Protein AF-R9L0A1-F1 (afdb_monomer)

Mean predicted aligned error: 4.89 Å

Secondary structure (DSSP, 8-state):
-EEE-SS-TT-SS-SPPPPPGGGS-------SSTTTTT--SS-TT-----GGGS--EEEEEESS----SSEE----HHHHHHHHHHHHHTT-SEEEEE-SB-EEPPBPSSSB-S--GGGT-S----SSEE-TT-SB-TTS-B-HHHHHHHHHHHHHHHHHHHHTTPEEEE-SS---TT--SSPEEEEEESSSSEEEEEEE-BTTBPPPPEEEE--B-SS-BPPPEEE-SSEEEEEEEEEEETTEEEEEESEEEEEEETTEEEEEEPTTS---EEETTS--B-PPTT-EEEETTEEEEEE-HHHHTTEEEETTEEEEESSS-EEEETTEEEESSSS-EEEEEE-SSSEEEEEE-----PPEEEEEEE---S--TTTTGGGTTS---EEEEEEEEE-SSSEEEE----SEEEEEETTEEEEEEE-SSSPEEEEHHHHTTS-EEEEEEPP-SSSEE--

Sequence (455 aa):
MFGAYPEAPWAEHTDRLPLSPHYVFDTTRNDAAIGRDLIAKTDADGWCLPYENYPFATCELGGGMQVTHHRRPRISGMDIYALSLVKLGSGNNLVGYYMYKGGTNKIGSLSTLNESKATRYPNDYSILSYDFQAPISEYGEIREQYRLTNLLHLFVNDFGDVLAPMKTVDARTAVAAEDLASLRYCMRTDGKSGFVFVNHYQRLAKLSDVKGAVIDTGVVEFPPIDVCGEVSFFLPFRMDLSGNLLEYATAQPLCRLENTWFFAAIDGVEAEFCFTGDPCFRPKTDSVVRVNDIQIVALSWDRARFARKLSGRLYIGDNCDLYMCEDGIHAVQDGDFSYDVWNGSAFEHVVVERSFTQAKAVFETVKEPFAPPYAEELCLGGARKRTWKKITVLGEGGFVEIPDQYDVAQIYADGVLAADNFYYGEPWRVPAKLLYGKTCYLVMSELRDDFYREV

Foldseek 3Di:
DAEDELDDQLPPDFDDDDFDQLLFADLDRDDCPPPVVPDDPADPVRDDDPCVVDAQAYAAYELAAAAFLFAFEDDALLSRLSSQLSSLLSQHLHSHHDPQAFAWFDADPVGQPDADVVVVGSTHHDSTARQRVGCAGNVGDGHLNLLSVLQVVQCCVACSVVQNVFDKAADPDGDGSPQQEDWHWIWGHPLAWTKIWTFNDIPPDHHDKDFQDWDDPVNDIDGGATGDDGDIAMWIAQDQQPNWTWRIWCWHFRHDADQETETEHTPRGQTWTDTVPDDIDGDDAQDWDDDPSHIYHYHYNVQSSQWDQAPRWIKTWPPFRWDADPVGIDTPDDFKTKIWTDPPHHTDIDIDGDDFDDKDKDKAWDDDPDDQPPVVVLAVVHDFDKTKIWIAIGDQTDKDWAQDAAQKKFKAWQNHTQDIDGDQPDTDIDGSNSRYPTGMMMMGTHDDPNHHHDD

Radius of gyration: 24.57 Å; Cα contacts (8 Å, |Δi|>4): 1034; chains: 1; bounding box: 63×50×69 Å

pLDDT: mean 93.85, std 9.71, range [41.0, 98.81]

Solvent-accessible surface area (backbone atoms only — not comparable to full-atom values): 25445 Å² total; per-residue (Å²): 130,34,58,51,59,84,69,67,67,72,50,97,62,53,70,85,77,76,66,55,59,61,49,34,73,51,76,75,72,80,61,82,72,74,56,53,92,76,48,73,98,52,52,98,83,69,64,71,81,68,63,86,83,46,86,46,41,28,57,35,28,25,34,31,55,60,59,30,73,50,33,14,72,70,82,55,35,61,54,33,31,43,37,52,49,27,42,43,36,32,43,38,68,37,96,33,53,40,36,54,52,52,23,68,44,57,77,52,97,88,46,70,61,41,54,27,50,94,78,72,40,84,41,43,42,36,56,30,45,35,28,23,66,12,22,25,32,48,88,62,52,79,38,60,29,41,28,51,40,41,42,55,50,40,23,48,72,68,42,34,83,69,52,59,81,26,44,54,44,76,46,97,66,87,67,56,58,85,54,46,58,71,89,43,49,32,28,31,30,76,87,78,35,39,35,41,28,38,44,47,52,44,74,99,51,83,66,49,68,39,72,64,46,65,54,72,74,89,84,49,70,50,73,66,38,46,51,56,74,84,41,64,52,43,30,42,26,46,44,74,58,89,85,47,44,29,46,34,31,51,28,24,69,29,39,69,54,96,57,36,40,35,27,24,27,42,82,81,31,76,40,38,41,28,39,74,95,51,81,63,47,65,73,58,71,69,39,79,44,76,56,93,89,33,34,41,32,36,26,43,48,81,49,39,36,31,48,44,79,56,96,90,37,49,34,29,26,62,94,31,54,67,50,78,56,98,92,42,82,45,59,71,56,80,43,58,50,40,32,33,34,58,74,89,82,52,73,47,80,46,78,46,89,38,94,66,61,78,28,48,72,46,80,43,82,47,73,84,88,67,84,62,94,65,50,68,67,43,27,67,100,44,93,49,58,74,48,35,30,40,45,48,48,56,47,50,31,61,54,40,77,42,78,76,88,30,38,27,39,40,33,27,38,73,84,38,85,70,47,36,44,65,60,42,83,64,66,47,74,44,55,18,57,78,43,36,94,44,60,29,37,39,40,30,13,55,64,74,93,82,45,24,66,49,130

Nearest PDB structures (foldseek):
  4iug-assembly1_A  TM=5.517E-01  e=8.452E-13  Aspergillus oryzae
  6d8k-assembly1_D  TM=4.486E-01  e=3.572E-01  Bacteroides ovatus
  6u7j-assembly1_B  TM=5.213E-01  e=3.992E+00  uncultured Clostridium sp.
  7l2z-assembly1_D  TM=4.075E-01  e=2.437E+00  Escherichia coli K-12
  8u01-assembly1_A  TM=4.667E-01  e=8.145E+00  Phocaeicola plebeius

Structure (mmCIF, N/CA/C/O backbone):
data_AF-R9L0A1-F1
#
_entry.id   AF-R9L0A1-F1
#
loop_
_atom_site.group_PDB
_atom_site.id
_atom_site.type_symbol
_atom_site.label_atom_id
_atom_site.label_alt_id
_atom_site.label_comp_id
_atom_site.label_asym_id
_atom_site.label_entity_id
_atom_site.label_seq_id
_atom_site.pdbx_PDB_ins_code
_atom_site.Cartn_x
_atom_site.Cartn_y
_atom_site.Cartn_z
_atom_site.occupancy
_atom_site.B_iso_or_equiv
_atom_site.auth_seq_id
_atom_site.auth_comp_id
_atom_site.auth_asym_id
_atom_site.auth_atom_id
_atom_site.pdbx_PDB_model_num
ATOM 1 N N . MET A 1 1 ? -19.446 2.721 -11.732 1.00 58.47 1 MET A N 1
ATOM 2 C CA . MET A 1 1 ? -18.411 2.263 -10.783 1.00 58.47 1 MET A CA 1
ATOM 3 C C . MET A 1 1 ? -17.479 3.432 -10.543 1.00 58.47 1 MET A C 1
ATOM 5 O O . MET A 1 1 ? -17.365 4.258 -11.439 1.00 58.47 1 MET A O 1
ATOM 9 N N . PHE A 1 2 ? -16.913 3.550 -9.346 1.00 81.06 2 PHE A N 1
ATOM 10 C CA . PHE A 1 2 ? -16.179 4.747 -8.930 1.00 81.06 2 PHE A CA 1
ATOM 11 C C . PHE A 1 2 ? -14.687 4.455 -8.769 1.00 81.06 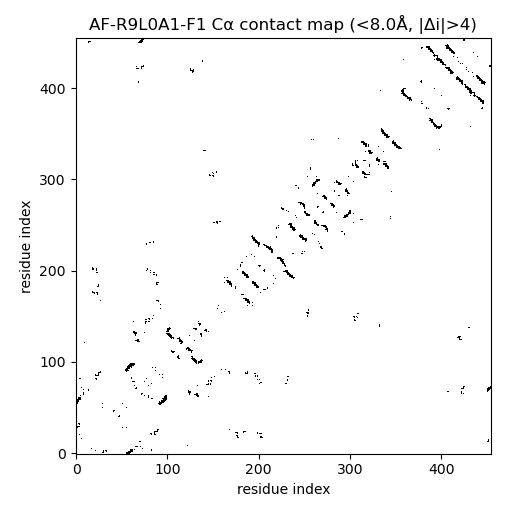2 PHE A C 1
ATOM 13 O O . PHE A 1 2 ? -14.302 3.307 -8.534 1.00 81.06 2 PHE A O 1
ATOM 20 N N . GLY A 1 3 ? -13.858 5.488 -8.834 1.00 85.12 3 GLY A N 1
ATOM 21 C CA . GLY A 1 3 ? -12.437 5.382 -8.549 1.00 85.12 3 GLY A CA 1
ATOM 22 C C . GLY A 1 3 ? -11.923 6.636 -7.861 1.00 85.12 3 GLY A C 1
ATOM 23 O O . GLY A 1 3 ? -12.698 7.485 -7.426 1.00 85.12 3 GLY A O 1
ATOM 24 N N . ALA A 1 4 ? -10.616 6.665 -7.660 1.00 90.25 4 ALA A N 1
ATOM 25 C CA . ALA A 1 4 ? -9.842 7.843 -7.307 1.00 90.25 4 ALA A CA 1
ATOM 26 C C . ALA A 1 4 ? -8.371 7.443 -7.359 1.00 90.25 4 ALA A C 1
ATOM 28 O O . ALA A 1 4 ? -8.016 6.334 -6.962 1.00 90.25 4 ALA A O 1
ATOM 29 N N . TYR A 1 5 ? -7.504 8.354 -7.779 1.00 93.44 5 TYR A N 1
ATOM 30 C CA . TYR A 1 5 ? -6.073 8.095 -7.860 1.00 93.44 5 TYR A CA 1
ATOM 31 C C . TYR A 1 5 ? -5.270 9.168 -7.114 1.00 93.44 5 TYR A C 1
ATOM 33 O O . TYR A 1 5 ? -5.723 10.313 -7.018 1.00 93.44 5 TYR A O 1
ATOM 41 N N . PRO A 1 6 ? -4.071 8.826 -6.601 1.00 94.00 6 PRO A N 1
ATOM 42 C CA . PRO A 1 6 ? -3.169 9.802 -5.982 1.00 94.00 6 PRO A CA 1
ATOM 43 C C . PRO A 1 6 ? -2.588 10.805 -6.998 1.00 94.00 6 PRO A C 1
ATOM 45 O O . PRO A 1 6 ? -2.109 11.874 -6.620 1.00 94.00 6 PRO A O 1
ATOM 48 N N . GLU A 1 7 ? -2.620 10.472 -8.290 1.00 93.50 7 GLU A N 1
ATOM 49 C CA . GLU A 1 7 ? -2.028 11.242 -9.383 1.00 93.50 7 GLU A CA 1
ATOM 50 C C . GLU A 1 7 ? -2.790 10.973 -10.698 1.00 93.50 7 GLU A C 1
ATOM 52 O O . GLU A 1 7 ? -3.565 10.020 -10.774 1.00 93.50 7 GLU A O 1
ATOM 57 N N . ALA A 1 8 ? -2.581 11.794 -11.733 1.00 91.88 8 ALA A N 1
ATOM 58 C CA . ALA A 1 8 ? -3.200 11.620 -13.049 1.00 91.88 8 ALA A CA 1
ATOM 59 C C . ALA A 1 8 ? -2.124 11.511 -14.150 1.00 91.88 8 ALA A C 1
ATOM 61 O O . ALA A 1 8 ? -1.609 12.540 -14.599 1.00 91.88 8 ALA A O 1
ATOM 62 N N . PRO A 1 9 ? -1.759 10.297 -14.606 1.00 88.94 9 PRO A N 1
ATOM 63 C CA . PRO A 1 9 ? -0.763 10.119 -15.660 1.00 88.94 9 PRO A CA 1
ATOM 64 C C . PRO A 1 9 ? -1.241 10.701 -16.992 1.00 88.94 9 PRO A C 1
ATOM 66 O O . PRO A 1 9 ? -0.428 11.234 -17.726 1.00 88.94 9 PRO A O 1
ATOM 69 N N . TRP A 1 10 ? -2.552 10.701 -17.249 1.00 87.38 10 TRP A N 1
ATOM 70 C CA . TRP A 1 10 ? -3.184 11.257 -18.453 1.00 87.38 10 TRP A CA 1
ATOM 71 C C . TRP A 1 10 ? -3.249 12.795 -18.498 1.00 87.38 10 TRP A C 1
ATOM 73 O O . TRP A 1 10 ? -3.854 13.351 -19.414 1.00 87.38 10 TRP A O 1
ATOM 83 N N . ALA A 1 11 ? -2.698 13.510 -17.512 1.00 90.69 11 ALA A N 1
ATOM 84 C CA . ALA A 1 11 ? -2.664 14.968 -17.559 1.00 90.69 11 ALA A CA 1
ATOM 85 C C . ALA A 1 11 ? -1.741 15.448 -18.694 1.00 90.69 11 ALA A C 1
ATOM 87 O O . ALA A 1 11 ? -0.564 15.112 -18.734 1.00 90.69 11 ALA A O 1
ATOM 88 N N . GLU A 1 12 ? -2.256 16.297 -19.586 1.00 89.00 12 GLU A N 1
ATOM 89 C CA . GLU A 1 12 ? -1.545 16.744 -20.800 1.00 89.00 12 GLU A CA 1
ATOM 90 C C . GLU A 1 12 ? -0.380 17.724 -20.541 1.00 89.00 12 GLU A C 1
ATOM 92 O O . GLU A 1 12 ? 0.260 18.199 -21.479 1.00 89.00 12 GLU A O 1
ATOM 97 N N . HIS A 1 13 ? -0.095 18.043 -19.278 1.00 91.75 13 HIS A N 1
ATOM 98 C CA . HIS A 1 13 ? 0.966 18.958 -18.861 1.00 91.75 13 HIS A CA 1
ATOM 99 C C . HIS A 1 13 ? 1.935 18.279 -17.889 1.00 91.75 13 HIS A C 1
ATOM 101 O O . HIS A 1 13 ? 1.629 17.253 -17.285 1.00 91.75 13 HIS A O 1
ATOM 107 N N . THR A 1 14 ? 3.105 18.885 -17.690 1.00 93.62 14 THR A N 1
ATOM 108 C CA . THR A 1 14 ? 4.149 18.411 -16.762 1.00 93.62 14 THR A CA 1
ATOM 109 C C . THR A 1 14 ? 4.176 19.189 -15.444 1.00 93.62 14 THR A C 1
ATOM 111 O O . THR A 1 14 ? 5.086 19.022 -14.636 1.00 93.62 14 THR A O 1
ATOM 114 N N . ASP A 1 15 ? 3.181 20.041 -15.197 1.00 93.94 15 ASP A N 1
ATOM 115 C CA . ASP A 1 15 ? 3.067 20.742 -13.918 1.00 93.94 15 ASP A CA 1
ATOM 116 C C . ASP A 1 15 ? 2.615 19.806 -12.787 1.00 93.94 15 ASP A C 1
ATOM 118 O O . ASP A 1 15 ? 1.936 18.790 -13.005 1.00 93.94 15 ASP A O 1
ATOM 122 N N . ARG A 1 16 ? 2.972 20.189 -11.559 1.00 94.19 16 ARG A N 1
ATOM 123 C CA . ARG A 1 16 ? 2.464 19.579 -10.327 1.00 94.19 16 ARG A CA 1
ATOM 124 C C . ARG A 1 16 ? 0.940 19.729 -10.269 1.00 94.19 16 ARG A C 1
ATOM 126 O O . ARG A 1 16 ? 0.425 20.815 -10.528 1.00 94.19 16 ARG A O 1
ATOM 133 N N . LEU A 1 17 ? 0.226 18.661 -9.905 1.00 94.25 17 LEU A N 1
ATOM 134 C CA . LEU A 1 17 ? -1.226 18.733 -9.728 1.00 94.25 17 LEU A CA 1
ATOM 135 C C . LEU A 1 17 ? -1.618 19.557 -8.490 1.00 94.25 17 LEU A C 1
ATOM 137 O O . LEU A 1 17 ? -0.838 19.650 -7.536 1.00 94.25 17 LEU A O 1
ATOM 141 N N . PRO A 1 18 ? -2.833 20.138 -8.480 1.00 94.88 18 PRO A N 1
ATOM 142 C CA . PRO A 1 18 ? -3.408 20.716 -7.270 1.00 94.88 18 PRO A CA 1
ATOM 143 C C . PRO A 1 18 ? -3.631 19.652 -6.185 1.00 94.88 18 PRO A C 1
ATOM 145 O O . PRO A 1 18 ? -3.605 18.447 -6.445 1.00 94.88 18 PRO A O 1
ATOM 148 N N . LEU A 1 19 ? -3.883 20.110 -4.956 1.00 95.81 19 LEU A N 1
ATOM 149 C CA . LEU A 1 19 ? -4.222 19.225 -3.845 1.00 95.81 19 LEU A CA 1
ATOM 150 C C . LEU A 1 19 ? -5.526 18.485 -4.153 1.00 95.81 19 LEU A C 1
ATOM 152 O O . LEU A 1 19 ? -6.548 19.092 -4.464 1.00 95.81 19 LEU A O 1
ATOM 156 N N . SER A 1 20 ? -5.476 17.155 -4.103 1.00 93.75 20 SER A N 1
ATOM 157 C CA . SER A 1 20 ? -6.619 16.330 -4.486 1.00 93.75 20 SER A CA 1
ATOM 158 C C . SER A 1 20 ? -7.718 16.378 -3.417 1.00 93.75 20 SER A C 1
ATOM 160 O O . SER A 1 20 ? -7.420 16.125 -2.243 1.00 93.75 20 SER A O 1
ATOM 162 N N . PRO A 1 21 ? -8.992 16.602 -3.801 1.00 92.44 21 PRO A N 1
ATOM 163 C CA . PRO A 1 21 ? -10.129 16.535 -2.883 1.00 92.44 21 PRO A CA 1
ATOM 164 C C . PRO A 1 21 ? -10.422 15.105 -2.412 1.00 92.44 21 PRO A C 1
ATOM 166 O O . PRO A 1 21 ? -11.204 14.908 -1.492 1.00 92.44 21 PRO A O 1
ATOM 169 N N . HIS A 1 22 ? -9.788 14.083 -2.998 1.00 92.56 22 HIS A N 1
ATOM 170 C CA . HIS A 1 22 ? -9.991 12.694 -2.585 1.00 92.56 22 HIS A CA 1
ATOM 171 C C . HIS A 1 22 ? -9.352 12.339 -1.231 1.00 92.56 22 HIS A C 1
ATOM 173 O O . HIS A 1 22 ? -9.593 11.243 -0.732 1.00 92.56 22 HIS A O 1
ATOM 179 N N . TYR A 1 23 ? -8.586 13.260 -0.633 1.00 96.06 23 TYR A N 1
ATOM 180 C CA . TYR A 1 23 ? -8.073 13.180 0.742 1.00 96.06 23 TYR A CA 1
ATOM 181 C C . TYR A 1 23 ? -8.947 13.965 1.741 1.00 96.06 23 TYR A C 1
ATOM 183 O O . TYR A 1 23 ? -8.522 14.306 2.846 1.00 96.06 23 TYR A O 1
ATOM 191 N N . VAL A 1 24 ? -10.183 14.275 1.364 1.00 95.25 24 VAL A N 1
ATOM 192 C CA . VAL A 1 24 ? -11.207 14.858 2.232 1.00 95.25 24 VAL A CA 1
ATOM 193 C C . VAL A 1 24 ? -12.433 13.949 2.184 1.00 95.25 24 VAL A C 1
ATOM 195 O O . VAL A 1 24 ? -12.758 13.395 1.134 1.00 95.25 24 VAL A O 1
ATOM 198 N N . PHE A 1 25 ? -13.100 13.769 3.326 1.00 94.62 25 PHE A N 1
ATOM 199 C CA . PHE A 1 25 ? -14.362 13.036 3.384 1.00 94.62 25 PHE A CA 1
ATOM 200 C C . PHE A 1 25 ? -15.461 13.806 2.649 1.00 94.62 25 PHE A C 1
ATOM 202 O O . PHE A 1 25 ? -15.696 14.978 2.934 1.00 94.62 25 PHE A O 1
ATOM 209 N N . ASP A 1 26 ? -16.117 13.134 1.707 1.00 83.81 26 ASP A N 1
ATOM 210 C CA . ASP A 1 26 ? -17.182 13.702 0.884 1.00 83.81 26 ASP A CA 1
ATOM 211 C C . ASP A 1 26 ? -18.163 12.592 0.498 1.00 83.81 26 ASP A C 1
ATOM 213 O O . ASP A 1 26 ? -17.772 11.552 -0.038 1.00 83.81 26 ASP A O 1
ATOM 217 N N . THR A 1 27 ? -19.448 12.812 0.762 1.00 80.50 27 THR A N 1
ATOM 218 C CA . THR A 1 27 ? -20.526 11.885 0.395 1.00 80.50 27 THR A CA 1
ATOM 219 C C . THR A 1 27 ? -20.871 11.928 -1.096 1.00 80.50 27 THR A C 1
ATOM 221 O O . THR A 1 27 ? -21.599 11.058 -1.589 1.00 80.50 27 THR A O 1
ATOM 224 N N . THR A 1 28 ? -20.321 12.888 -1.845 1.00 73.12 28 THR A N 1
ATOM 225 C CA . THR A 1 28 ? -20.471 12.987 -3.297 1.00 73.12 28 THR A CA 1
ATOM 226 C C . THR A 1 28 ? -19.751 11.832 -3.984 1.00 73.12 28 THR A C 1
ATOM 228 O O . THR A 1 28 ? -18.526 11.736 -4.018 1.00 73.12 28 THR A O 1
ATOM 231 N N . ARG A 1 29 ? -20.537 10.932 -4.580 1.00 72.69 29 ARG A N 1
ATOM 232 C CA . ARG A 1 29 ? -20.010 9.741 -5.264 1.00 72.69 29 ARG A CA 1
ATOM 233 C C . ARG A 1 29 ? -19.540 10.030 -6.689 1.00 72.69 29 ARG A C 1
ATOM 235 O O . ARG A 1 29 ? -18.773 9.247 -7.228 1.00 72.69 29 ARG A O 1
ATOM 242 N N . ASN A 1 30 ? -19.996 11.117 -7.314 1.00 61.62 30 ASN A N 1
ATOM 243 C CA . ASN A 1 30 ? -19.668 11.422 -8.705 1.00 61.62 30 ASN A CA 1
ATOM 244 C C . ASN A 1 30 ? -18.188 11.815 -8.839 1.00 61.62 30 ASN A C 1
ATOM 246 O O . ASN A 1 30 ? -17.793 12.909 -8.437 1.00 61.62 30 ASN A O 1
ATOM 250 N N . ASP A 1 31 ? -17.374 10.922 -9.398 1.00 55.06 31 ASP A N 1
ATOM 251 C CA . ASP A 1 31 ? -15.987 11.228 -9.721 1.00 55.06 31 ASP A CA 1
ATOM 252 C C . ASP A 1 31 ? -15.945 12.054 -11.016 1.00 55.06 31 ASP A C 1
ATOM 254 O O . ASP A 1 31 ? -16.205 11.555 -12.106 1.00 55.06 31 ASP A O 1
ATOM 258 N N . ALA A 1 32 ? -15.646 13.346 -10.892 1.00 48.88 32 ALA A N 1
ATOM 259 C CA . ALA A 1 32 ? -15.512 14.259 -12.026 1.00 48.88 32 ALA A CA 1
ATOM 260 C C . ALA A 1 32 ? -14.121 14.208 -12.707 1.00 48.88 32 ALA A C 1
ATOM 262 O O . ALA A 1 32 ? -13.838 15.046 -13.580 1.00 48.88 32 ALA A O 1
ATOM 263 N N . ALA A 1 33 ? -13.229 13.302 -12.285 1.00 47.75 33 ALA A N 1
ATOM 264 C CA . ALA A 1 33 ? -11.843 13.218 -12.742 1.00 47.75 33 ALA A CA 1
ATOM 265 C C . ALA A 1 33 ? -11.540 11.974 -13.598 1.00 47.75 33 ALA A C 1
ATOM 267 O O . ALA A 1 33 ? -10.793 12.107 -14.569 1.00 47.75 33 ALA A O 1
ATOM 268 N N . ILE A 1 34 ? -12.124 10.806 -13.305 1.00 49.72 34 ILE A N 1
ATOM 269 C CA . ILE A 1 34 ? -11.926 9.591 -14.119 1.00 49.72 34 ILE A CA 1
ATOM 270 C C . ILE A 1 34 ? -12.848 9.615 -15.343 1.00 49.72 34 ILE A C 1
ATOM 272 O O . ILE A 1 34 ? -14.066 9.721 -15.217 1.00 49.72 34 ILE A O 1
ATOM 276 N N . GLY A 1 35 ? -12.266 9.511 -16.541 1.00 42.62 35 GLY A N 1
ATOM 277 C CA . GLY A 1 35 ? -13.028 9.472 -17.791 1.00 42.62 35 GLY A CA 1
ATOM 278 C C . GLY A 1 35 ? -13.704 10.799 -18.150 1.00 42.62 35 GLY A C 1
ATOM 279 O O . GLY A 1 35 ? -14.732 10.798 -18.824 1.00 42.62 35 GLY A O 1
ATOM 280 N N . ARG A 1 36 ? -13.176 11.948 -17.697 1.00 45.38 36 ARG A N 1
ATOM 281 C CA . ARG A 1 36 ? -13.718 13.283 -18.037 1.00 45.38 36 ARG A CA 1
ATOM 282 C C . ARG A 1 36 ? -13.730 13.544 -19.558 1.00 45.38 36 ARG A C 1
ATOM 284 O O . ARG A 1 36 ? -14.516 14.350 -20.043 1.00 45.38 36 ARG A O 1
ATOM 291 N N . ASP A 1 37 ? -12.866 12.864 -20.299 1.00 44.09 37 ASP A N 1
ATOM 292 C CA . ASP A 1 37 ? -12.818 12.810 -21.762 1.00 44.09 37 ASP A CA 1
ATOM 293 C C . ASP A 1 37 ? -13.969 11.995 -22.388 1.00 44.09 37 ASP A C 1
ATOM 295 O O . ASP A 1 37 ? -14.306 12.203 -23.553 1.00 44.09 37 ASP A O 1
ATOM 299 N N . LEU A 1 38 ? -14.612 11.118 -21.611 1.00 41.00 38 LEU A N 1
ATOM 300 C CA . LEU A 1 38 ? -15.701 10.230 -22.034 1.00 41.00 38 LEU A CA 1
ATOM 301 C C . LEU A 1 38 ? -17.074 10.615 -21.455 1.00 41.00 38 LEU A C 1
ATOM 303 O O . LEU A 1 38 ? -18.098 10.210 -22.006 1.00 41.00 38 LEU A O 1
ATOM 307 N N . ILE A 1 39 ? -17.120 11.386 -20.363 1.00 45.72 39 ILE A N 1
ATOM 308 C CA . ILE A 1 39 ? -18.353 11.706 -19.631 1.00 45.72 39 ILE A CA 1
ATOM 309 C C . ILE A 1 39 ? -18.642 13.208 -19.729 1.00 45.72 39 ILE A C 1
ATOM 311 O O . ILE A 1 39 ? -18.004 14.037 -19.075 1.00 45.72 39 ILE A O 1
ATOM 315 N N . ALA A 1 40 ? -19.646 13.575 -20.531 1.00 45.34 40 ALA A N 1
ATOM 316 C CA . ALA A 1 40 ? -20.219 14.916 -20.490 1.00 45.34 40 ALA A CA 1
ATOM 317 C C . ALA A 1 40 ? -20.771 15.190 -19.079 1.00 45.34 40 ALA A C 1
ATOM 319 O O . ALA A 1 40 ? -21.440 14.343 -18.492 1.00 45.34 40 ALA A O 1
ATOM 320 N N . LYS A 1 41 ? -20.497 16.382 -18.526 1.00 49.72 41 LYS A N 1
ATOM 321 C CA . LYS A 1 41 ? -20.871 16.768 -17.146 1.00 49.72 41 LYS A CA 1
ATOM 322 C C . LYS A 1 41 ? -22.375 16.669 -16.841 1.00 49.72 41 LYS A C 1
ATOM 324 O O . LYS A 1 41 ? -22.737 16.659 -15.669 1.00 49.72 41 LYS A O 1
ATOM 329 N N . THR A 1 42 ? -23.208 16.586 -17.872 1.00 50.84 42 THR A N 1
ATOM 330 C CA . THR A 1 42 ? -24.651 16.351 -17.823 1.00 50.84 42 THR A CA 1
ATOM 331 C C . THR A 1 42 ? -25.116 16.017 -19.239 1.00 50.84 42 THR A C 1
ATOM 333 O O . THR A 1 42 ? -24.662 16.653 -20.195 1.00 50.84 42 THR A O 1
ATOM 336 N N . ASP A 1 43 ? -26.040 15.065 -19.384 1.00 53.31 43 ASP A N 1
ATOM 337 C CA . ASP A 1 43 ? -26.821 14.965 -20.618 1.00 53.31 43 ASP A CA 1
ATOM 338 C C . ASP A 1 43 ? -27.597 16.276 -20.824 1.00 53.31 43 ASP A C 1
ATOM 340 O O . ASP A 1 43 ? -27.927 16.973 -19.858 1.00 53.31 43 ASP A O 1
ATOM 344 N N . ALA A 1 44 ? -27.901 16.624 -22.079 1.00 57.50 44 ALA A N 1
ATOM 345 C CA . ALA A 1 44 ? -28.598 17.867 -22.438 1.00 57.50 44 ALA A CA 1
ATOM 346 C C . ALA A 1 44 ? -29.937 18.064 -21.690 1.00 57.50 44 ALA A C 1
ATOM 348 O O . ALA A 1 44 ? -30.410 19.192 -21.549 1.00 57.50 44 ALA A O 1
ATOM 349 N N . ASP A 1 45 ? -30.493 16.974 -21.160 1.00 68.12 45 ASP A N 1
ATOM 350 C CA . ASP A 1 45 ? -31.788 16.902 -20.492 1.00 68.12 45 ASP A CA 1
ATOM 351 C C . ASP A 1 45 ? -31.677 17.019 -18.955 1.00 68.12 45 ASP A C 1
ATOM 353 O O . ASP A 1 45 ? -32.682 16.954 -18.248 1.00 68.12 45 ASP A O 1
ATOM 357 N N . GLY A 1 46 ? -30.460 17.175 -18.412 1.00 61.62 46 GLY A N 1
ATOM 358 C CA . GLY A 1 46 ? -30.209 17.328 -16.973 1.00 61.62 46 GLY A CA 1
ATOM 359 C C . GLY A 1 46 ? -30.379 16.048 -16.146 1.00 61.62 46 GLY A C 1
ATOM 360 O O . GLY A 1 46 ? -30.359 16.114 -14.917 1.00 61.62 46 GLY A O 1
ATOM 361 N N . TRP A 1 47 ? -30.546 14.891 -16.793 1.00 67.38 47 TRP A N 1
ATOM 362 C CA . TRP A 1 47 ? -30.623 13.597 -16.119 1.00 67.38 47 TRP A CA 1
ATOM 363 C C . TRP A 1 47 ? -29.264 13.207 -15.519 1.00 67.38 47 TRP A C 1
ATOM 365 O O . TRP A 1 47 ? -28.221 13.340 -16.161 1.00 67.38 47 TRP A O 1
ATOM 375 N N . CYS A 1 48 ? -29.284 12.695 -14.289 1.00 64.12 48 CYS A N 1
ATOM 376 C CA . CYS A 1 48 ? -28.147 12.046 -13.651 1.00 64.12 48 CYS A CA 1
ATOM 377 C C . CYS A 1 48 ? -28.579 10.688 -13.087 1.00 64.12 48 CYS A C 1
ATOM 379 O O . CYS A 1 48 ? -29.723 10.507 -12.659 1.00 64.12 48 CYS A O 1
ATOM 381 N N . LEU A 1 49 ? -27.660 9.719 -13.084 1.00 70.62 49 LEU A N 1
ATOM 382 C CA . LEU A 1 49 ? -27.902 8.443 -12.419 1.00 70.62 49 LEU A CA 1
ATOM 383 C C . LEU A 1 49 ? -28.101 8.707 -10.912 1.00 70.62 49 LEU A C 1
ATOM 385 O O . LEU A 1 49 ? -27.244 9.366 -10.318 1.00 70.62 49 LEU A O 1
ATOM 389 N N . PRO A 1 50 ? -29.172 8.194 -10.274 1.00 78.38 50 PRO A N 1
ATOM 390 C CA . PRO A 1 50 ? -29.401 8.374 -8.842 1.00 78.38 50 PRO A CA 1
ATOM 391 C C . PRO A 1 50 ? -28.447 7.468 -8.056 1.00 78.38 50 PRO A C 1
ATOM 393 O O . PRO A 1 50 ? -28.797 6.361 -7.636 1.00 78.38 50 PRO A O 1
ATOM 396 N N . TYR A 1 51 ? -27.191 7.897 -7.938 1.00 78.75 51 TYR A N 1
ATOM 397 C CA . TYR A 1 51 ? -26.090 7.130 -7.356 1.00 78.75 51 TYR A CA 1
ATOM 398 C C . TYR A 1 51 ? -26.372 6.659 -5.926 1.00 78.75 51 TYR A C 1
ATOM 400 O O . TYR A 1 51 ? -25.839 5.634 -5.500 1.00 78.75 51 TYR A O 1
ATOM 408 N N . GLU A 1 52 ? -27.212 7.379 -5.191 1.00 80.56 52 GLU A N 1
ATOM 409 C CA . GLU A 1 52 ? -27.695 7.055 -3.852 1.00 80.56 52 GLU A CA 1
ATOM 410 C C . GLU A 1 52 ? -28.521 5.761 -3.788 1.00 80.56 52 GLU A C 1
ATOM 412 O O . GLU A 1 52 ? -28.534 5.108 -2.745 1.00 80.56 52 GLU A O 1
ATOM 417 N N . ASN A 1 53 ? -29.136 5.339 -4.899 1.00 85.25 53 ASN A N 1
ATOM 418 C CA . ASN A 1 53 ? -29.920 4.102 -4.974 1.00 85.25 53 ASN A CA 1
ATOM 419 C C . ASN A 1 53 ? -29.058 2.840 -5.144 1.00 85.25 53 ASN A C 1
ATOM 421 O O . ASN A 1 53 ? -29.581 1.728 -5.080 1.00 85.25 53 ASN A O 1
ATO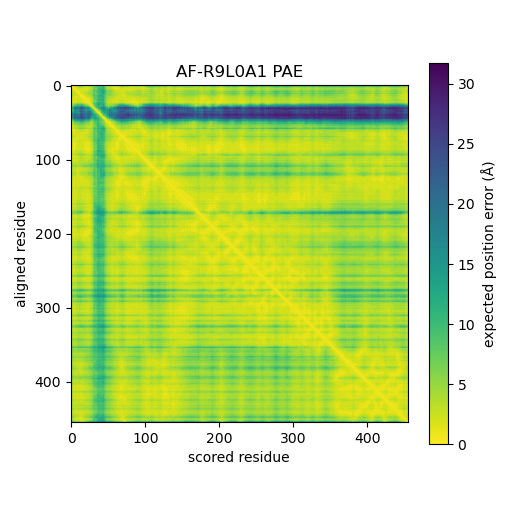M 425 N N . TYR A 1 54 ? -27.751 2.992 -5.369 1.00 85.88 54 TYR A N 1
ATOM 426 C CA . TYR A 1 54 ? -26.827 1.886 -5.610 1.00 85.88 54 TYR A CA 1
ATOM 427 C C . TYR A 1 54 ? -25.774 1.788 -4.499 1.00 85.88 54 TYR A C 1
ATOM 429 O O . TYR A 1 54 ? -25.439 2.798 -3.870 1.00 85.88 54 TYR A O 1
ATOM 437 N N . PRO A 1 55 ? -25.208 0.592 -4.246 1.00 86.19 55 PRO A N 1
ATOM 438 C CA . PRO A 1 55 ? -24.052 0.466 -3.371 1.00 86.19 55 PRO A CA 1
ATOM 439 C C . PRO A 1 55 ? -22.901 1.346 -3.863 1.00 86.19 55 PRO A C 1
ATOM 441 O O . PRO A 1 55 ? -22.571 1.353 -5.052 1.00 86.19 55 PRO A O 1
ATOM 444 N N . PHE A 1 56 ? -22.266 2.072 -2.945 1.00 89.12 56 PHE A N 1
ATOM 445 C CA . PHE A 1 56 ? -21.013 2.741 -3.255 1.00 89.12 56 PHE A CA 1
ATOM 446 C C . PHE A 1 56 ? -19.906 1.683 -3.271 1.00 89.12 56 PHE A C 1
ATOM 448 O O . PHE A 1 56 ? -19.575 1.113 -2.233 1.00 89.12 56 PHE A O 1
ATOM 455 N N . ALA A 1 57 ? -19.406 1.386 -4.469 1.00 89.12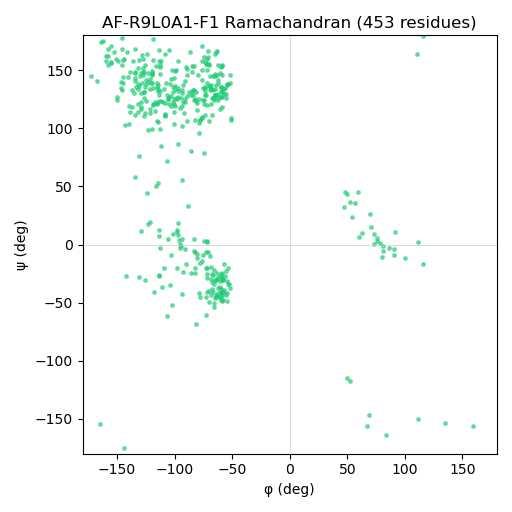 57 ALA A N 1
ATOM 456 C CA . ALA A 1 57 ? -18.345 0.422 -4.720 1.00 89.12 57 ALA A CA 1
ATOM 457 C C . ALA A 1 57 ? -17.290 1.055 -5.630 1.00 89.12 57 ALA A C 1
ATOM 459 O O . ALA A 1 57 ? -17.597 1.480 -6.753 1.00 89.12 57 ALA A O 1
ATOM 460 N N . THR A 1 58 ? -16.053 1.124 -5.149 1.00 88.56 58 THR A N 1
ATOM 461 C CA . THR A 1 58 ? -14.929 1.638 -5.929 1.00 88.56 58 THR A CA 1
ATOM 462 C C . THR A 1 58 ? -14.227 0.481 -6.630 1.00 88.56 58 THR A C 1
ATOM 464 O O . THR A 1 58 ? -13.787 -0.454 -5.968 1.00 88.56 58 THR A O 1
ATOM 467 N N . CYS A 1 59 ? -14.116 0.524 -7.955 1.00 85.25 59 CYS A N 1
ATOM 468 C CA . CYS A 1 59 ? -13.381 -0.481 -8.728 1.00 85.25 59 CYS A CA 1
ATOM 469 C C . CYS A 1 59 ? -11.927 -0.089 -8.984 1.00 85.25 59 CYS A C 1
ATOM 471 O O . CYS A 1 59 ? -11.091 -0.960 -9.199 1.00 85.25 59 CYS A O 1
ATOM 473 N N . GLU A 1 60 ? -11.641 1.212 -8.942 1.00 89.00 60 GLU A N 1
ATOM 474 C CA . GLU A 1 60 ? -10.376 1.803 -9.371 1.00 89.00 60 GLU A CA 1
ATOM 475 C C . GLU A 1 60 ? -9.875 2.812 -8.334 1.00 89.00 60 GLU A C 1
ATOM 477 O O . GLU A 1 60 ? -9.683 3.994 -8.617 1.00 89.00 60 GLU A O 1
ATOM 482 N N . LEU A 1 61 ? -9.682 2.370 -7.089 1.00 93.56 61 LEU A N 1
ATOM 483 C CA . LEU A 1 61 ? -8.797 3.117 -6.199 1.00 93.56 61 LEU A CA 1
ATOM 484 C C . LEU A 1 61 ? -7.360 2.842 -6.608 1.00 93.56 61 LEU A C 1
ATOM 486 O O . LEU A 1 61 ? -6.940 1.686 -6.640 1.00 93.56 61 LEU A O 1
ATOM 490 N N . GLY A 1 62 ? -6.608 3.897 -6.898 1.00 94.94 62 GLY A N 1
ATOM 491 C CA . GLY A 1 62 ? -5.183 3.811 -7.162 1.00 94.94 62 GLY A CA 1
ATOM 492 C C . GLY A 1 62 ? -4.492 3.036 -6.049 1.00 94.94 62 GLY A C 1
ATOM 493 O O . GLY A 1 62 ? -4.373 3.557 -4.949 1.00 94.94 62 GLY A O 1
ATOM 494 N N . GLY A 1 63 ? -4.061 1.799 -6.317 1.00 96.06 63 GLY A N 1
ATOM 495 C CA . GLY A 1 63 ? -3.175 1.045 -5.415 1.00 96.06 63 GLY A CA 1
ATOM 496 C C . GLY A 1 63 ? -1.718 1.509 -5.530 1.00 96.06 63 GLY A C 1
ATOM 497 O O . GLY A 1 63 ? -0.892 1.255 -4.657 1.00 96.06 63 GLY A O 1
ATOM 498 N N . GLY A 1 64 ? -1.430 2.229 -6.608 1.00 96.69 64 GLY A N 1
ATOM 499 C CA . GLY A 1 64 ? -0.182 2.902 -6.908 1.00 96.69 64 GLY A CA 1
ATOM 500 C C . GLY A 1 64 ? -0.409 3.899 -8.043 1.00 96.69 64 GLY A C 1
ATOM 501 O O . GLY A 1 64 ? -1.538 4.347 -8.268 1.00 96.69 64 GLY A O 1
ATOM 502 N N . MET A 1 65 ? 0.652 4.211 -8.779 1.00 96.44 65 MET A N 1
ATOM 503 C CA . MET A 1 65 ? 0.561 4.896 -10.058 1.00 96.44 65 MET A CA 1
ATOM 504 C C . MET A 1 65 ? 1.642 4.433 -11.036 1.00 96.44 65 MET A C 1
ATOM 506 O O . MET A 1 65 ? 2.831 4.408 -10.698 1.00 96.44 65 MET A O 1
ATOM 510 N N . GLN A 1 66 ? 1.241 4.139 -12.277 1.00 96.25 66 GLN A N 1
ATOM 511 C CA . GLN A 1 66 ? 2.189 3.849 -13.348 1.00 96.25 66 GLN A CA 1
ATOM 512 C C . GLN A 1 66 ? 3.039 5.077 -13.669 1.00 96.25 66 GLN A C 1
ATOM 514 O O . GLN A 1 66 ? 2.529 6.165 -13.938 1.00 96.25 66 GLN A O 1
ATOM 519 N N . VAL A 1 67 ? 4.353 4.870 -13.681 1.00 95.88 67 VAL A N 1
ATOM 520 C CA . VAL A 1 67 ? 5.310 5.853 -14.178 1.00 95.88 67 VAL A CA 1
ATOM 521 C C . VAL A 1 67 ? 5.216 5.887 -15.700 1.00 95.88 67 VAL A C 1
ATOM 523 O O . VAL A 1 67 ? 5.287 4.852 -16.365 1.00 95.88 67 VAL A O 1
ATOM 526 N N . THR A 1 68 ? 5.065 7.086 -16.250 1.00 96.12 68 THR A N 1
ATOM 527 C CA . THR A 1 68 ? 5.025 7.326 -17.697 1.00 96.12 68 THR A CA 1
ATOM 528 C C . THR A 1 68 ? 6.248 8.124 -18.118 1.00 96.12 68 THR A C 1
ATOM 530 O O . THR A 1 68 ? 6.927 8.711 -17.271 1.00 96.12 68 THR A O 1
ATOM 533 N N . HIS A 1 69 ? 6.510 8.223 -19.423 1.00 95.50 69 HIS A N 1
ATOM 534 C CA . HIS A 1 69 ? 7.612 9.059 -19.902 1.00 95.50 69 HIS A CA 1
ATOM 535 C C . HIS A 1 69 ? 7.503 10.500 -19.380 1.00 95.50 69 HIS A C 1
ATOM 537 O O . HIS A 1 69 ? 8.459 11.006 -18.792 1.00 95.50 69 HIS A O 1
ATOM 543 N N . HIS A 1 70 ? 6.317 11.106 -19.507 1.00 94.38 70 HIS A N 1
ATOM 544 C CA . HIS A 1 70 ? 6.075 12.520 -19.206 1.00 94.38 70 HIS A CA 1
ATOM 545 C C . HIS A 1 70 ? 5.642 12.842 -17.761 1.00 94.38 70 HIS A C 1
ATOM 547 O O . HIS A 1 70 ? 5.733 14.001 -17.355 1.00 94.38 70 HIS A O 1
ATOM 553 N N . ARG A 1 71 ? 5.186 11.860 -16.967 1.00 95.56 71 ARG A N 1
ATOM 554 C CA . ARG A 1 71 ? 4.765 12.047 -15.562 1.00 95.56 71 ARG A CA 1
ATOM 555 C C . ARG A 1 71 ? 5.234 10.900 -14.667 1.00 95.56 71 ARG A C 1
ATOM 557 O O . ARG A 1 71 ? 4.847 9.749 -14.880 1.00 95.56 71 ARG A O 1
ATOM 564 N N . ARG A 1 72 ? 6.046 11.234 -13.656 1.00 96.19 72 ARG A N 1
ATOM 565 C CA . ARG A 1 72 ? 6.762 10.299 -12.769 1.00 96.19 72 ARG A CA 1
ATOM 566 C C . ARG A 1 72 ? 6.564 10.657 -11.287 1.00 96.19 72 ARG A C 1
ATOM 568 O O . ARG A 1 72 ? 7.454 11.262 -10.682 1.00 96.19 72 ARG A O 1
ATOM 575 N N . PRO A 1 73 ? 5.389 10.346 -10.712 1.00 95.56 73 PRO A N 1
ATOM 576 C CA . PRO A 1 73 ? 5.127 10.570 -9.290 1.00 95.56 73 PRO A CA 1
ATOM 577 C C . PRO A 1 73 ? 5.892 9.584 -8.405 1.00 95.56 73 PRO A C 1
ATOM 579 O O . PRO A 1 73 ? 6.240 8.488 -8.855 1.00 95.56 73 PRO A O 1
ATOM 582 N N . ARG A 1 74 ? 6.071 9.940 -7.129 1.00 95.25 74 ARG A N 1
ATOM 583 C CA . ARG A 1 74 ? 6.594 9.058 -6.085 1.00 95.25 74 ARG A CA 1
ATOM 584 C C . ARG A 1 74 ? 5.455 8.691 -5.148 1.00 95.25 74 ARG A C 1
ATOM 586 O O . ARG A 1 74 ? 4.926 9.531 -4.433 1.00 95.25 74 ARG A O 1
ATOM 593 N N . ILE A 1 75 ? 5.061 7.426 -5.162 1.00 95.94 75 ILE A N 1
ATOM 594 C CA . ILE A 1 75 ? 3.926 6.978 -4.358 1.00 95.94 75 ILE A CA 1
ATOM 595 C C . ILE A 1 75 ? 4.409 6.442 -3.010 1.00 95.94 75 ILE A C 1
ATOM 597 O O . ILE A 1 75 ? 5.149 5.460 -2.951 1.00 95.94 75 ILE A O 1
ATOM 601 N N . SER A 1 76 ? 3.965 7.081 -1.930 1.00 95.88 76 SER A N 1
ATOM 602 C CA . SER A 1 76 ? 4.163 6.631 -0.552 1.00 95.88 76 SER A CA 1
ATOM 603 C C . SER A 1 76 ? 3.068 5.655 -0.105 1.00 95.88 76 SER A C 1
ATOM 605 O O . SER A 1 76 ? 2.004 5.549 -0.720 1.00 95.88 76 SER A O 1
ATOM 607 N N . GLY A 1 77 ? 3.289 4.950 1.009 1.00 97.25 77 GLY A N 1
ATOM 608 C CA . GLY A 1 77 ? 2.261 4.086 1.589 1.00 97.25 77 GLY A CA 1
ATOM 609 C C . GLY A 1 77 ? 0.982 4.844 1.966 1.00 97.25 77 GLY A C 1
ATOM 610 O O . GLY A 1 77 ? -0.133 4.363 1.731 1.00 97.25 77 GLY A O 1
ATOM 611 N N . MET A 1 78 ? 1.146 6.045 2.530 1.00 97.81 78 MET A N 1
ATOM 612 C CA . MET A 1 78 ? 0.045 6.865 3.033 1.00 97.81 78 MET A CA 1
ATOM 613 C C . MET A 1 78 ? -0.805 7.471 1.908 1.00 97.81 78 MET A C 1
ATOM 615 O O . MET A 1 78 ? -2.018 7.591 2.078 1.00 97.81 78 MET A O 1
ATOM 619 N N . ASP A 1 79 ? -0.222 7.724 0.728 1.00 98.00 79 ASP A N 1
ATOM 620 C CA . ASP A 1 79 ? -0.965 8.145 -0.472 1.00 98.00 79 ASP A CA 1
ATOM 621 C C . ASP A 1 79 ? -2.136 7.221 -0.797 1.00 98.00 79 ASP A C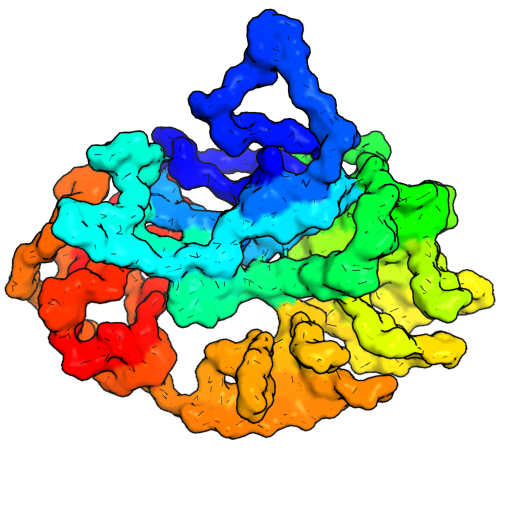 1
ATOM 623 O O . ASP A 1 79 ? -3.193 7.678 -1.233 1.00 98.00 79 ASP A O 1
ATOM 627 N N . ILE A 1 80 ? -1.935 5.923 -0.575 1.00 98.00 80 ILE A N 1
ATOM 628 C CA . ILE A 1 80 ? -2.872 4.858 -0.927 1.00 98.00 80 ILE A CA 1
ATOM 629 C C . ILE A 1 80 ? -3.777 4.519 0.255 1.00 98.00 80 ILE A C 1
ATOM 631 O O . ILE A 1 80 ? -4.989 4.336 0.094 1.00 98.00 80 ILE A O 1
ATOM 635 N N . TYR A 1 81 ? -3.204 4.451 1.458 1.00 98.25 81 TYR A N 1
ATOM 636 C CA . TYR A 1 81 ? -3.958 4.139 2.666 1.00 98.25 81 TYR A CA 1
ATOM 637 C C . TYR A 1 81 ? -4.974 5.232 3.010 1.00 98.25 81 TYR A C 1
ATOM 639 O O . TYR A 1 81 ? -6.153 4.916 3.172 1.00 98.25 81 TYR A O 1
ATOM 647 N N . ALA A 1 82 ? -4.558 6.504 3.053 1.00 98.12 82 ALA A N 1
ATOM 648 C CA . ALA A 1 82 ? -5.451 7.617 3.370 1.00 98.12 82 ALA A CA 1
ATOM 649 C C . ALA A 1 82 ? -6.572 7.746 2.331 1.00 98.12 82 ALA A C 1
ATOM 651 O O . ALA A 1 82 ? -7.735 7.900 2.697 1.00 98.12 82 ALA A O 1
ATOM 652 N N . LEU A 1 83 ? -6.252 7.581 1.042 1.00 96.56 83 LEU A N 1
ATOM 653 C CA . LEU A 1 83 ? -7.242 7.562 -0.036 1.00 96.56 83 LEU A CA 1
ATOM 654 C C . LEU A 1 83 ? -8.296 6.465 0.187 1.00 96.56 83 LEU A C 1
ATOM 656 O O . LEU A 1 83 ? -9.498 6.722 0.122 1.00 96.56 83 LEU A O 1
ATOM 660 N N . SER A 1 84 ? -7.852 5.248 0.505 1.00 97.12 84 SER A N 1
ATOM 661 C CA . SER A 1 84 ? -8.740 4.110 0.777 1.00 97.12 84 SER A CA 1
ATOM 662 C C . SER A 1 84 ? -9.614 4.340 2.010 1.00 97.12 84 SER A C 1
ATOM 664 O O . SER A 1 84 ? -10.821 4.093 1.970 1.00 97.12 84 SER A O 1
ATOM 666 N N . LEU A 1 85 ? -9.014 4.842 3.092 1.00 98.19 85 LEU A N 1
ATOM 667 C CA . LEU A 1 85 ? -9.688 5.138 4.353 1.00 98.19 85 LEU A CA 1
ATOM 668 C C . LEU A 1 85 ? -10.745 6.229 4.175 1.00 98.19 85 LEU A C 1
ATOM 670 O O . LEU A 1 85 ? -11.871 6.074 4.647 1.00 98.19 85 LEU A O 1
ATOM 674 N N . VAL A 1 86 ? -10.417 7.298 3.445 1.00 97.31 86 VAL A N 1
ATOM 675 C CA . VAL A 1 86 ? -11.353 8.386 3.145 1.00 97.31 86 VAL A CA 1
ATOM 676 C C . VAL A 1 86 ? -12.564 7.862 2.385 1.00 97.31 86 VAL A C 1
ATOM 678 O O . VAL A 1 86 ? -13.697 8.177 2.751 1.00 97.31 86 VAL A O 1
ATOM 681 N N . LYS A 1 87 ? -12.369 7.009 1.372 1.00 95.81 87 LYS A N 1
ATOM 682 C CA . LYS A 1 87 ? -13.491 6.417 0.628 1.00 95.81 87 LYS A CA 1
ATOM 683 C C . LYS A 1 87 ? -14.325 5.475 1.492 1.00 95.81 87 LYS A C 1
ATOM 685 O O . LYS A 1 87 ? -15.552 5.538 1.422 1.00 95.81 87 LYS A O 1
ATOM 690 N N . LEU A 1 88 ? -13.692 4.660 2.337 1.00 96.50 88 LEU A N 1
ATOM 691 C CA . LEU A 1 88 ? -14.383 3.789 3.294 1.00 96.50 88 LEU A CA 1
ATOM 692 C C . LEU A 1 88 ? -15.266 4.601 4.263 1.00 96.50 88 LEU A C 1
ATOM 694 O O . LEU A 1 88 ? -16.460 4.316 4.399 1.00 96.50 88 LEU A O 1
ATOM 698 N N . GLY A 1 89 ? -14.724 5.670 4.856 1.00 96.81 89 GLY A N 1
ATOM 699 C CA . GLY A 1 89 ? -15.479 6.593 5.713 1.00 96.81 89 GLY A CA 1
ATOM 700 C C . GLY A 1 89 ? -16.606 7.318 4.968 1.00 96.81 89 GLY A C 1
ATOM 701 O O . GLY A 1 89 ? -17.723 7.430 5.476 1.00 96.81 89 GLY A O 1
ATOM 702 N N . SER A 1 90 ? -16.365 7.689 3.708 1.00 94.81 90 SER A N 1
ATOM 703 C CA . SER A 1 90 ? -17.327 8.369 2.823 1.00 94.81 90 SER A CA 1
ATOM 704 C C . SER A 1 90 ? -18.479 7.478 2.325 1.00 94.81 90 SER A C 1
ATOM 706 O O . SER A 1 90 ? -19.317 7.915 1.537 1.00 94.81 90 SER A O 1
ATOM 708 N N . GLY A 1 91 ? -18.541 6.219 2.766 1.00 93.88 91 GLY A N 1
ATOM 709 C CA . GLY A 1 91 ? -19.679 5.334 2.502 1.00 93.88 91 GLY A CA 1
ATOM 710 C C . GLY A 1 91 ? -19.374 4.180 1.555 1.00 93.88 91 GLY A C 1
ATOM 711 O O . GLY A 1 91 ? -20.285 3.421 1.229 1.00 93.88 91 GLY A O 1
ATOM 712 N N . ASN A 1 92 ? -18.128 4.045 1.087 1.00 93.56 92 ASN A N 1
ATOM 713 C CA . ASN A 1 92 ? -17.736 2.940 0.220 1.00 93.56 92 ASN A CA 1
ATOM 714 C C . ASN A 1 92 ? -17.853 1.616 0.984 1.00 93.56 92 ASN A C 1
ATOM 716 O O . ASN A 1 92 ? -17.396 1.511 2.121 1.00 93.56 92 ASN A O 1
ATOM 720 N N . ASN A 1 93 ? -18.457 0.614 0.355 1.00 92.81 93 ASN A N 1
ATOM 721 C CA . ASN A 1 93 ? -18.633 -0.729 0.911 1.00 92.81 93 ASN A CA 1
ATOM 722 C C . ASN A 1 93 ? -17.817 -1.786 0.157 1.00 92.81 93 ASN A C 1
ATOM 724 O O . ASN A 1 93 ? -17.817 -2.950 0.548 1.00 92.81 93 ASN A O 1
ATOM 728 N N . LEU A 1 94 ? -17.113 -1.395 -0.910 1.00 90.50 94 LEU A N 1
ATOM 729 C CA . LEU A 1 94 ? -16.212 -2.269 -1.650 1.00 90.50 94 LEU A CA 1
ATOM 730 C C . LEU A 1 94 ? -14.959 -1.483 -2.032 1.00 90.50 94 LEU A C 1
ATOM 732 O O . LEU A 1 94 ? -14.975 -0.668 -2.952 1.00 90.50 94 LEU A O 1
ATOM 736 N N . VAL A 1 95 ? -13.870 -1.738 -1.309 1.00 89.94 95 VAL A N 1
ATOM 737 C CA . VAL A 1 95 ? -12.565 -1.100 -1.523 1.00 89.94 95 VAL A CA 1
ATOM 738 C C . VAL A 1 95 ? -11.793 -1.883 -2.591 1.00 89.94 95 VAL A C 1
ATOM 740 O O . VAL A 1 95 ? -10.976 -2.745 -2.280 1.00 89.94 95 VAL A O 1
ATOM 743 N N . GLY A 1 96 ? -12.117 -1.642 -3.862 1.00 92.31 96 GLY A N 1
ATOM 744 C CA . GLY A 1 96 ? -11.429 -2.230 -5.014 1.00 92.31 96 GLY A CA 1
ATOM 745 C C . GLY A 1 96 ? -10.274 -1.361 -5.505 1.00 92.31 96 GLY A C 1
ATOM 746 O O . GLY A 1 96 ? -10.387 -0.134 -5.546 1.00 92.31 96 GLY A O 1
ATOM 747 N N . TYR A 1 97 ? -9.172 -2.012 -5.886 1.00 95.06 97 TYR A N 1
ATOM 748 C CA . TYR A 1 97 ? -7.923 -1.356 -6.264 1.00 95.06 97 TYR A CA 1
ATOM 749 C C . TYR A 1 97 ? -7.555 -1.588 -7.726 1.00 95.06 97 TYR A C 1
ATOM 751 O O . TYR A 1 97 ? -7.582 -2.722 -8.204 1.00 95.06 97 TYR A O 1
ATOM 759 N N . TYR A 1 98 ? -7.066 -0.533 -8.369 1.00 94.88 98 TYR A N 1
ATOM 760 C CA . TYR A 1 98 ? -6.364 -0.585 -9.642 1.00 94.88 98 TYR A CA 1
ATOM 761 C C . TYR A 1 98 ? -5.004 0.115 -9.494 1.00 94.88 98 TYR A C 1
ATOM 763 O O . TYR A 1 98 ? -4.941 1.314 -9.261 1.00 94.88 98 TYR A O 1
ATOM 771 N N . MET A 1 99 ? -3.860 -0.552 -9.584 1.00 95.88 99 MET A N 1
ATOM 772 C CA . MET A 1 99 ? -3.640 -1.995 -9.509 1.00 95.88 99 MET A CA 1
ATOM 773 C C . MET A 1 99 ? -3.183 -2.381 -8.103 1.00 95.88 99 MET A C 1
ATOM 775 O O . MET A 1 99 ? -2.489 -1.615 -7.438 1.00 95.88 99 MET A O 1
ATOM 779 N N . TYR A 1 100 ? -3.512 -3.598 -7.668 1.00 96.00 100 TYR A N 1
ATOM 780 C CA . TYR A 1 100 ? -2.904 -4.181 -6.463 1.00 96.00 100 TYR A CA 1
ATOM 781 C C . TYR A 1 100 ? -1.571 -4.901 -6.765 1.00 96.00 100 TYR A C 1
ATOM 783 O O . TYR A 1 100 ? -0.687 -5.012 -5.917 1.00 96.00 100 TYR A O 1
ATOM 791 N N . LYS A 1 101 ? -1.415 -5.332 -8.018 1.00 97.50 101 LYS A N 1
ATOM 792 C CA . LYS A 1 101 ? -0.173 -5.759 -8.664 1.00 97.50 101 LYS A CA 1
ATOM 793 C C . LYS A 1 101 ? -0.318 -5.442 -10.145 1.00 97.50 101 LYS A C 1
ATOM 795 O O . LYS A 1 101 ? -1.291 -5.894 -10.743 1.00 97.50 101 LYS A O 1
ATOM 800 N N . GLY A 1 102 ? 0.597 -4.676 -10.726 1.00 96.19 102 GLY A N 1
ATOM 801 C CA . GLY A 1 102 ? 0.533 -4.389 -12.158 1.00 96.19 102 GLY A CA 1
ATOM 802 C C . GLY A 1 102 ? 1.130 -5.535 -12.986 1.00 96.19 102 GLY A C 1
ATOM 803 O O . GLY A 1 102 ? 0.389 -6.291 -13.611 1.00 96.19 102 GLY A O 1
ATOM 804 N N . GLY A 1 103 ? 2.446 -5.748 -12.903 1.00 97.06 103 GLY A N 1
ATOM 805 C CA . GLY A 1 103 ? 3.140 -6.879 -13.530 1.00 97.06 103 GLY A CA 1
ATOM 806 C C . GLY A 1 103 ? 4.051 -6.459 -14.680 1.00 97.06 103 GLY A C 1
ATOM 807 O O . GLY A 1 103 ? 4.592 -5.360 -14.679 1.00 97.06 103 GLY A O 1
ATOM 808 N N . THR A 1 104 ? 4.226 -7.354 -15.651 1.00 97.50 104 THR A N 1
ATOM 809 C CA . THR A 1 104 ? 5.101 -7.134 -16.808 1.00 97.50 104 THR A CA 1
ATOM 810 C C . THR A 1 104 ? 4.324 -7.436 -18.086 1.00 97.50 104 THR A C 1
ATOM 812 O O . THR A 1 104 ? 3.800 -8.542 -18.267 1.00 97.50 104 THR A O 1
ATOM 815 N N . ASN A 1 105 ? 4.249 -6.454 -18.977 1.00 97.06 105 ASN A N 1
ATOM 816 C CA . ASN A 1 105 ? 3.671 -6.593 -20.304 1.00 97.06 105 ASN A CA 1
ATOM 817 C C . ASN A 1 105 ? 4.469 -7.613 -21.123 1.00 97.06 105 ASN A C 1
ATOM 819 O O . ASN A 1 105 ? 5.697 -7.684 -21.061 1.00 97.06 105 ASN A O 1
ATOM 823 N N . LYS A 1 106 ? 3.766 -8.417 -21.922 1.00 94.62 106 LYS A N 1
ATOM 824 C CA . LYS A 1 106 ? 4.414 -9.325 -22.876 1.00 94.62 106 LYS A CA 1
ATOM 825 C C . LYS A 1 106 ? 4.730 -8.581 -24.170 1.00 94.62 106 LYS A C 1
ATOM 827 O O . LYS 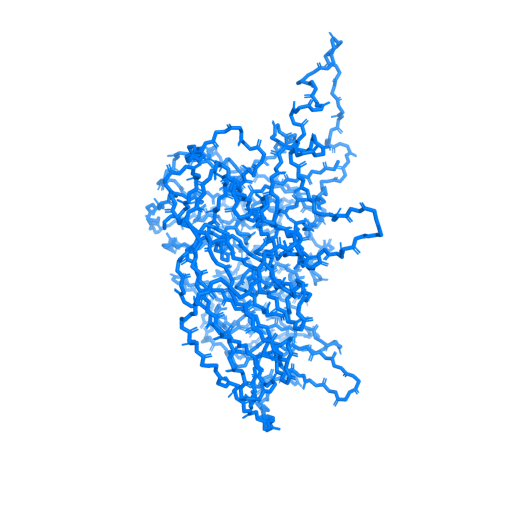A 1 106 ? 4.020 -7.657 -24.552 1.00 94.62 106 LYS A O 1
ATOM 832 N N . ILE A 1 107 ? 5.743 -9.048 -24.892 1.00 95.81 107 ILE A N 1
ATOM 833 C CA . ILE A 1 107 ? 5.949 -8.654 -26.289 1.00 95.81 107 ILE A CA 1
ATOM 834 C C . ILE A 1 107 ? 5.006 -9.504 -27.149 1.00 95.81 107 ILE A C 1
ATOM 836 O O . ILE A 1 107 ? 5.032 -10.736 -27.077 1.00 95.81 107 ILE A O 1
ATOM 840 N N . GLY A 1 108 ? 4.131 -8.851 -27.913 1.00 94.38 108 GLY A N 1
ATOM 841 C CA . GLY A 1 108 ? 3.226 -9.506 -28.852 1.00 94.38 108 GLY A CA 1
ATOM 842 C C . GLY A 1 108 ? 3.942 -9.950 -30.129 1.00 94.38 108 GLY A C 1
ATOM 843 O O . GLY A 1 108 ? 5.088 -9.596 -30.388 1.00 94.38 108 GLY A O 1
ATOM 844 N N . SER A 1 109 ? 3.254 -10.727 -30.967 1.00 93.50 109 SER A N 1
ATOM 845 C CA . SER A 1 109 ? 3.812 -11.195 -32.246 1.00 93.50 109 SER A CA 1
ATOM 846 C C . SER A 1 109 ? 3.944 -10.096 -33.305 1.00 93.50 109 SER A C 1
ATOM 848 O O . SER A 1 109 ? 4.754 -10.235 -34.217 1.00 93.50 109 SER A O 1
ATOM 850 N N . LEU A 1 110 ? 3.128 -9.040 -33.210 1.00 92.06 110 LEU A N 1
ATOM 851 C CA . LEU A 1 110 ? 3.058 -7.947 -34.190 1.00 92.06 110 LEU A CA 1
ATOM 852 C C . LEU A 1 110 ? 3.541 -6.606 -33.630 1.00 92.06 110 LEU A C 1
ATOM 854 O O . LEU A 1 110 ? 3.958 -5.742 -34.396 1.00 92.06 110 LEU A O 1
ATOM 858 N N . SER A 1 111 ? 3.454 -6.423 -32.315 1.00 92.94 111 SER A N 1
ATOM 859 C CA . SER A 1 111 ? 3.799 -5.185 -31.622 1.00 92.94 111 SER A CA 1
ATOM 860 C C . SER A 1 111 ? 4.115 -5.466 -30.157 1.00 92.94 111 SER A C 1
ATOM 862 O O . SER A 1 111 ? 3.807 -6.538 -29.626 1.00 92.94 111 SER A O 1
ATOM 864 N N . THR A 1 112 ? 4.674 -4.474 -29.476 1.00 95.75 112 THR A N 1
ATOM 865 C CA . THR A 1 112 ? 4.640 -4.406 -28.015 1.00 95.75 112 THR A CA 1
ATOM 866 C C . THR A 1 112 ? 3.192 -4.239 -27.524 1.00 95.75 112 THR A C 1
ATOM 868 O O . THR A 1 112 ? 2.286 -3.954 -28.316 1.00 95.75 112 THR A O 1
ATOM 871 N N . LEU A 1 113 ? 2.953 -4.496 -26.234 1.00 96.06 113 LEU A N 1
ATOM 872 C CA . LEU A 1 113 ? 1.618 -4.432 -25.614 1.00 96.06 113 LEU A CA 1
ATOM 873 C C . LEU A 1 113 ? 1.488 -3.308 -24.574 1.00 96.06 113 LEU A C 1
ATOM 875 O O . LEU A 1 113 ? 0.488 -3.254 -23.862 1.00 96.06 113 LEU A O 1
ATOM 879 N N . ASN A 1 114 ? 2.495 -2.441 -24.459 1.00 95.81 114 ASN A N 1
ATOM 880 C CA . ASN A 1 114 ? 2.446 -1.277 -23.585 1.00 95.81 114 ASN A CA 1
ATOM 881 C C . ASN A 1 114 ? 1.497 -0.203 -24.125 1.00 95.81 114 ASN A C 1
ATOM 883 O O . ASN A 1 114 ? 1.265 -0.093 -25.329 1.00 95.81 114 ASN A O 1
ATOM 887 N N . GLU A 1 115 ? 0.991 0.626 -23.215 1.00 95.31 115 GLU A N 1
ATOM 888 C CA . GLU A 1 115 ? 0.319 1.863 -23.589 1.00 95.31 115 GLU A CA 1
ATOM 889 C C . GLU A 1 115 ? 1.319 2.810 -24.271 1.00 95.31 115 GLU A C 1
ATOM 891 O O . GLU A 1 115 ? 2.403 3.057 -23.737 1.00 95.31 115 GLU A O 1
ATOM 896 N N . SER A 1 116 ? 0.964 3.321 -25.453 1.00 94.38 116 SER A N 1
ATOM 897 C CA . SER A 1 116 ? 1.828 4.219 -26.225 1.00 94.38 116 SER A CA 1
ATOM 898 C C . SER A 1 116 ? 1.036 5.261 -27.009 1.00 94.38 116 SER A C 1
ATOM 900 O O . SER A 1 116 ? 0.050 4.933 -27.690 1.00 94.38 116 SER A O 1
ATOM 902 N N . LYS A 1 117 ? 1.543 6.499 -27.046 1.00 92.81 117 LYS A N 1
ATOM 903 C CA . LYS A 1 117 ? 1.009 7.580 -27.888 1.00 92.81 117 LYS A CA 1
ATOM 904 C C . LYS A 1 117 ? 1.094 7.260 -29.374 1.00 92.81 117 LYS A C 1
ATOM 906 O O . LYS A 1 117 ? 0.227 7.688 -30.138 1.00 92.81 117 LYS A O 1
ATOM 911 N N . ALA A 1 118 ? 2.057 6.436 -29.797 1.00 91.00 118 ALA A N 1
ATOM 912 C CA . ALA A 1 118 ? 2.135 5.944 -31.175 1.00 91.00 118 ALA A CA 1
ATOM 913 C C . ALA A 1 118 ? 0.881 5.141 -31.578 1.00 91.00 118 ALA A C 1
ATOM 915 O O . ALA A 1 118 ? 0.486 5.135 -32.745 1.00 91.00 118 ALA A O 1
ATOM 916 N N . THR A 1 119 ? 0.212 4.523 -30.599 1.00 90.69 119 THR A N 1
ATOM 917 C CA . THR A 1 119 ? -1.057 3.795 -30.763 1.00 90.69 119 THR A CA 1
ATOM 918 C C . THR A 1 119 ? -2.295 4.615 -30.378 1.00 90.69 119 THR A C 1
ATOM 920 O O . THR A 1 119 ? -3.395 4.071 -30.327 1.00 90.69 119 THR A O 1
ATOM 923 N N . ARG A 1 120 ? -2.143 5.938 -30.197 1.00 89.88 120 ARG A N 1
ATOM 924 C CA . ARG A 1 120 ? -3.192 6.916 -29.831 1.00 89.88 120 ARG A CA 1
ATOM 925 C C . ARG A 1 120 ? -3.722 6.820 -28.397 1.00 89.88 120 ARG A C 1
ATOM 927 O O . ARG A 1 120 ? -4.751 7.425 -28.105 1.00 89.88 120 ARG A O 1
ATOM 934 N N . TYR A 1 121 ? -3.031 6.109 -27.514 1.00 90.38 121 TYR A N 1
ATOM 935 C CA . TYR A 1 121 ? -3.279 6.217 -26.078 1.00 90.38 121 TYR A CA 1
ATOM 936 C C . TYR A 1 121 ? -2.678 7.517 -25.508 1.00 90.38 121 TYR A C 1
ATOM 938 O O . TYR A 1 121 ? -1.785 8.094 -26.130 1.00 90.38 121 TYR A O 1
ATOM 946 N N . PRO A 1 122 ? -3.155 8.013 -24.352 1.00 89.50 122 PRO A N 1
ATOM 947 C CA . PRO A 1 122 ? -2.686 9.277 -23.788 1.00 89.50 122 PRO A CA 1
ATOM 948 C C . PRO A 1 122 ? -1.270 9.208 -23.200 1.00 89.50 122 PRO A C 1
ATOM 950 O O . PRO A 1 122 ? -0.635 10.252 -23.060 1.00 89.50 122 PRO A O 1
ATOM 953 N N . ASN A 1 123 ? -0.751 8.019 -22.874 1.00 94.12 123 ASN A N 1
ATOM 954 C CA . ASN A 1 123 ? 0.548 7.865 -22.219 1.00 94.12 123 ASN A CA 1
ATOM 955 C C . ASN A 1 123 ? 1.558 7.065 -23.049 1.00 94.12 123 ASN A C 1
ATOM 957 O O . ASN A 1 123 ? 1.189 6.255 -23.894 1.00 94.12 123 ASN A O 1
ATOM 961 N N . ASP A 1 124 ? 2.841 7.259 -22.735 1.00 95.88 124 ASP A N 1
ATOM 962 C CA . ASP A 1 124 ? 3.926 6.350 -23.111 1.00 95.88 124 ASP A CA 1
ATOM 963 C C . ASP A 1 124 ? 4.404 5.620 -21.851 1.00 95.88 124 ASP A C 1
ATOM 965 O O . ASP A 1 124 ? 4.962 6.235 -20.933 1.00 95.88 124 ASP A O 1
ATOM 969 N N . TYR A 1 125 ? 4.122 4.320 -21.779 1.00 97.19 125 TYR A N 1
ATOM 970 C CA . TYR A 1 125 ? 4.604 3.413 -20.735 1.00 97.19 125 TYR A CA 1
ATOM 971 C C . TYR A 1 125 ? 5.844 2.661 -21.218 1.00 97.19 125 TYR A C 1
ATOM 973 O O . TYR A 1 125 ? 6.027 2.476 -22.421 1.00 97.19 125 TYR A O 1
ATOM 981 N N . SER A 1 126 ? 6.651 2.160 -20.279 1.00 97.44 126 SER A N 1
ATOM 982 C CA . SER A 1 126 ? 7.694 1.173 -20.574 1.00 97.44 126 SER A CA 1
ATOM 983 C C . SER A 1 126 ? 7.106 -0.015 -21.347 1.00 97.44 126 SER A C 1
ATOM 985 O O . SER A 1 126 ? 5.962 -0.413 -21.107 1.00 97.44 126 SER A O 1
ATOM 987 N N . ILE A 1 127 ? 7.884 -0.606 -22.256 1.00 98.12 127 ILE A N 1
ATOM 988 C CA . ILE A 1 127 ? 7.476 -1.758 -23.067 1.00 98.12 127 ILE A CA 1
ATOM 989 C C . ILE A 1 127 ? 7.107 -2.941 -22.178 1.00 98.12 127 ILE A C 1
ATOM 991 O O . ILE A 1 127 ? 6.076 -3.570 -22.415 1.00 98.12 127 ILE A O 1
ATOM 995 N N . LEU A 1 128 ? 7.945 -3.264 -21.189 1.00 98.50 128 LEU A N 1
ATOM 996 C CA . LEU A 1 128 ? 7.748 -4.412 -20.310 1.00 98.50 128 LEU A CA 1
ATOM 997 C C . LEU A 1 128 ? 7.195 -3.986 -18.956 1.00 98.50 128 LEU A C 1
ATOM 999 O O . LEU A 1 128 ? 6.189 -4.547 -18.528 1.00 98.50 128 LEU A O 1
ATOM 1003 N N . SER A 1 129 ? 7.821 -3.026 -18.274 1.00 98.25 129 SER A N 1
ATOM 1004 C CA . SER A 1 129 ? 7.438 -2.744 -16.886 1.00 98.25 129 SER A CA 1
ATOM 1005 C C . SER A 1 129 ? 6.043 -2.127 -16.779 1.00 98.25 129 SER A C 1
ATOM 1007 O O . SER A 1 129 ? 5.766 -1.037 -17.284 1.00 98.25 129 SER A O 1
ATOM 1009 N N . TYR A 1 130 ? 5.172 -2.814 -16.046 1.00 97.94 130 TYR A N 1
ATOM 1010 C CA . TYR A 1 130 ? 3.887 -2.305 -15.583 1.00 97.94 130 TYR A CA 1
ATOM 1011 C C . TYR A 1 130 ? 3.820 -2.436 -14.061 1.00 97.94 130 TYR A C 1
ATOM 1013 O O . TYR A 1 130 ? 2.844 -2.918 -13.501 1.00 97.94 130 TYR A O 1
ATOM 1021 N N . ASP A 1 131 ? 4.898 -2.067 -13.366 1.00 97.62 131 ASP A N 1
ATOM 1022 C CA . ASP A 1 131 ? 5.005 -2.172 -11.907 1.00 97.62 131 ASP A CA 1
ATOM 1023 C C . ASP A 1 131 ? 3.911 -1.394 -11.157 1.00 97.62 131 ASP A C 1
ATOM 1025 O O . ASP A 1 131 ? 3.476 -1.800 -10.073 1.00 97.62 131 ASP A O 1
ATOM 1029 N N . PHE A 1 132 ? 3.443 -0.297 -11.758 1.00 97.81 132 PHE A N 1
ATOM 1030 C CA . PHE A 1 132 ? 2.391 0.573 -11.249 1.00 97.81 132 PHE A CA 1
ATOM 1031 C C . PHE A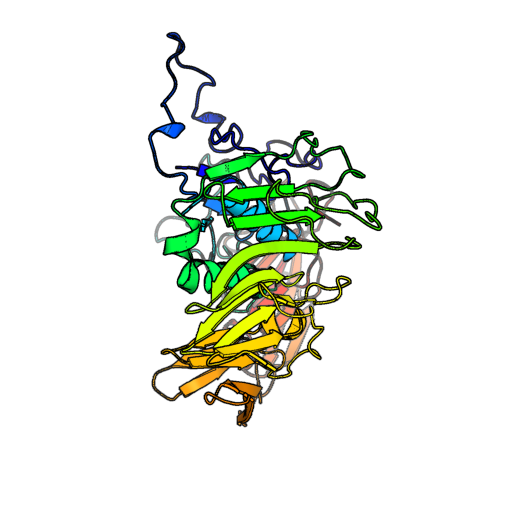 1 132 ? 2.708 1.219 -9.893 1.00 97.81 132 PHE A C 1
ATOM 1033 O O . PHE A 1 132 ? 1.823 1.820 -9.298 1.00 97.81 132 PHE A O 1
ATOM 1040 N N . GLN A 1 133 ? 3.919 1.070 -9.340 1.00 97.19 133 GLN A N 1
ATOM 1041 C CA . GLN A 1 133 ? 4.190 1.359 -7.926 1.00 97.19 133 GLN A CA 1
ATOM 1042 C C . GLN A 1 133 ? 3.126 0.724 -7.008 1.00 97.19 133 GLN A C 1
ATOM 1044 O O . GLN A 1 133 ? 2.747 1.285 -5.981 1.00 97.19 133 GLN A O 1
ATOM 1049 N N . ALA A 1 134 ? 2.585 -0.431 -7.409 1.00 97.94 134 ALA A N 1
ATOM 1050 C CA . ALA A 1 134 ? 1.493 -1.100 -6.715 1.00 97.94 134 ALA A CA 1
ATOM 1051 C C . ALA A 1 134 ? 1.958 -1.693 -5.368 1.00 97.94 134 ALA A C 1
ATOM 1053 O O . ALA A 1 134 ? 3.165 -1.827 -5.138 1.00 97.94 134 ALA A O 1
ATOM 1054 N N . PRO A 1 135 ? 1.031 -2.097 -4.479 1.00 98.25 135 PRO A N 1
ATOM 1055 C CA . PRO A 1 135 ? 1.359 -2.752 -3.212 1.00 98.25 135 PRO A CA 1
ATOM 1056 C C . PRO A 1 135 ? 2.270 -3.969 -3.358 1.00 98.25 135 PRO A C 1
ATOM 1058 O O . PRO A 1 135 ? 3.130 -4.198 -2.508 1.00 98.25 135 PRO A O 1
ATOM 1061 N N . ILE A 1 136 ? 2.113 -4.700 -4.460 1.00 98.25 136 ILE A N 1
ATOM 1062 C CA . ILE A 1 136 ? 3.011 -5.769 -4.879 1.00 98.25 136 ILE A CA 1
ATOM 1063 C C . ILE A 1 136 ? 3.701 -5.320 -6.169 1.00 98.25 136 ILE A C 1
ATOM 1065 O O . ILE A 1 136 ? 3.025 -5.007 -7.153 1.00 98.25 136 ILE A O 1
ATOM 1069 N N . SER A 1 137 ? 5.035 -5.306 -6.171 1.00 97.50 137 SER A N 1
ATOM 1070 C CA . SER A 1 137 ? 5.828 -4.937 -7.346 1.00 97.50 137 SER A CA 1
ATOM 1071 C C . SER A 1 137 ? 5.632 -5.918 -8.499 1.00 97.50 137 SER A C 1
ATOM 1073 O O . SER A 1 137 ? 5.141 -7.042 -8.314 1.00 97.50 137 SER A O 1
ATOM 1075 N N . GLU A 1 138 ? 6.057 -5.533 -9.704 1.00 97.56 138 GLU A N 1
ATOM 1076 C CA . GLU A 1 138 ? 6.013 -6.439 -10.861 1.00 97.56 138 GLU A CA 1
ATOM 1077 C C . GLU A 1 138 ? 6.717 -7.780 -10.577 1.00 97.56 138 GLU A C 1
ATOM 1079 O O . GLU A 1 138 ? 6.235 -8.844 -10.979 1.00 97.56 138 GLU A O 1
ATOM 1084 N N . TYR A 1 139 ? 7.785 -7.738 -9.774 1.00 97.12 139 TYR A N 1
ATOM 1085 C CA . TYR A 1 139 ? 8.591 -8.895 -9.393 1.00 97.12 139 TYR A CA 1
ATOM 1086 C C . TYR A 1 139 ? 8.211 -9.523 -8.045 1.00 97.12 139 TYR A C 1
ATOM 1088 O O . TYR A 1 139 ? 8.839 -10.500 -7.642 1.00 97.12 139 TYR A O 1
ATOM 1096 N N . GLY A 1 140 ? 7.164 -9.030 -7.378 1.00 96.19 140 GLY A N 1
ATOM 1097 C CA . GLY A 1 140 ? 6.640 -9.620 -6.143 1.00 96.19 140 GLY A CA 1
ATOM 1098 C C . GLY A 1 140 ? 7.226 -9.071 -4.842 1.00 96.19 140 GLY A C 1
ATOM 1099 O O . GLY A 1 140 ? 6.952 -9.638 -3.790 1.00 96.19 140 GLY A O 1
ATOM 1100 N N . GLU A 1 141 ? 7.993 -7.980 -4.883 1.00 96.56 141 GLU A N 1
ATOM 1101 C CA . GLU A 1 141 ? 8.382 -7.263 -3.665 1.00 96.56 141 GLU A CA 1
ATOM 1102 C C . GLU A 1 141 ? 7.162 -6.576 -3.046 1.00 96.56 141 GLU A C 1
ATOM 1104 O O . GLU A 1 141 ? 6.285 -6.080 -3.758 1.00 96.56 141 GLU A O 1
ATOM 1109 N N . ILE A 1 142 ? 7.113 -6.526 -1.718 1.00 97.62 142 ILE A N 1
ATOM 1110 C CA . ILE A 1 142 ? 6.012 -5.908 -0.980 1.00 97.62 142 ILE A CA 1
ATOM 1111 C C . ILE A 1 142 ? 6.374 -4.484 -0.573 1.00 97.62 142 ILE A C 1
ATOM 1113 O O . ILE A 1 142 ? 7.445 -4.238 -0.014 1.00 97.62 142 ILE A O 1
ATOM 1117 N N . ARG A 1 143 ? 5.452 -3.553 -0.825 1.00 97.62 143 ARG A N 1
ATOM 1118 C CA . ARG A 1 143 ? 5.585 -2.137 -0.468 1.00 97.62 143 ARG A CA 1
ATOM 1119 C C . ARG A 1 143 ? 4.736 -1.767 0.741 1.00 97.62 143 ARG A C 1
ATOM 1121 O O . ARG A 1 143 ? 3.859 -2.509 1.177 1.00 97.62 143 ARG A O 1
ATOM 1128 N N . GLU A 1 144 ? 4.986 -0.586 1.288 1.00 97.50 144 GLU A N 1
ATOM 1129 C CA . GLU A 1 144 ? 4.323 -0.110 2.500 1.00 97.50 144 GLU A CA 1
ATOM 1130 C C . GLU A 1 144 ? 2.792 -0.061 2.387 1.00 97.50 144 GLU A C 1
ATOM 1132 O O . GLU A 1 144 ? 2.093 -0.484 3.306 1.00 97.50 144 GLU A O 1
ATOM 1137 N N . GLN A 1 145 ? 2.258 0.369 1.244 1.00 97.12 145 GLN A N 1
ATOM 1138 C CA . GLN A 1 145 ? 0.819 0.415 0.992 1.00 97.12 145 GLN A CA 1
ATOM 1139 C C . GLN A 1 145 ? 0.148 -0.967 1.085 1.00 97.12 145 GLN A C 1
ATOM 1141 O O . GLN A 1 145 ? -1.026 -1.027 1.441 1.00 97.12 145 GLN A O 1
ATOM 1146 N N . TYR A 1 146 ? 0.856 -2.084 0.860 1.00 98.31 146 TYR A N 1
ATOM 1147 C CA . TYR A 1 146 ? 0.319 -3.433 1.118 1.00 98.31 146 TYR A CA 1
ATOM 1148 C C . TYR A 1 146 ? 0.054 -3.641 2.608 1.00 98.31 146 TYR A C 1
ATOM 1150 O O . TYR A 1 146 ? -1.014 -4.096 3.009 1.00 98.31 146 TYR A O 1
ATOM 1158 N N . ARG A 1 147 ? 1.020 -3.248 3.442 1.00 98.44 147 ARG A N 1
ATOM 1159 C CA . ARG A 1 147 ? 0.963 -3.385 4.902 1.00 98.44 147 ARG A CA 1
ATOM 1160 C C . ARG A 1 147 ? -0.098 -2.475 5.509 1.00 98.44 147 ARG A C 1
ATOM 1162 O O . ARG A 1 147 ? -0.870 -2.920 6.352 1.00 98.44 147 ARG A O 1
ATOM 1169 N N . LEU A 1 148 ? -0.166 -1.227 5.048 1.00 98.31 148 LEU A N 1
ATOM 1170 C CA . LEU A 1 148 ? -1.147 -0.259 5.533 1.00 98.31 148 LEU A CA 1
ATOM 1171 C C . LEU A 1 148 ? -2.569 -0.616 5.084 1.00 98.31 148 LEU A C 1
ATOM 1173 O O . LEU A 1 148 ? -3.469 -0.680 5.916 1.00 98.31 148 LEU A O 1
ATOM 1177 N N . THR A 1 149 ? -2.799 -0.901 3.794 1.00 97.94 149 THR A N 1
ATOM 1178 C CA . THR A 1 149 ? -4.155 -1.253 3.316 1.00 97.94 149 THR A CA 1
ATOM 1179 C C . THR A 1 149 ? -4.680 -2.542 3.943 1.00 97.94 149 THR A C 1
ATOM 1181 O O . THR A 1 149 ? -5.877 -2.634 4.210 1.00 97.94 149 THR A O 1
ATOM 1184 N N . ASN A 1 150 ? -3.798 -3.481 4.296 1.00 97.94 150 ASN A N 1
ATOM 1185 C CA . ASN A 1 150 ? -4.169 -4.688 5.027 1.00 97.94 150 ASN A CA 1
ATOM 1186 C C . ASN A 1 150 ? -4.828 -4.397 6.393 1.00 97.94 150 ASN A C 1
ATOM 1188 O O . ASN A 1 150 ? -5.681 -5.173 6.814 1.00 97.94 150 ASN A O 1
ATOM 1192 N N . LEU A 1 151 ? -4.513 -3.277 7.063 1.00 98.56 151 LEU A N 1
ATOM 1193 C CA . LEU A 1 151 ? -5.219 -2.867 8.289 1.00 98.56 151 LEU A CA 1
ATOM 1194 C C . LEU A 1 151 ? -6.720 -2.668 8.028 1.00 98.56 151 LEU A C 1
ATOM 1196 O O . LEU A 1 151 ? -7.554 -3.105 8.818 1.00 98.56 151 LEU A O 1
ATOM 1200 N N . LEU A 1 152 ? -7.061 -2.051 6.890 1.00 98.25 152 LEU A N 1
ATOM 1201 C CA . LEU A 1 152 ? -8.450 -1.880 6.460 1.00 98.25 152 LEU A CA 1
ATOM 1202 C C . LEU A 1 152 ? -9.056 -3.220 6.044 1.00 98.25 152 LEU A C 1
ATOM 1204 O O . LEU A 1 152 ? -10.208 -3.483 6.366 1.00 98.25 152 LEU A O 1
ATOM 1208 N N . HIS A 1 153 ? -8.294 -4.070 5.345 1.00 97.69 153 HIS A N 1
ATOM 1209 C CA . HIS A 1 153 ? -8.775 -5.370 4.853 1.00 97.69 153 HIS A CA 1
ATOM 1210 C C . HIS A 1 153 ? -9.130 -6.325 5.988 1.00 97.69 153 HIS A C 1
ATOM 1212 O O . HIS A 1 153 ? -10.186 -6.949 5.945 1.00 97.69 153 HIS A O 1
ATOM 1218 N N . LEU A 1 154 ? -8.287 -6.399 7.020 1.00 98.50 154 LEU A N 1
ATOM 1219 C CA . LEU A 1 154 ? -8.562 -7.173 8.229 1.00 98.50 154 LEU A CA 1
ATOM 1220 C C . LEU A 1 154 ? -9.854 -6.699 8.907 1.00 98.50 154 LEU A C 1
ATOM 1222 O O . LEU A 1 154 ? -10.696 -7.526 9.261 1.00 98.50 154 LEU A O 1
ATOM 1226 N N . PHE A 1 155 ? -10.042 -5.380 8.999 1.00 98.56 155 PHE A N 1
ATOM 1227 C CA . PHE A 1 155 ? -11.227 -4.794 9.611 1.00 98.56 155 PHE A CA 1
ATOM 1228 C C . PHE A 1 155 ? -12.493 -5.101 8.808 1.00 98.56 155 PHE A C 1
ATOM 1230 O O . PHE A 1 155 ? -13.449 -5.651 9.349 1.00 98.56 155 PHE A O 1
ATOM 1237 N N . VAL A 1 156 ? -12.513 -4.799 7.507 1.00 97.12 156 VAL A N 1
ATOM 1238 C CA . VAL A 1 156 ? -13.716 -5.018 6.683 1.00 97.12 156 VAL A CA 1
ATOM 1239 C C . VAL A 1 156 ? -14.045 -6.501 6.514 1.00 97.12 156 VAL A C 1
ATOM 1241 O O . VAL A 1 156 ? -15.212 -6.834 6.333 1.00 97.12 156 VAL A O 1
ATOM 1244 N N . ASN A 1 157 ? -13.059 -7.400 6.600 1.00 96.88 157 ASN A N 1
ATOM 1245 C CA . ASN A 1 157 ? -13.306 -8.839 6.559 1.00 96.88 157 ASN A CA 1
ATOM 1246 C C . ASN A 1 157 ? -14.059 -9.336 7.803 1.00 96.88 157 ASN A C 1
ATOM 1248 O O . ASN A 1 157 ? -14.917 -10.206 7.687 1.00 96.88 157 ASN A O 1
ATOM 1252 N N . 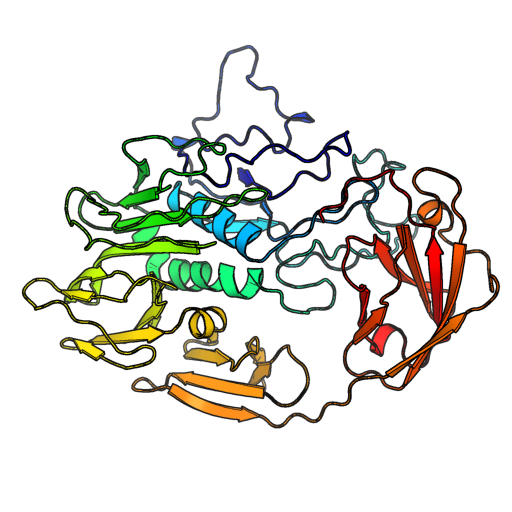ASP A 1 158 ? -13.743 -8.795 8.981 1.00 97.62 158 ASP A N 1
ATOM 1253 C CA . ASP A 1 158 ? -14.304 -9.269 10.251 1.00 97.62 158 ASP A CA 1
ATOM 1254 C C . ASP A 1 158 ? -15.495 -8.438 10.755 1.00 97.62 158 ASP A C 1
ATOM 1256 O O . ASP A 1 158 ? -16.265 -8.932 11.576 1.00 97.62 158 ASP A O 1
ATOM 1260 N N . PHE A 1 159 ? -15.646 -7.198 10.277 1.00 97.50 159 PHE A N 1
ATOM 1261 C CA . PHE A 1 159 ? -16.670 -6.242 10.725 1.00 97.50 159 PHE A CA 1
ATOM 1262 C C . PHE A 1 159 ? -17.463 -5.612 9.570 1.00 97.50 159 PHE A C 1
ATOM 1264 O O . PHE A 1 159 ? -18.183 -4.629 9.761 1.00 97.50 159 PHE A O 1
ATOM 1271 N N . GLY A 1 160 ? -17.325 -6.137 8.350 1.00 96.56 160 GLY A N 1
ATOM 1272 C CA . GLY A 1 160 ? -17.995 -5.602 7.164 1.00 96.56 160 GLY A CA 1
ATOM 1273 C C . GLY A 1 160 ? -19.521 -5.694 7.223 1.00 96.56 160 GLY A C 1
ATOM 1274 O O . GLY A 1 160 ? -20.199 -4.816 6.700 1.00 96.56 160 GLY A O 1
ATOM 1275 N N . ASP A 1 161 ? -20.070 -6.703 7.897 1.00 95.94 161 ASP A N 1
ATOM 1276 C CA . ASP A 1 161 ? -21.507 -6.869 8.146 1.00 95.94 161 ASP A CA 1
ATOM 1277 C C . ASP A 1 161 ? -22.075 -5.798 9.091 1.00 95.94 161 ASP A C 1
ATOM 1279 O O . ASP A 1 161 ? -23.213 -5.361 8.912 1.00 95.94 161 ASP A O 1
ATOM 1283 N N . VAL A 1 162 ? -21.263 -5.326 10.040 1.00 96.44 162 VAL A N 1
ATOM 1284 C CA . VAL A 1 162 ? -21.583 -4.204 10.933 1.00 96.44 162 VAL A CA 1
ATOM 1285 C C . VAL A 1 162 ? -21.415 -2.862 10.217 1.00 96.44 162 VAL A C 1
ATOM 1287 O O . VAL A 1 162 ? -22.282 -1.996 10.314 1.00 96.44 162 VAL A O 1
ATOM 1290 N N . LEU A 1 163 ? -20.322 -2.678 9.469 1.00 97.00 163 LEU A N 1
ATOM 1291 C CA . LEU A 1 163 ? -19.992 -1.413 8.806 1.00 97.00 163 LEU A CA 1
ATOM 1292 C C . LEU A 1 163 ? -20.891 -1.113 7.597 1.00 97.00 163 LEU A C 1
ATOM 1294 O O . LEU A 1 163 ? -21.348 0.019 7.425 1.00 97.00 163 LEU A O 1
ATOM 1298 N N . ALA A 1 164 ? -21.132 -2.100 6.730 1.00 96.00 164 ALA A N 1
ATOM 1299 C CA . ALA A 1 164 ? -21.830 -1.909 5.460 1.00 96.00 164 ALA A CA 1
ATOM 1300 C C . ALA A 1 164 ? -23.219 -1.241 5.568 1.00 96.00 164 ALA A C 1
ATOM 1302 O O . ALA A 1 164 ? -23.494 -0.371 4.734 1.00 96.00 164 ALA A O 1
ATOM 1303 N N . PRO A 1 165 ? -24.090 -1.576 6.547 1.00 95.25 165 PRO A N 1
ATOM 1304 C CA . PRO A 1 165 ? -25.393 -0.922 6.696 1.00 95.25 165 PRO A CA 1
ATOM 1305 C C . PRO A 1 165 ? -25.324 0.487 7.310 1.00 95.25 165 PRO A C 1
ATOM 1307 O O . PRO A 1 165 ? -26.313 1.220 7.245 1.00 95.25 165 PRO A O 1
ATOM 1310 N N . MET A 1 166 ? -24.195 0.884 7.908 1.00 96.44 166 MET A N 1
ATOM 1311 C CA . MET A 1 166 ? -24.046 2.198 8.538 1.00 96.44 166 MET A CA 1
ATOM 1312 C C . MET A 1 166 ? -24.001 3.322 7.503 1.00 96.44 166 MET A C 1
ATOM 1314 O O . MET A 1 166 ? -23.277 3.242 6.505 1.00 96.44 166 MET A O 1
ATOM 1318 N N . LYS A 1 167 ? -24.716 4.415 7.784 1.00 94.50 167 LYS A N 1
ATOM 1319 C CA . LYS A 1 167 ? -24.715 5.623 6.953 1.00 94.50 167 LYS A CA 1
ATOM 1320 C C . LYS A 1 167 ? -23.482 6.467 7.240 1.00 94.50 167 LYS A C 1
ATOM 1322 O O . LYS A 1 167 ? -23.058 6.563 8.388 1.00 94.50 167 LYS A O 1
ATOM 1327 N N . THR A 1 168 ? -22.959 7.126 6.214 1.00 95.12 168 THR A N 1
ATOM 1328 C CA . THR A 1 168 ? -21.988 8.206 6.403 1.00 95.12 168 THR A CA 1
ATOM 1329 C C . THR A 1 168 ? -22.696 9.459 6.897 1.00 95.12 168 THR A C 1
ATOM 1331 O O . THR A 1 168 ? -23.746 9.831 6.371 1.00 95.12 168 THR A O 1
ATOM 1334 N N . VAL A 1 169 ? -22.114 10.100 7.903 1.00 94.50 169 VAL A N 1
ATOM 1335 C CA . VAL A 1 169 ? -22.494 11.424 8.390 1.00 94.50 169 VAL A CA 1
ATOM 1336 C C . VAL A 1 169 ? -21.245 12.297 8.349 1.00 94.50 169 VAL A C 1
ATOM 1338 O O . VAL A 1 169 ? -20.210 11.949 8.926 1.00 94.50 169 VAL A O 1
ATOM 1341 N N . ASP A 1 170 ? -21.352 13.411 7.634 1.00 91.81 170 ASP A N 1
ATOM 1342 C CA . ASP A 1 170 ? -20.266 14.371 7.465 1.00 91.81 170 ASP A CA 1
ATOM 1343 C C . ASP A 1 170 ? -19.983 15.130 8.768 1.00 91.81 170 ASP A C 1
ATOM 1345 O O . ASP A 1 170 ? -20.853 15.280 9.634 1.00 91.81 170 ASP A O 1
ATOM 1349 N N . ALA A 1 171 ? -18.755 15.634 8.912 1.00 89.00 171 ALA A N 1
ATOM 1350 C CA . ALA A 1 171 ? -18.452 16.594 9.965 1.00 89.00 171 ALA A CA 1
ATOM 1351 C C . ALA A 1 171 ? -19.337 17.843 9.830 1.00 89.00 171 ALA A C 1
ATOM 1353 O O . ALA A 1 171 ? -19.757 18.229 8.739 1.00 89.00 171 ALA A O 1
ATOM 1354 N N . ARG A 1 172 ? -19.575 18.532 10.955 1.00 84.62 172 ARG A N 1
ATOM 1355 C CA . ARG A 1 172 ? -20.373 19.775 10.967 1.00 84.62 172 ARG A CA 1
ATOM 1356 C C . ARG A 1 172 ? -19.797 20.861 10.056 1.00 84.62 172 ARG A C 1
ATOM 1358 O O . ARG A 1 172 ? -20.550 21.686 9.547 1.00 84.62 172 ARG A O 1
ATOM 1365 N N . THR A 1 173 ? -18.480 20.856 9.877 1.00 84.62 173 THR A N 1
ATOM 1366 C CA . THR A 1 173 ? -17.757 21.796 9.025 1.00 84.62 173 THR A CA 1
ATOM 1367 C C . THR A 1 173 ? -17.058 21.015 7.925 1.00 84.62 173 THR A C 1
ATOM 1369 O O . THR A 1 173 ? -16.208 20.174 8.212 1.00 84.62 173 THR A O 1
ATOM 1372 N N . ALA A 1 174 ? -17.401 21.308 6.672 1.00 87.12 174 ALA A N 1
ATOM 1373 C CA . ALA A 1 174 ? -16.667 20.793 5.525 1.00 87.12 174 ALA A CA 1
ATOM 1374 C C . ALA A 1 174 ? -15.271 21.433 5.471 1.00 87.12 174 ALA A C 1
ATOM 1376 O O . ALA A 1 174 ? -15.134 22.647 5.633 1.00 87.12 174 ALA A O 1
ATOM 1377 N N . VAL A 1 175 ? -14.247 20.617 5.232 1.00 92.62 175 VAL A N 1
ATOM 1378 C CA . VAL A 1 175 ? -12.842 21.040 5.175 1.00 92.62 175 VAL A CA 1
ATOM 1379 C C . VAL A 1 175 ? -12.363 20.903 3.735 1.00 92.62 175 VAL A C 1
ATOM 1381 O O . VAL A 1 175 ? -12.463 19.825 3.169 1.00 92.62 175 VAL A O 1
ATOM 1384 N N . ALA A 1 176 ? -11.868 21.971 3.113 1.00 94.31 176 ALA A N 1
ATOM 1385 C CA . ALA A 1 176 ? -11.339 21.898 1.747 1.00 94.31 176 ALA A CA 1
ATOM 1386 C C . ALA A 1 176 ? -9.964 21.202 1.707 1.00 94.31 176 ALA A C 1
ATOM 1388 O O . ALA A 1 176 ? -9.265 21.139 2.719 1.00 94.31 176 ALA A O 1
ATOM 1389 N N . ALA A 1 177 ? -9.533 20.724 0.535 1.00 95.38 177 ALA A N 1
ATOM 1390 C CA . ALA A 1 177 ? -8.216 20.092 0.378 1.00 95.38 177 ALA A CA 1
ATOM 1391 C C . ALA A 1 177 ? -7.063 21.053 0.732 1.00 95.38 177 ALA A C 1
ATOM 1393 O O . ALA A 1 177 ? -6.032 20.627 1.256 1.00 95.38 177 ALA A O 1
ATOM 1394 N N . GLU A 1 178 ? -7.268 22.349 0.486 1.00 97.06 178 GLU A N 1
ATOM 1395 C CA . GLU A 1 178 ? -6.349 23.453 0.767 1.00 97.06 178 GLU A CA 1
ATOM 1396 C C . GLU A 1 178 ? -6.373 23.928 2.224 1.00 97.06 178 GLU A C 1
ATOM 1398 O O . GLU A 1 178 ? -5.496 24.694 2.624 1.00 97.06 178 GLU A O 1
ATOM 1403 N N . ASP A 1 179 ? -7.345 23.494 3.031 1.00 97.19 179 ASP A N 1
ATOM 1404 C CA . ASP A 1 179 ? -7.309 23.733 4.472 1.00 97.19 179 ASP A CA 1
ATOM 1405 C C . ASP A 1 179 ? -6.337 22.736 5.113 1.00 97.19 179 ASP A C 1
ATOM 1407 O O . ASP A 1 179 ? -6.599 21.530 5.210 1.00 97.19 179 ASP A O 1
ATOM 1411 N N . LEU A 1 180 ? -5.180 23.266 5.513 1.00 97.44 180 LEU A N 1
ATOM 1412 C CA . LEU A 1 180 ? -4.066 22.505 6.069 1.00 97.44 180 LEU A CA 1
ATOM 1413 C C . LEU A 1 180 ? -4.013 22.527 7.606 1.00 97.44 180 LEU A C 1
ATOM 1415 O O . LEU A 1 180 ? -2.992 22.141 8.175 1.00 97.44 180 LEU A O 1
ATOM 1419 N N . ALA A 1 181 ? -5.054 23.024 8.280 1.00 96.62 181 ALA A N 1
ATOM 1420 C CA . ALA A 1 181 ? -5.064 23.206 9.734 1.00 96.62 181 ALA A CA 1
ATOM 1421 C C . ALA A 1 181 ? -6.248 22.524 10.430 1.00 96.62 181 ALA A C 1
ATOM 1423 O O . ALA A 1 181 ? -6.125 22.112 11.582 1.00 96.62 181 ALA A O 1
ATOM 1424 N N . SER A 1 182 ? -7.395 22.408 9.759 1.00 95.69 182 SER A N 1
ATOM 1425 C CA . SER A 1 182 ? -8.580 21.788 10.352 1.00 95.69 182 SER A CA 1
ATOM 1426 C C . SER A 1 182 ? -8.479 20.261 10.393 1.00 95.69 182 SER A C 1
ATOM 1428 O O . SER A 1 182 ? -8.048 19.619 9.432 1.00 95.69 182 SER A O 1
ATOM 1430 N N . LEU A 1 183 ? -8.964 19.658 11.483 1.00 94.88 183 LEU A N 1
ATOM 1431 C CA . LEU A 1 183 ? -9.130 18.207 11.574 1.00 94.88 183 LEU A CA 1
ATOM 1432 C C . LEU A 1 183 ? -10.174 17.734 10.555 1.00 94.88 183 LEU A C 1
ATOM 1434 O O . LEU A 1 183 ? -11.302 18.229 10.544 1.00 94.88 183 LEU A O 1
ATOM 1438 N N . ARG A 1 184 ? -9.824 16.735 9.742 1.00 96.25 184 ARG A N 1
ATOM 1439 C CA . ARG A 1 184 ? -10.739 16.123 8.772 1.00 96.25 184 ARG A CA 1
ATOM 1440 C C . ARG A 1 184 ? -11.266 14.821 9.346 1.00 96.25 184 ARG A C 1
ATOM 1442 O O . ARG A 1 184 ? -10.487 13.913 9.642 1.00 96.25 184 ARG A O 1
ATOM 1449 N N . TYR A 1 185 ? -12.580 14.724 9.487 1.00 96.88 185 TYR A N 1
ATOM 1450 C CA . TYR A 1 185 ? -13.228 13.533 10.014 1.00 96.88 185 TYR A CA 1
ATOM 1451 C C . TYR A 1 185 ? -14.635 13.359 9.443 1.00 96.88 185 TYR A C 1
ATOM 1453 O O . TYR A 1 185 ? -15.250 14.305 8.956 1.00 96.88 185 TYR A O 1
ATOM 1461 N N . CYS A 1 186 ? -15.145 12.138 9.515 1.00 97.31 186 CYS A N 1
ATOM 1462 C CA . CYS A 1 186 ? -16.553 11.814 9.308 1.00 97.31 186 CYS A CA 1
ATOM 1463 C C . CYS A 1 186 ? -16.928 10.656 10.237 1.00 97.31 186 CYS A C 1
ATOM 1465 O O . CYS A 1 186 ? -16.073 10.110 10.938 1.00 97.31 186 CYS A O 1
ATOM 1467 N N . MET A 1 187 ? -18.191 10.236 10.238 1.00 97.06 187 MET A N 1
ATOM 1468 C CA . MET A 1 187 ? -18.580 8.991 10.904 1.00 97.06 187 MET A CA 1
ATOM 1469 C C . MET A 1 187 ? -19.358 8.069 9.971 1.00 97.06 187 MET A C 1
ATOM 1471 O O . MET A 1 187 ? -20.114 8.523 9.116 1.00 97.06 187 MET A O 1
ATOM 1475 N N . ARG A 1 188 ? -19.207 6.761 10.179 1.00 97.81 188 ARG A N 1
ATOM 1476 C CA . ARG A 1 188 ? -20.156 5.739 9.727 1.00 97.81 188 ARG A CA 1
ATOM 1477 C C . ARG A 1 188 ? -20.962 5.314 10.948 1.00 97.81 188 ARG A C 1
ATOM 1479 O O . ARG A 1 188 ? -20.367 4.851 11.916 1.00 97.81 188 ARG A O 1
ATOM 1486 N N . THR A 1 189 ? -22.282 5.491 10.932 1.00 98.06 189 THR A N 1
ATOM 1487 C CA . THR A 1 189 ? -23.141 5.178 12.085 1.00 98.06 189 THR A CA 1
ATOM 1488 C C . THR A 1 189 ? -24.525 4.649 11.700 1.00 98.06 189 THR A C 1
ATOM 1490 O O . THR A 1 189 ? -25.062 4.949 10.630 1.00 98.06 189 THR A O 1
ATOM 1493 N N . ASP A 1 190 ? -25.124 3.873 12.602 1.00 97.31 190 ASP A N 1
ATOM 1494 C CA . ASP A 1 190 ? -26.549 3.515 12.608 1.00 97.31 190 ASP A CA 1
ATOM 1495 C C . ASP A 1 190 ? -27.408 4.465 13.482 1.00 97.31 190 ASP A C 1
ATOM 1497 O O . ASP A 1 190 ? -28.608 4.246 13.662 1.00 97.31 190 ASP A O 1
ATOM 1501 N N . GLY A 1 191 ? -26.798 5.526 14.027 1.00 96.69 191 GLY A N 1
ATOM 1502 C CA . GLY A 1 191 ? -27.396 6.483 14.960 1.00 96.69 191 GLY A CA 1
ATOM 1503 C C . GLY A 1 191 ? -27.241 6.118 16.442 1.00 96.69 191 GLY A C 1
ATOM 1504 O O . GLY A 1 191 ? -27.659 6.896 17.297 1.00 96.69 191 GLY A O 1
ATOM 1505 N N . LYS A 1 192 ? -26.668 4.952 16.765 1.00 96.69 192 LYS A N 1
ATOM 1506 C CA . LYS A 1 192 ? -26.442 4.472 18.142 1.00 96.69 192 LYS A CA 1
ATOM 1507 C C . LYS A 1 192 ? -25.019 3.978 18.386 1.00 96.69 192 LYS A C 1
ATOM 1509 O O . LYS A 1 192 ? -24.575 3.999 19.527 1.00 96.69 192 LYS A O 1
ATOM 1514 N N . SER A 1 193 ? -24.353 3.492 17.349 1.00 98.44 193 SER A N 1
ATOM 1515 C CA . SER A 1 193 ? -23.000 2.943 17.347 1.00 98.44 193 SER A CA 1
ATOM 1516 C C . SER A 1 193 ? -22.308 3.280 16.030 1.00 98.44 193 SER A C 1
ATOM 1518 O O . SER A 1 193 ? -22.953 3.748 15.079 1.00 98.44 193 SER A O 1
ATOM 1520 N N . GLY A 1 194 ? -20.998 3.071 15.956 1.00 98.50 194 GLY A N 1
ATOM 1521 C CA . GLY A 1 194 ? -20.292 3.258 14.701 1.00 98.50 194 GLY A CA 1
ATOM 1522 C C . GLY A 1 194 ? -18.801 3.473 14.828 1.00 98.50 194 GLY A C 1
ATOM 1523 O O . GLY A 1 194 ? -18.161 3.069 15.798 1.00 98.50 194 GLY A O 1
ATOM 1524 N N . PHE A 1 195 ? -18.265 4.125 13.802 1.00 98.75 195 PHE A N 1
ATOM 1525 C CA . PHE A 1 195 ? -16.847 4.406 13.661 1.00 98.75 195 PHE A CA 1
ATOM 1526 C C . PHE A 1 195 ? -16.645 5.852 13.214 1.00 98.75 195 PHE A C 1
ATOM 1528 O O . PHE A 1 195 ? -17.265 6.303 12.247 1.00 98.75 195 PHE A O 1
ATOM 1535 N N . VAL A 1 196 ? -15.765 6.573 13.900 1.00 98.44 196 VAL A N 1
ATOM 1536 C CA . VAL A 1 196 ? -15.281 7.891 13.484 1.00 98.44 196 VAL A CA 1
ATOM 1537 C C . VAL A 1 196 ? -14.034 7.685 12.643 1.00 98.44 196 VAL A C 1
ATOM 1539 O O . VAL A 1 196 ? -13.068 7.110 13.129 1.00 98.44 196 VAL A O 1
ATOM 1542 N N . PHE A 1 197 ? -14.033 8.175 11.411 1.00 98.69 197 PHE A N 1
ATOM 1543 C CA . PHE A 1 197 ? -12.872 8.153 10.527 1.00 98.69 197 PHE A CA 1
ATOM 1544 C C . PHE A 1 197 ? -12.163 9.498 10.597 1.00 98.69 197 PHE A C 1
ATOM 1546 O O . PHE A 1 197 ? -12.815 10.535 10.519 1.00 98.69 197 PHE A O 1
ATOM 1553 N N . VAL A 1 198 ? -10.838 9.479 10.714 1.00 98.44 198 VAL A N 1
ATOM 1554 C CA . VAL A 1 198 ? -9.982 10.665 10.783 1.00 98.44 198 VAL A CA 1
ATOM 1555 C C . VAL A 1 198 ? -8.901 10.552 9.715 1.00 98.44 198 VAL A C 1
ATOM 1557 O O . VAL A 1 198 ? -8.230 9.525 9.602 1.00 98.44 198 VAL A O 1
ATOM 1560 N N . ASN A 1 199 ? -8.718 11.620 8.941 1.00 98.25 199 ASN A N 1
ATOM 1561 C CA . ASN A 1 199 ? -7.629 11.735 7.980 1.00 98.25 199 ASN A CA 1
ATOM 1562 C C . ASN A 1 199 ? -6.782 12.969 8.305 1.00 98.25 199 ASN A C 1
ATOM 1564 O O . ASN A 1 199 ? -7.237 14.100 8.154 1.00 98.25 199 ASN A O 1
ATOM 1568 N N . HIS A 1 200 ? -5.537 12.753 8.713 1.00 97.75 200 HIS A N 1
ATOM 1569 C CA . HIS A 1 200 ? -4.534 13.797 8.888 1.00 97.75 200 HIS A CA 1
ATOM 1570 C C . HIS A 1 200 ? -3.397 13.589 7.879 1.00 97.75 200 HIS A C 1
ATOM 1572 O O . HIS A 1 200 ? -2.216 13.504 8.212 1.00 97.75 200 HIS A O 1
ATOM 1578 N N . TYR A 1 201 ? -3.793 13.483 6.611 1.00 98.00 201 TYR A N 1
ATOM 1579 C CA . TYR A 1 201 ? -2.900 13.381 5.471 1.00 98.00 201 TYR A CA 1
ATOM 1580 C C . TYR A 1 201 ? -3.474 14.111 4.253 1.00 98.00 201 TYR A C 1
ATOM 1582 O O . TYR A 1 201 ? -4.666 14.023 3.946 1.00 98.00 201 TYR A O 1
ATOM 1590 N N . GLN A 1 202 ? -2.604 14.810 3.530 1.00 97.75 202 GLN A N 1
ATOM 1591 C CA . GLN A 1 202 ? -2.899 15.413 2.238 1.00 97.75 202 GLN A CA 1
ATOM 1592 C C . GLN A 1 202 ? -1.693 15.180 1.340 1.00 97.75 202 GLN A C 1
ATOM 1594 O O . GLN A 1 202 ? -0.633 15.761 1.561 1.00 97.75 202 GLN A O 1
ATOM 1599 N N . ARG A 1 203 ? -1.851 14.382 0.282 1.00 96.56 203 ARG A N 1
ATOM 1600 C CA . ARG A 1 203 ? -0.777 14.248 -0.702 1.00 96.56 203 ARG A CA 1
ATOM 1601 C C . ARG A 1 203 ? -0.362 15.636 -1.194 1.00 96.56 203 ARG A C 1
ATOM 1603 O O . ARG A 1 203 ? -1.231 16.472 -1.456 1.00 96.56 203 ARG A O 1
ATOM 1610 N N . LEU A 1 204 ? 0.949 15.852 -1.330 1.00 95.81 204 LEU A N 1
ATOM 1611 C CA . LEU A 1 204 ? 1.589 17.110 -1.742 1.00 95.81 204 LEU A CA 1
ATOM 1612 C C . LEU A 1 204 ? 1.590 18.249 -0.702 1.00 95.81 204 LEU A C 1
ATOM 1614 O O . LEU A 1 204 ? 2.142 19.314 -1.003 1.00 95.81 204 LEU A O 1
ATOM 1618 N N . ALA A 1 205 ? 1.046 18.065 0.504 1.00 96.88 205 ALA A N 1
ATOM 1619 C CA . ALA A 1 205 ? 1.053 19.104 1.533 1.00 96.88 205 ALA A CA 1
ATOM 1620 C C . ALA A 1 205 ? 1.205 18.542 2.950 1.00 96.88 205 ALA A C 1
ATOM 1622 O O . ALA A 1 205 ? 0.638 17.518 3.305 1.00 96.88 205 ALA A O 1
ATOM 1623 N N . LYS A 1 206 ? 1.925 19.277 3.797 1.00 96.75 206 LYS A N 1
ATOM 1624 C CA . LYS A 1 206 ? 2.011 18.971 5.223 1.00 96.75 206 LYS A CA 1
ATOM 1625 C C . LYS A 1 206 ? 0.885 19.684 5.970 1.00 96.75 206 LYS A C 1
ATOM 1627 O O . LYS A 1 206 ? 0.740 20.898 5.829 1.00 96.75 206 LYS A O 1
ATOM 1632 N N . LEU A 1 207 ? 0.127 18.935 6.768 1.00 97.88 207 LEU A N 1
ATOM 1633 C CA . LEU A 1 207 ? -0.882 19.484 7.673 1.00 97.88 207 LEU A CA 1
ATOM 1634 C C . LEU A 1 207 ? -0.244 19.949 8.986 1.00 97.88 207 LEU A C 1
ATOM 1636 O O . LEU A 1 207 ? 0.815 19.465 9.393 1.00 97.88 207 LEU A O 1
ATOM 1640 N N . SER A 1 208 ? -0.891 20.913 9.629 1.00 98.19 208 SER A N 1
ATOM 1641 C CA . SER A 1 208 ? -0.526 21.392 10.959 1.00 98.19 208 SER A CA 1
ATOM 1642 C C . SER A 1 208 ? -1.135 20.481 12.020 1.00 98.19 208 SER A C 1
ATOM 1644 O O . SER A 1 208 ? -2.323 20.190 11.948 1.00 98.19 208 SER A O 1
ATOM 1646 N N . ASP A 1 209 ? -0.336 20.077 13.011 1.00 97.94 209 ASP A N 1
ATOM 1647 C CA . ASP A 1 209 ? -0.793 19.215 14.106 1.00 97.94 209 ASP A CA 1
ATOM 1648 C C . ASP A 1 209 ? -2.028 19.803 14.808 1.00 97.94 209 ASP A C 1
ATOM 1650 O O . ASP A 1 209 ? -2.072 20.995 15.136 1.00 97.94 209 ASP A O 1
ATOM 1654 N N . VAL A 1 210 ? -3.002 18.944 15.110 1.00 97.44 210 VAL A N 1
ATOM 1655 C CA . VAL A 1 210 ? -4.208 19.303 15.860 1.00 97.44 210 VAL A CA 1
ATOM 1656 C C . VAL A 1 210 ? -4.083 18.752 17.276 1.00 97.44 210 VAL A C 1
ATOM 1658 O O . VAL A 1 210 ? -3.928 17.550 17.478 1.00 97.44 210 VAL A O 1
ATOM 1661 N N . LYS A 1 211 ? -4.139 19.635 18.274 1.00 97.81 211 LYS A N 1
ATOM 1662 C CA . LYS A 1 211 ? -3.912 19.299 19.687 1.00 97.81 211 LYS A CA 1
ATOM 1663 C C . LYS A 1 211 ? -5.204 19.316 20.490 1.00 97.81 211 LYS A C 1
ATOM 1665 O O . LYS A 1 211 ? -6.011 20.227 20.317 1.00 97.81 211 LYS A O 1
ATOM 1670 N N . GLY A 1 212 ? -5.373 18.340 21.383 1.00 97.00 212 GLY A N 1
ATOM 1671 C CA . GLY A 1 212 ? -6.534 18.241 22.272 1.00 97.00 212 GLY A CA 1
ATOM 1672 C C . GLY A 1 212 ? -7.880 18.203 21.541 1.00 97.00 212 GLY A C 1
ATOM 1673 O O . GLY A 1 212 ? -8.853 18.785 22.021 1.00 97.00 212 GLY A O 1
ATOM 1674 N N . ALA A 1 213 ? -7.935 17.567 20.370 1.00 95.94 213 ALA A N 1
ATOM 1675 C CA . ALA A 1 213 ? -9.165 17.420 19.608 1.00 95.94 213 ALA A CA 1
ATOM 1676 C C . ALA A 1 213 ? -10.159 16.545 20.379 1.00 95.94 213 ALA A C 1
ATOM 1678 O O . ALA A 1 213 ? -9.844 15.413 20.742 1.00 95.94 213 ALA A O 1
ATOM 1679 N N . VAL A 1 214 ? -11.366 17.063 20.594 1.00 96.00 214 VAL A N 1
ATOM 1680 C CA . VAL A 1 214 ? -12.486 16.315 21.171 1.00 96.00 214 VAL A CA 1
ATOM 1681 C C . VAL A 1 214 ? -13.455 15.977 20.051 1.00 96.00 214 VAL A C 1
ATOM 1683 O O . VAL A 1 214 ? -13.879 16.857 19.299 1.00 96.00 214 VAL A O 1
ATOM 1686 N N . ILE A 1 215 ? -13.795 14.697 19.939 1.00 94.94 215 ILE A N 1
ATOM 1687 C CA . ILE A 1 215 ? -14.742 14.206 18.944 1.00 94.94 215 ILE A CA 1
ATOM 1688 C C . ILE A 1 215 ? -16.025 13.821 19.673 1.00 94.94 215 ILE A C 1
ATOM 1690 O O . ILE A 1 215 ? -16.056 12.845 20.419 1.00 94.94 215 ILE A O 1
ATOM 1694 N N . ASP A 1 216 ? -17.082 14.590 19.433 1.00 95.25 216 ASP A N 1
ATOM 1695 C CA . ASP A 1 216 ? -18.426 14.321 19.941 1.00 95.25 216 ASP A CA 1
ATOM 1696 C C . ASP A 1 216 ? -19.280 13.687 18.836 1.00 95.25 216 ASP A C 1
ATOM 1698 O O . ASP A 1 216 ? -19.582 14.306 17.810 1.00 95.25 216 ASP A O 1
ATOM 1702 N N . THR A 1 217 ? -19.667 12.429 19.044 1.00 95.12 217 THR A N 1
ATOM 1703 C CA . THR A 1 217 ? -20.536 11.678 18.121 1.00 95.12 217 THR A CA 1
ATOM 1704 C C . THR A 1 217 ? -22.026 11.967 18.339 1.00 95.12 217 THR A C 1
ATOM 1706 O O . THR A 1 217 ? -22.870 11.468 17.596 1.00 95.12 217 THR A O 1
ATOM 1709 N N . GLY A 1 218 ? -22.373 12.740 19.372 1.00 94.69 218 GLY A N 1
ATOM 1710 C CA . GLY A 1 218 ? -23.727 12.936 19.889 1.00 94.69 218 GLY A CA 1
ATOM 1711 C C . GLY A 1 218 ? -24.208 11.806 20.805 1.00 94.69 218 GLY A C 1
ATOM 1712 O O . GLY A 1 218 ? -25.244 11.953 21.454 1.00 94.69 218 GLY A O 1
ATOM 1713 N N . VAL A 1 219 ? -23.475 10.688 20.866 1.00 95.00 219 VAL A N 1
ATOM 1714 C CA . VAL A 1 219 ? -23.768 9.544 21.747 1.00 95.00 219 VAL A CA 1
ATOM 1715 C C . VAL A 1 219 ? -22.633 9.311 22.744 1.00 95.00 219 VAL A C 1
ATOM 1717 O O . VAL A 1 219 ? -22.884 9.033 23.913 1.00 95.00 219 VAL A O 1
ATOM 1720 N N . VAL A 1 220 ? -21.394 9.445 22.276 1.00 96.19 220 VAL A N 1
ATOM 1721 C CA . VAL A 1 220 ? -20.159 9.341 23.055 1.00 96.19 220 VAL A CA 1
ATOM 1722 C C . VAL A 1 220 ? -19.242 10.508 22.697 1.00 96.19 220 VAL A C 1
ATOM 1724 O O . VAL A 1 220 ? -19.063 10.818 21.514 1.00 96.19 220 VAL A O 1
ATOM 1727 N N . GLU A 1 221 ? -18.656 11.123 23.720 1.00 96.94 221 GLU A N 1
ATOM 1728 C CA . GLU A 1 221 ? -17.574 12.098 23.597 1.00 96.94 221 GLU A CA 1
ATOM 1729 C C . GLU A 1 221 ? -16.249 11.386 23.886 1.00 96.94 221 GLU A C 1
ATOM 1731 O O . GLU A 1 221 ? -16.067 10.810 24.960 1.00 96.94 221 GLU A O 1
ATOM 1736 N N . PHE A 1 222 ? -15.343 11.374 22.908 1.00 97.81 222 PHE A N 1
ATOM 1737 C CA . PHE A 1 222 ? -14.009 10.800 23.083 1.00 97.81 222 PHE A CA 1
ATOM 1738 C C . PHE A 1 222 ? -13.152 11.696 23.992 1.00 97.81 222 PHE A C 1
ATOM 1740 O O . PHE A 1 222 ? -13.312 12.921 23.958 1.00 97.81 222 PHE A O 1
ATOM 1747 N N . PRO A 1 223 ? -12.195 11.130 24.755 1.00 97.25 223 PRO A N 1
ATOM 1748 C CA . PRO A 1 223 ? -11.207 11.944 25.453 1.00 97.25 223 PRO A CA 1
ATOM 1749 C C . PRO A 1 223 ? -10.409 12.794 24.444 1.00 97.25 223 PRO A C 1
ATOM 1751 O O . PRO A 1 223 ? -10.281 12.398 23.281 1.00 97.25 223 PRO A O 1
ATOM 1754 N N . PRO A 1 224 ? -9.847 13.946 24.859 1.00 97.62 224 PRO A N 1
ATOM 1755 C CA . PRO A 1 224 ? -9.023 14.764 23.977 1.00 97.62 224 PRO A CA 1
ATOM 1756 C C . PRO A 1 224 ? -7.845 13.963 23.412 1.00 97.62 224 PRO A C 1
ATOM 1758 O O . PRO A 1 224 ? -7.091 13.354 24.173 1.00 97.62 224 PRO A O 1
ATOM 1761 N N . ILE A 1 225 ? -7.661 14.005 22.093 1.00 97.75 225 ILE A N 1
ATOM 1762 C CA . ILE A 1 225 ? -6.541 13.358 21.401 1.00 97.75 225 ILE A CA 1
ATOM 1763 C C . ILE A 1 225 ? -5.685 14.375 20.649 1.00 97.75 225 ILE A C 1
ATOM 1765 O O . ILE A 1 225 ? -6.176 15.376 20.126 1.00 97.75 225 ILE A O 1
ATOM 1769 N N . ASP A 1 226 ? -4.392 14.089 20.564 1.00 97.94 226 ASP A N 1
ATOM 1770 C CA . ASP A 1 226 ? -3.468 14.807 19.698 1.00 97.94 226 ASP A CA 1
ATOM 1771 C C . ASP A 1 226 ? -3.345 14.061 18.368 1.00 97.94 226 ASP A C 1
ATOM 1773 O O . ASP A 1 226 ? -3.014 12.879 18.341 1.00 97.94 226 ASP A O 1
ATOM 1777 N N . VAL A 1 227 ? -3.566 14.754 17.254 1.00 97.62 227 VAL A N 1
ATOM 1778 C CA . VAL A 1 227 ? -3.436 14.202 15.901 1.00 97.62 227 VAL A CA 1
ATOM 1779 C C . VAL A 1 227 ? -2.282 14.919 15.215 1.00 97.62 227 VAL A C 1
ATOM 1781 O O . VAL A 1 227 ? -2.379 16.103 14.897 1.00 97.62 227 VAL A O 1
ATOM 1784 N N . CYS A 1 228 ? -1.154 14.222 15.075 1.00 97.00 228 CYS A N 1
ATOM 1785 C CA . CYS A 1 228 ? 0.119 14.813 14.658 1.00 97.00 228 CYS A CA 1
ATOM 1786 C C . CYS A 1 228 ? 0.783 13.995 13.554 1.00 97.00 228 CYS A C 1
ATOM 1788 O O . CYS A 1 228 ? 0.635 12.775 13.509 1.00 97.00 228 CYS A O 1
ATOM 1790 N N . GLY A 1 229 ? 1.581 14.656 12.716 1.00 96.19 229 GLY A N 1
ATOM 1791 C CA . GLY A 1 229 ? 2.300 13.981 11.631 1.00 96.19 229 GLY A CA 1
ATOM 1792 C C . GLY A 1 229 ? 1.370 13.438 10.543 1.00 96.19 229 GLY A C 1
ATOM 1793 O O . GLY A 1 229 ? 0.273 13.941 10.350 1.00 96.19 229 GLY A O 1
ATOM 1794 N N . GLU A 1 230 ? 1.806 12.436 9.789 1.00 95.81 230 GLU A N 1
ATOM 1795 C CA . GLU A 1 230 ? 1.028 11.872 8.679 1.00 95.81 230 GLU A CA 1
ATOM 1796 C C . GLU A 1 230 ? 0.292 10.617 9.148 1.00 95.81 230 GLU A C 1
ATOM 1798 O O . GLU A 1 230 ? 0.801 9.504 9.033 1.00 95.81 230 GLU A O 1
ATOM 1803 N N . VAL A 1 231 ? -0.899 10.801 9.721 1.00 96.94 231 VAL A N 1
ATOM 1804 C CA . VAL A 1 231 ? -1.695 9.704 10.291 1.00 96.94 231 VAL A CA 1
ATOM 1805 C C . VAL A 1 231 ? -3.103 9.680 9.719 1.00 96.94 231 VAL A C 1
ATOM 1807 O O . VAL A 1 231 ? -3.692 10.697 9.360 1.00 96.94 231 VAL A O 1
ATOM 1810 N N . SER A 1 232 ? -3.669 8.487 9.615 1.00 98.25 232 SER A N 1
ATOM 1811 C CA . SER A 1 232 ? -5.061 8.264 9.233 1.00 98.25 232 SER A CA 1
ATOM 1812 C C . SER A 1 232 ? -5.551 7.032 9.972 1.00 98.25 232 SER A C 1
ATOM 1814 O O . SER A 1 232 ? -4.836 6.036 10.061 1.00 98.25 232 SER A O 1
ATOM 1816 N N . PHE A 1 233 ? -6.742 7.091 10.545 1.00 98.62 233 PHE A N 1
ATOM 1817 C CA . PHE A 1 233 ? -7.249 6.010 11.384 1.00 98.62 233 PHE A CA 1
ATOM 1818 C C . PHE A 1 233 ? -8.761 6.112 11.549 1.00 98.62 233 PHE A C 1
ATOM 1820 O O . PHE A 1 233 ? -9.396 7.065 11.092 1.00 98.62 233 PHE A O 1
ATOM 1827 N N . PHE A 1 234 ? -9.350 5.127 12.215 1.00 98.75 234 PHE A N 1
ATOM 1828 C CA . PHE A 1 234 ? -10.732 5.211 12.661 1.00 98.75 234 PHE A CA 1
ATOM 1829 C C . PHE A 1 234 ? -10.901 4.638 14.067 1.00 98.75 234 PHE A C 1
ATOM 1831 O O . PHE A 1 234 ? -10.182 3.725 14.466 1.00 98.75 234 PHE A O 1
ATOM 1838 N N . LEU A 1 235 ? -11.847 5.199 14.817 1.00 98.81 235 LEU A N 1
ATOM 1839 C CA . LEU A 1 235 ? -12.115 4.879 16.217 1.00 98.81 235 LEU A CA 1
ATOM 1840 C C . LEU A 1 235 ? -13.544 4.345 16.377 1.00 98.81 235 LEU A C 1
ATOM 1842 O O . LEU A 1 235 ? -14.465 4.936 15.809 1.00 98.81 235 LEU A O 1
ATOM 1846 N N . PRO A 1 236 ? -13.768 3.261 17.135 1.00 98.75 236 PRO A N 1
ATOM 1847 C CA . PRO A 1 236 ? -15.089 2.705 17.364 1.00 98.75 236 PRO A CA 1
ATOM 1848 C C . PRO A 1 236 ? -15.783 3.429 18.521 1.00 98.75 236 PRO A C 1
ATOM 1850 O O . PRO A 1 236 ? -15.145 3.821 19.500 1.00 98.75 236 PRO A O 1
ATOM 1853 N N . PHE A 1 237 ? -17.106 3.524 18.448 1.00 98.75 237 PHE A N 1
ATOM 1854 C CA . PHE A 1 237 ? -17.945 3.888 19.585 1.00 98.75 237 PHE A CA 1
ATOM 1855 C C . PHE A 1 237 ? -19.149 2.954 19.682 1.00 98.75 237 PHE A C 1
ATOM 1857 O O . PHE A 1 237 ? -19.754 2.578 18.673 1.00 98.75 237 PHE A O 1
ATOM 1864 N N . ARG A 1 238 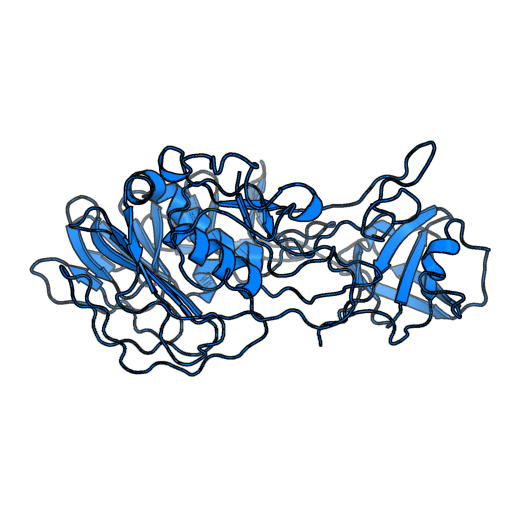? -19.497 2.587 20.917 1.00 98.50 238 ARG A N 1
ATOM 1865 C CA . ARG A 1 238 ? -20.596 1.671 21.262 1.00 98.50 238 ARG A CA 1
ATOM 1866 C C . ARG A 1 238 ? -20.551 0.369 20.464 1.00 98.50 238 ARG A C 1
ATOM 1868 O O . ARG A 1 238 ? -21.568 -0.102 19.961 1.00 98.50 238 ARG A O 1
ATOM 1875 N N . MET A 1 239 ? -19.352 -0.192 20.344 1.00 98.19 239 MET A N 1
ATOM 1876 C CA . MET A 1 239 ? -19.096 -1.440 19.635 1.00 98.19 239 MET A CA 1
ATOM 1877 C C . MET A 1 239 ? -19.411 -2.624 20.555 1.00 98.19 239 MET A C 1
ATOM 1879 O O . MET A 1 239 ? -18.890 -2.708 21.666 1.00 98.19 239 MET A O 1
ATOM 1883 N N . ASP A 1 240 ? -20.272 -3.534 20.103 1.00 97.50 240 ASP A N 1
ATOM 1884 C CA . ASP A 1 240 ? -20.610 -4.742 20.857 1.00 97.50 240 ASP A CA 1
ATOM 1885 C C . ASP A 1 240 ? -19.528 -5.816 20.679 1.00 97.50 240 ASP A C 1
ATOM 1887 O O . ASP A 1 240 ? -19.315 -6.326 19.576 1.00 97.50 240 ASP A O 1
ATOM 1891 N N . LEU A 1 241 ? -18.844 -6.160 21.772 1.00 97.56 241 LEU A N 1
ATOM 1892 C CA . LEU A 1 241 ? -17.792 -7.170 21.799 1.00 97.56 241 LEU A CA 1
ATOM 1893 C C . LEU A 1 241 ? -18.305 -8.443 22.486 1.00 97.56 241 LEU A C 1
ATOM 1895 O O . LEU A 1 241 ? -17.939 -8.759 23.619 1.00 97.56 241 LEU A O 1
ATOM 1899 N N . SER A 1 242 ? -19.184 -9.175 21.798 1.00 96.00 242 SER A N 1
ATOM 1900 C CA . SER A 1 242 ? -19.844 -10.387 22.319 1.00 96.00 242 SER A CA 1
ATOM 1901 C C . SER A 1 242 ? -20.674 -10.144 23.592 1.00 96.00 242 SER A C 1
ATOM 1903 O O . SER A 1 242 ? -20.583 -10.905 24.550 1.00 96.00 242 SER A O 1
ATOM 1905 N N . GLY A 1 243 ? -21.482 -9.083 23.626 1.00 95.94 243 GLY A N 1
ATOM 1906 C CA . GLY A 1 243 ? -22.291 -8.687 24.784 1.00 95.94 243 GLY A CA 1
ATOM 1907 C C . GLY A 1 243 ? -21.582 -7.722 25.739 1.00 95.94 243 GLY A C 1
ATOM 1908 O O . GLY A 1 243 ? -22.221 -7.170 26.636 1.00 95.94 243 GLY A O 1
ATOM 1909 N N . ASN A 1 244 ? -20.283 -7.485 25.538 1.00 97.44 244 ASN A N 1
ATOM 1910 C CA . ASN A 1 244 ? -19.506 -6.493 26.273 1.00 97.44 244 ASN A CA 1
ATOM 1911 C C . ASN A 1 244 ? -19.506 -5.180 25.482 1.00 97.44 244 ASN A C 1
ATOM 1913 O O . ASN A 1 244 ? -18.785 -5.046 24.492 1.00 97.44 244 ASN A O 1
ATOM 1917 N N . LEU A 1 245 ? -20.326 -4.213 25.898 1.00 98.12 245 LEU A N 1
ATOM 1918 C CA . LEU A 1 245 ? -20.459 -2.944 25.185 1.00 98.12 245 LEU A CA 1
ATOM 1919 C C . LEU A 1 245 ? -19.250 -2.036 25.454 1.00 98.12 245 LEU A C 1
ATOM 1921 O O . LEU A 1 245 ? -19.088 -1.498 26.550 1.00 98.12 245 LEU A O 1
ATOM 1925 N N . LEU A 1 246 ? -18.416 -1.856 24.432 1.00 98.56 246 LEU A N 1
ATOM 1926 C CA . LEU A 1 246 ? -17.324 -0.889 24.421 1.00 98.56 246 LEU A CA 1
ATOM 1927 C C . LEU A 1 246 ? -17.895 0.487 24.055 1.00 98.56 246 LEU A C 1
ATOM 1929 O O . LEU A 1 246 ? -18.229 0.716 22.893 1.00 98.56 246 LEU A O 1
ATOM 1933 N N . GLU A 1 247 ? -18.002 1.408 25.017 1.00 98.44 247 GLU A N 1
ATOM 1934 C CA . GLU A 1 247 ? -18.482 2.777 24.767 1.00 98.44 247 GLU A CA 1
ATOM 1935 C C . GLU A 1 247 ? -17.563 3.502 23.780 1.00 98.44 247 GLU A C 1
ATOM 1937 O O . GLU A 1 247 ? -18.055 4.091 22.820 1.00 98.44 247 GLU A O 1
ATOM 1942 N N . TYR A 1 248 ? -16.243 3.397 23.951 1.00 98.69 248 TYR A N 1
ATOM 1943 C CA . TYR A 1 248 ? -15.263 3.846 22.962 1.00 98.69 248 TYR A CA 1
ATOM 1944 C C . TYR A 1 248 ? -13.906 3.158 23.126 1.00 98.69 248 TYR A C 1
ATOM 1946 O O . TYR A 1 248 ? -13.574 2.645 24.199 1.00 98.69 248 TYR A O 1
ATOM 1954 N N . ALA A 1 249 ? -13.093 3.228 22.070 1.00 98.69 249 ALA A N 1
ATOM 1955 C CA . ALA A 1 249 ? -11.645 3.079 22.179 1.00 98.69 249 ALA A CA 1
ATOM 1956 C C . ALA A 1 249 ? -10.907 4.157 21.376 1.00 98.69 249 ALA A C 1
ATOM 1958 O O . ALA A 1 249 ? -11.307 4.488 20.265 1.00 98.69 249 ALA A O 1
ATOM 1959 N N . THR A 1 250 ? -9.781 4.656 21.886 1.00 98.62 250 THR A N 1
ATOM 1960 C CA . THR A 1 250 ? -8.831 5.493 21.120 1.00 98.62 250 THR A CA 1
ATOM 1961 C C . THR A 1 250 ? -7.784 4.641 20.387 1.00 98.62 250 THR A C 1
ATOM 1963 O O . THR A 1 250 ? -6.634 5.033 20.207 1.00 98.62 250 THR A O 1
ATOM 1966 N N . ALA A 1 251 ? -8.192 3.446 19.958 1.00 98.44 251 ALA A N 1
ATOM 1967 C CA . ALA A 1 251 ? -7.415 2.510 19.157 1.00 98.44 251 ALA A CA 1
ATOM 1968 C C . ALA A 1 251 ? -8.283 1.975 18.011 1.00 98.44 251 ALA A C 1
ATOM 1970 O O . ALA A 1 251 ? -9.499 1.827 18.157 1.00 98.44 251 ALA A O 1
ATOM 1971 N N . GLN A 1 252 ? -7.659 1.659 16.877 1.00 98.62 252 GLN A N 1
ATOM 1972 C CA . GLN A 1 252 ? -8.360 1.214 15.676 1.00 98.62 252 GLN A CA 1
ATOM 1973 C C . GLN A 1 252 ? -8.669 -0.291 15.744 1.00 98.62 252 GLN A C 1
ATOM 1975 O O . GLN A 1 252 ? -7.733 -1.076 15.884 1.00 98.62 252 GLN A O 1
ATOM 1980 N N . PRO A 1 253 ? -9.928 -0.745 15.604 1.00 98.56 253 PRO A N 1
ATOM 1981 C CA . PRO A 1 253 ? -10.250 -2.161 15.484 1.00 98.56 253 PRO A CA 1
ATOM 1982 C C . PRO A 1 253 ? -9.541 -2.761 14.272 1.00 98.56 253 PRO A C 1
ATOM 1984 O O . PRO A 1 253 ? -9.607 -2.210 13.174 1.00 98.56 253 PRO A O 1
ATOM 1987 N N . LEU A 1 254 ? -8.874 -3.895 14.473 1.00 98.44 254 LEU A N 1
ATOM 1988 C CA . LEU A 1 254 ? -8.108 -4.570 13.431 1.00 98.44 254 LEU A CA 1
ATOM 1989 C C . LEU A 1 254 ? -8.824 -5.827 12.948 1.00 98.44 254 LEU A C 1
ATOM 1991 O O . LEU A 1 254 ? -9.171 -5.928 11.781 1.00 98.44 254 LEU A O 1
ATOM 1995 N N . CYS A 1 255 ? -9.039 -6.794 13.837 1.00 98.62 255 CYS A N 1
ATOM 1996 C CA . CYS A 1 255 ? -9.692 -8.063 13.522 1.00 98.62 255 CYS A CA 1
ATOM 1997 C C . CYS A 1 255 ? -10.136 -8.776 14.803 1.00 98.62 255 CYS A C 1
ATOM 1999 O O . CYS A 1 255 ? -9.789 -8.374 15.914 1.00 98.62 255 CYS A O 1
ATOM 2001 N N . ARG A 1 256 ? -10.851 -9.887 14.653 1.00 97.62 256 ARG A N 1
ATOM 2002 C CA . ARG A 1 256 ? -11.226 -10.791 15.736 1.00 97.62 256 ARG A CA 1
ATOM 2003 C C . ARG A 1 256 ? -10.827 -12.227 15.419 1.00 97.62 256 ARG A C 1
ATOM 2005 O O . ARG A 1 256 ? -10.887 -12.686 14.274 1.00 97.62 256 ARG A O 1
ATOM 2012 N N . LEU A 1 257 ? -10.460 -12.959 16.462 1.00 97.56 257 LEU A N 1
ATOM 2013 C CA . LEU A 1 257 ? -10.295 -14.403 16.421 1.00 97.56 257 LEU A CA 1
ATOM 2014 C C . LEU A 1 257 ? -10.907 -14.997 17.688 1.00 97.56 257 LEU A C 1
ATOM 2016 O O . LEU A 1 257 ? -10.475 -14.672 18.786 1.00 97.56 257 LEU A O 1
ATOM 2020 N N . GLU A 1 258 ? -11.931 -15.837 17.527 1.00 94.69 258 GLU A N 1
ATOM 2021 C CA . GLU A 1 258 ? -12.687 -16.416 18.647 1.00 94.69 258 GLU A CA 1
ATOM 2022 C C . GLU A 1 258 ? -13.196 -15.326 19.616 1.00 94.69 258 GLU A C 1
ATOM 2024 O O . GLU A 1 258 ? -13.986 -14.468 19.203 1.00 94.69 258 GLU A O 1
ATOM 2029 N N . ASN A 1 259 ? -12.754 -15.346 20.877 1.00 96.81 259 ASN A N 1
ATOM 2030 C CA . ASN A 1 259 ? -13.070 -14.351 21.905 1.00 96.81 259 ASN A CA 1
ATOM 2031 C C . ASN A 1 259 ? -11.987 -13.265 22.074 1.00 96.81 259 ASN A C 1
ATOM 2033 O O . ASN A 1 259 ? -12.080 -12.457 23.000 1.00 96.81 259 ASN A O 1
ATOM 2037 N N . THR A 1 260 ? -10.978 -13.218 21.200 1.00 98.50 260 THR A N 1
ATOM 2038 C CA . THR A 1 260 ? -9.926 -12.194 21.202 1.00 98.50 260 THR A CA 1
ATOM 2039 C C . THR A 1 260 ? -10.192 -11.125 20.145 1.00 98.50 260 THR A C 1
ATOM 2041 O O . THR A 1 260 ? -10.307 -11.421 18.953 1.00 98.50 260 THR A O 1
ATOM 2044 N N . TRP A 1 261 ? -10.230 -9.867 20.574 1.00 98.62 261 TRP A N 1
ATOM 2045 C CA . TRP A 1 261 ? -10.404 -8.689 19.731 1.00 98.62 261 TRP A CA 1
ATOM 2046 C C . TRP A 1 261 ? -9.086 -7.923 19.648 1.00 98.62 261 TRP A C 1
ATOM 2048 O O . TRP A 1 261 ? -8.521 -7.512 20.665 1.00 98.62 261 TRP A O 1
ATOM 2058 N N . PHE A 1 262 ? -8.595 -7.742 18.426 1.00 98.81 262 PHE A N 1
ATOM 2059 C CA . PHE A 1 262 ? -7.331 -7.077 18.149 1.00 98.81 262 PHE A CA 1
ATOM 2060 C C . PHE A 1 262 ? -7.582 -5.649 17.686 1.00 98.81 262 PHE A C 1
ATOM 2062 O O . PHE A 1 262 ? -8.434 -5.399 16.832 1.00 98.81 262 PHE A O 1
ATOM 2069 N N . PHE A 1 263 ? -6.792 -4.732 18.224 1.00 98.81 263 PHE A N 1
ATOM 2070 C CA . PHE A 1 263 ? -6.782 -3.318 17.889 1.00 98.81 263 PHE A CA 1
ATOM 2071 C C . PHE A 1 263 ? -5.359 -2.897 17.513 1.00 98.81 263 PHE A C 1
ATOM 2073 O O . PHE A 1 263 ? -4.390 -3.502 17.969 1.00 98.81 263 PHE A O 1
ATOM 2080 N N . ALA A 1 264 ? -5.229 -1.852 16.706 1.00 98.56 264 ALA A N 1
ATOM 2081 C CA . ALA A 1 264 ? -3.984 -1.150 16.449 1.00 98.56 264 ALA A CA 1
ATOM 2082 C C . ALA A 1 264 ? -3.965 0.147 17.269 1.00 98.56 264 ALA A C 1
ATOM 2084 O O . ALA A 1 264 ? -4.863 0.986 17.147 1.00 98.56 264 ALA A O 1
ATOM 2085 N N . ALA A 1 265 ? -2.951 0.305 18.115 1.00 97.88 265 ALA A N 1
ATOM 2086 C CA . ALA A 1 265 ? -2.651 1.571 18.765 1.00 97.88 265 ALA A CA 1
ATOM 2087 C C . ALA A 1 265 ? -2.196 2.576 17.701 1.00 97.88 265 ALA A C 1
ATOM 2089 O O . ALA A 1 265 ? -1.379 2.243 16.845 1.00 97.88 265 ALA A O 1
ATOM 2090 N N . ILE A 1 266 ? -2.751 3.784 17.747 1.00 97.12 266 ILE A N 1
ATOM 2091 C CA . ILE A 1 266 ? -2.457 4.846 16.786 1.00 97.12 266 ILE A CA 1
ATOM 2092 C C . ILE A 1 266 ? -1.239 5.619 17.282 1.00 97.12 266 ILE A C 1
ATOM 2094 O O . ILE A 1 266 ? -1.188 6.025 18.444 1.00 97.12 266 ILE A O 1
ATOM 2098 N N . ASP A 1 267 ? -0.263 5.841 16.407 1.00 91.75 267 ASP A N 1
ATOM 2099 C CA . ASP A 1 267 ? 0.950 6.566 16.774 1.00 91.75 267 ASP A CA 1
ATOM 2100 C C . ASP A 1 267 ? 0.619 7.977 17.282 1.00 91.75 267 ASP A C 1
ATOM 2102 O O . ASP A 1 267 ? -0.093 8.749 16.641 1.00 91.75 267 ASP A O 1
ATOM 2106 N N . GLY A 1 268 ? 1.128 8.310 18.471 1.00 92.25 268 GLY A N 1
ATOM 2107 C CA . GLY A 1 268 ? 0.881 9.598 19.126 1.00 92.25 268 GLY A CA 1
ATOM 2108 C C . GLY A 1 268 ? -0.457 9.719 19.867 1.00 92.25 268 GLY A C 1
ATOM 2109 O O . GLY A 1 268 ? -0.641 10.703 20.580 1.00 92.25 268 GLY A O 1
ATOM 2110 N N . VAL A 1 269 ? -1.348 8.725 19.777 1.00 95.94 269 VAL A N 1
ATOM 2111 C CA . VAL A 1 269 ? -2.613 8.681 20.526 1.00 95.94 269 VAL A CA 1
ATOM 2112 C C . VAL A 1 269 ? -2.538 7.577 21.579 1.00 95.94 269 VAL A C 1
ATOM 2114 O O . VAL A 1 269 ? -2.306 6.409 21.273 1.00 95.94 269 VAL A O 1
ATOM 2117 N N . GLU A 1 270 ? -2.735 7.934 22.849 1.00 95.19 270 GLU A N 1
ATOM 2118 C CA . GLU A 1 270 ? -2.767 6.943 23.926 1.00 95.19 270 GLU A CA 1
ATOM 2119 C C . GLU A 1 270 ? -3.981 6.020 23.758 1.00 95.19 270 GLU A C 1
ATOM 2121 O O . GLU A 1 270 ? -5.117 6.491 23.695 1.00 95.19 270 GLU A O 1
ATOM 2126 N N . ALA A 1 271 ? -3.745 4.706 23.700 1.00 97.56 271 ALA A N 1
ATOM 2127 C CA . ALA A 1 271 ? -4.805 3.712 23.591 1.00 97.56 271 ALA A CA 1
ATOM 2128 C C . ALA A 1 271 ? -5.554 3.572 24.929 1.00 97.56 271 ALA A C 1
ATOM 2130 O O . ALA A 1 271 ? -5.022 3.051 25.910 1.00 97.56 271 ALA A O 1
ATOM 2131 N N . GLU A 1 272 ? -6.806 4.009 24.951 1.00 98.06 272 GLU A N 1
ATOM 2132 C CA . GLU A 1 272 ? -7.739 3.929 26.069 1.00 98.06 272 GLU A CA 1
ATOM 2133 C C . GLU A 1 272 ? -8.996 3.180 25.621 1.00 98.06 272 GLU A C 1
ATOM 2135 O O . GLU A 1 272 ? -9.474 3.365 24.503 1.00 98.06 272 GLU A O 1
ATOM 2140 N N . PHE A 1 273 ? -9.524 2.332 26.499 1.00 98.62 273 PHE A N 1
ATOM 2141 C CA . PHE A 1 273 ? -10.723 1.531 26.275 1.00 98.62 273 PHE A CA 1
ATOM 2142 C C . PHE A 1 273 ? -11.695 1.775 27.419 1.00 98.62 273 PHE A C 1
ATOM 2144 O O . PHE A 1 273 ? -11.300 1.670 28.582 1.00 98.62 273 PHE A O 1
ATOM 2151 N N . CYS A 1 274 ? -12.957 2.059 27.103 1.00 98.31 274 CYS A N 1
ATOM 2152 C CA . CYS A 1 274 ? -13.985 2.275 28.113 1.00 98.31 274 CYS A CA 1
ATOM 2153 C C . CYS A 1 274 ? -15.221 1.418 27.841 1.00 98.31 274 CYS A C 1
ATOM 2155 O O . CYS A 1 274 ? -15.857 1.555 26.798 1.00 98.31 274 CYS A O 1
ATOM 2157 N N . PHE A 1 275 ? -15.555 0.528 28.776 1.00 98.19 275 PHE A N 1
ATOM 2158 C CA . PHE A 1 275 ? -16.737 -0.333 28.706 1.00 98.19 275 PHE A CA 1
ATOM 2159 C C . PHE A 1 275 ? -17.872 0.243 29.552 1.00 98.19 275 PHE A C 1
ATOM 2161 O O . PHE A 1 275 ? -17.637 0.909 30.562 1.00 98.19 275 PHE A O 1
ATOM 2168 N N . THR A 1 276 ? -19.117 -0.003 29.145 1.00 95.38 276 THR A N 1
ATOM 2169 C CA . THR A 1 276 ? -20.293 0.518 29.852 1.00 95.38 276 THR A CA 1
ATOM 2170 C C . THR A 1 276 ? -20.319 0.044 31.306 1.00 95.38 276 THR A C 1
ATOM 2172 O O . THR A 1 276 ? -20.471 -1.143 31.577 1.00 95.38 276 THR A O 1
ATOM 2175 N N . GLY A 1 277 ? -20.259 0.990 32.246 1.00 91.06 277 GLY A N 1
ATOM 2176 C CA . GLY A 1 277 ? -20.332 0.705 33.683 1.00 91.06 277 GLY A CA 1
ATOM 2177 C C . GLY A 1 277 ? -18.993 0.368 34.346 1.00 91.06 277 GLY A C 1
ATOM 2178 O O . GLY A 1 277 ? -18.966 0.244 35.570 1.00 91.06 277 GLY A O 1
ATOM 2179 N N . ASP A 1 278 ? -17.901 0.305 33.580 1.00 92.50 278 ASP A N 1
ATOM 2180 C CA . ASP A 1 278 ? -16.553 0.023 34.075 1.00 92.50 278 ASP A CA 1
ATOM 2181 C C . ASP A 1 278 ? -15.629 1.250 33.946 1.00 92.50 278 ASP A C 1
ATOM 2183 O O . ASP A 1 278 ? -15.817 2.090 33.062 1.00 92.50 278 ASP A O 1
ATOM 2187 N N . PRO A 1 279 ? -14.597 1.386 34.801 1.00 94.12 279 PRO A N 1
ATOM 2188 C CA . PRO A 1 279 ? -13.551 2.383 34.601 1.00 94.12 279 PRO A CA 1
ATOM 2189 C C . PRO A 1 279 ? -12.786 2.136 33.298 1.00 94.12 279 PRO A C 1
ATOM 2191 O O . PRO A 1 279 ? -12.418 0.999 32.992 1.00 94.12 279 PRO A O 1
ATOM 2194 N N . CYS A 1 280 ? -12.472 3.207 32.569 1.00 97.50 280 CYS A N 1
ATOM 2195 C CA . CYS A 1 280 ? -11.639 3.093 31.380 1.00 97.50 280 CYS A CA 1
ATOM 2196 C C . CYS A 1 280 ? -10.213 2.633 31.749 1.00 97.50 280 CYS A C 1
ATOM 2198 O O . CYS A 1 280 ? -9.681 2.988 32.807 1.00 97.50 280 CYS A O 1
ATOM 2200 N N . PHE A 1 281 ? -9.565 1.865 30.873 1.00 97.31 281 PHE A N 1
ATOM 2201 C CA . PHE A 1 281 ? -8.209 1.354 31.082 1.00 97.31 281 PHE A CA 1
ATOM 2202 C C . PHE A 1 281 ? -7.306 1.596 29.870 1.00 97.31 281 PHE A C 1
ATOM 2204 O O . PHE A 1 281 ? -7.768 1.775 28.746 1.00 97.31 281 PHE A O 1
ATOM 2211 N N . ARG A 1 282 ? -5.992 1.574 30.116 1.00 97.06 282 ARG A N 1
ATOM 2212 C CA . ARG A 1 282 ? -4.936 1.770 29.115 1.00 97.06 282 ARG A CA 1
ATOM 2213 C C . ARG A 1 282 ? -4.066 0.514 29.056 1.00 97.06 282 ARG A C 1
ATOM 2215 O O . ARG A 1 282 ? -3.254 0.313 29.965 1.00 97.06 282 ARG A O 1
ATOM 2222 N N . PRO A 1 283 ? -4.263 -0.387 28.078 1.00 94.50 283 PRO A N 1
ATOM 2223 C CA . PRO A 1 283 ? -3.429 -1.572 27.970 1.00 94.50 283 PRO A CA 1
ATOM 2224 C C . PRO A 1 283 ? -1.999 -1.168 27.620 1.00 94.50 283 PRO A C 1
ATOM 2226 O O . PRO A 1 283 ? -1.766 -0.260 26.823 1.00 94.50 283 PRO A O 1
ATOM 2229 N N . LYS A 1 284 ? -1.021 -1.901 28.156 1.00 93.25 284 LYS A N 1
ATOM 2230 C CA . LYS A 1 284 ? 0.320 -1.867 27.573 1.00 93.25 284 LYS A CA 1
ATOM 2231 C C . LYS A 1 284 ? 0.224 -2.446 26.160 1.00 93.25 284 LYS A C 1
ATOM 2233 O O . LYS A 1 284 ? -0.418 -3.481 25.969 1.00 93.25 284 LYS A O 1
ATOM 2238 N N . THR A 1 285 ? 0.882 -1.820 25.196 1.00 89.25 285 THR A N 1
ATOM 2239 C CA . THR A 1 285 ? 0.968 -2.340 23.830 1.00 89.25 285 THR A CA 1
ATOM 2240 C C . THR A 1 285 ? 1.450 -3.796 23.818 1.00 89.25 285 THR A C 1
ATOM 2242 O O . THR A 1 285 ? 2.319 -4.173 24.608 1.00 89.25 285 THR A O 1
ATOM 2245 N N . ASP A 1 286 ? 0.832 -4.611 22.965 1.00 86.50 286 ASP A N 1
ATOM 2246 C CA . ASP A 1 286 ? 1.022 -6.059 22.805 1.00 86.50 286 ASP A CA 1
ATOM 2247 C C . ASP A 1 286 ? 0.656 -6.920 24.029 1.00 86.50 286 ASP A C 1
ATOM 2249 O O . ASP A 1 286 ? 0.923 -8.123 24.052 1.00 86.50 286 ASP A O 1
ATOM 2253 N N . SER A 1 287 ? 0.022 -6.339 25.054 1.00 92.69 287 SER A N 1
ATOM 2254 C CA . SER A 1 287 ? -0.479 -7.098 26.204 1.00 92.69 287 SER A CA 1
ATOM 2255 C C . SER A 1 287 ? -1.911 -7.590 26.002 1.00 92.69 287 SER A C 1
ATOM 2257 O O . SER A 1 287 ? -2.710 -6.990 25.281 1.00 92.69 287 SER A O 1
ATOM 2259 N N . VAL A 1 288 ? -2.230 -8.696 26.672 1.00 96.94 288 VAL A N 1
ATOM 2260 C CA . VAL A 1 288 ? -3.568 -9.290 26.690 1.00 96.94 288 VAL A CA 1
ATOM 2261 C C . VAL A 1 288 ? -4.302 -8.786 27.923 1.00 96.94 288 VAL A C 1
ATOM 2263 O O . VAL A 1 288 ? -3.896 -9.078 29.050 1.00 96.94 288 VAL A O 1
ATOM 2266 N N . VAL A 1 289 ? -5.400 -8.063 27.719 1.00 97.25 289 VAL A N 1
ATOM 2267 C CA . VAL A 1 289 ? -6.305 -7.637 28.794 1.00 97.25 289 VAL A CA 1
ATOM 2268 C C . VAL A 1 289 ? -7.581 -8.460 28.722 1.00 97.25 289 VAL A C 1
ATOM 2270 O O . VAL A 1 289 ? -8.190 -8.578 27.664 1.00 97.25 289 VAL A O 1
ATOM 2273 N N . ARG A 1 290 ? -7.994 -9.052 29.845 1.00 96.31 290 ARG A N 1
ATOM 2274 C CA . ARG A 1 290 ? -9.256 -9.798 29.933 1.00 96.31 290 ARG A CA 1
ATOM 2275 C C . ARG A 1 290 ? -10.363 -8.880 30.423 1.00 96.31 290 ARG A C 1
ATOM 2277 O O . ARG A 1 290 ? -10.198 -8.231 31.452 1.00 96.31 290 ARG A O 1
ATOM 2284 N N . VAL A 1 291 ? -11.481 -8.880 29.708 1.00 95.94 291 VAL A N 1
ATOM 2285 C CA . VAL A 1 291 ? -12.712 -8.183 30.086 1.00 95.94 291 VAL A CA 1
ATOM 2286 C C . VAL A 1 291 ? -13.812 -9.232 30.046 1.00 95.94 291 VAL A C 1
ATOM 2288 O O . VAL A 1 291 ? -14.120 -9.746 28.978 1.00 95.94 291 VAL A O 1
ATOM 2291 N N . ASN A 1 292 ? -14.349 -9.610 31.206 1.00 95.12 292 ASN A N 1
ATOM 2292 C CA . ASN A 1 292 ? -15.309 -10.712 31.328 1.00 95.12 292 ASN A CA 1
ATOM 2293 C C . ASN A 1 292 ? -14.825 -11.997 30.619 1.00 95.12 292 ASN A C 1
ATOM 2295 O O . ASN A 1 292 ? -13.832 -12.600 31.034 1.00 95.12 292 ASN A O 1
ATOM 2299 N N . ASP A 1 293 ? -15.526 -12.422 29.569 1.00 95.12 293 ASP A N 1
ATOM 2300 C CA . ASP A 1 293 ? -15.274 -13.619 28.768 1.00 95.12 293 ASP A CA 1
ATOM 2301 C C . ASP A 1 293 ? -14.446 -13.360 27.493 1.00 95.12 293 ASP A C 1
ATOM 2303 O O . ASP A 1 293 ? -14.083 -14.307 26.785 1.00 95.12 293 ASP A O 1
ATOM 2307 N N . ILE A 1 294 ? -14.098 -12.099 27.220 1.00 97.88 294 ILE A N 1
ATOM 2308 C CA . ILE A 1 294 ? -13.318 -11.686 26.051 1.00 97.88 294 ILE A CA 1
ATOM 2309 C C . ILE A 1 294 ? -11.893 -11.258 26.413 1.00 97.88 294 ILE A C 1
ATOM 2311 O O . ILE A 1 294 ? -11.536 -10.985 27.564 1.00 97.88 294 ILE A O 1
ATOM 2315 N N . GLN A 1 295 ? -11.056 -11.190 25.383 1.00 98.25 295 GLN A N 1
ATOM 2316 C CA . GLN A 1 295 ? -9.698 -10.673 25.452 1.00 98.25 295 GLN A CA 1
ATOM 2317 C C . GLN A 1 295 ? -9.541 -9.491 24.499 1.00 98.25 295 GLN A C 1
ATOM 2319 O O . GLN A 1 295 ? -10.007 -9.539 23.362 1.00 98.25 295 GLN A O 1
ATOM 2324 N N . ILE A 1 296 ? -8.843 -8.457 24.951 1.00 98.44 296 ILE A N 1
ATOM 2325 C CA . ILE A 1 296 ? -8.453 -7.292 24.161 1.00 98.44 296 ILE A CA 1
ATOM 2326 C C . ILE A 1 296 ? -6.936 -7.303 24.009 1.00 98.44 296 ILE A C 1
ATOM 2328 O O . ILE A 1 296 ? -6.210 -7.461 24.994 1.00 98.44 296 ILE A O 1
ATOM 2332 N N . VAL A 1 297 ? -6.464 -7.114 22.778 1.00 98.50 297 VAL A N 1
ATOM 2333 C CA . VAL A 1 297 ? -5.041 -6.971 22.455 1.00 98.50 297 VAL A CA 1
ATOM 2334 C C . VAL A 1 297 ? -4.856 -5.721 21.605 1.00 98.50 297 VAL A C 1
ATOM 2336 O O . VAL A 1 297 ? -5.366 -5.651 20.490 1.00 98.50 297 VAL A O 1
ATOM 2339 N N . ALA A 1 298 ? -4.115 -4.740 22.119 1.00 97.94 298 ALA A N 1
ATOM 2340 C CA . ALA A 1 298 ? -3.747 -3.538 21.375 1.00 97.94 298 ALA A CA 1
ATOM 2341 C C . ALA A 1 298 ? -2.308 -3.675 20.861 1.00 97.94 298 ALA A C 1
ATOM 2343 O O . ALA A 1 298 ? -1.362 -3.555 21.637 1.00 97.94 298 ALA A O 1
ATOM 2344 N N . LEU A 1 299 ? -2.143 -3.958 19.571 1.00 98.31 299 LEU A N 1
ATOM 2345 C CA . LEU A 1 299 ? -0.846 -4.053 18.899 1.00 98.31 299 LEU A CA 1
ATOM 2346 C C . LEU A 1 299 ? -0.277 -2.658 18.635 1.00 98.31 299 LEU A C 1
ATOM 2348 O O . LEU A 1 299 ? -1.042 -1.722 18.406 1.00 98.31 299 LEU A O 1
ATOM 2352 N N . SER A 1 300 ? 1.049 -2.508 18.605 1.00 97.19 300 SER A N 1
ATOM 2353 C CA . SER A 1 300 ? 1.643 -1.275 18.065 1.00 97.19 300 SER A CA 1
ATOM 2354 C C . SER A 1 300 ? 1.277 -1.126 16.587 1.00 97.19 300 SER A C 1
ATOM 2356 O O . SER A 1 300 ? 1.053 -2.133 15.907 1.00 97.19 300 SER A O 1
ATOM 2358 N N . TRP A 1 301 ? 1.248 0.101 16.061 1.00 96.62 301 TRP A N 1
ATOM 2359 C CA . TRP A 1 301 ? 0.996 0.328 14.634 1.00 96.62 301 TRP A CA 1
ATOM 2360 C C . TRP A 1 301 ? 1.990 -0.445 13.748 1.00 96.62 301 TRP A C 1
ATOM 2362 O O . TRP A 1 301 ? 1.600 -1.140 12.802 1.00 96.62 301 TRP A O 1
ATOM 2372 N N . ASP A 1 302 ? 3.269 -0.422 14.135 1.00 95.50 302 ASP A N 1
ATOM 2373 C CA . ASP A 1 302 ? 4.352 -1.150 13.471 1.00 95.50 302 ASP A CA 1
ATOM 2374 C C . ASP A 1 302 ? 4.155 -2.666 13.453 1.00 95.50 302 ASP A C 1
ATOM 2376 O O . ASP A 1 302 ? 4.487 -3.306 12.460 1.00 95.50 302 ASP A O 1
ATOM 2380 N N . ARG A 1 303 ? 3.592 -3.267 14.507 1.00 97.19 303 ARG A N 1
ATOM 2381 C CA . ARG A 1 303 ? 3.266 -4.703 14.505 1.00 97.19 303 ARG A CA 1
ATOM 2382 C C . ARG A 1 303 ? 1.983 -4.977 13.731 1.00 97.19 303 ARG A C 1
ATOM 2384 O O . ARG A 1 303 ? 1.930 -5.915 12.936 1.00 97.19 303 ARG A O 1
ATOM 2391 N N . ALA A 1 304 ? 0.961 -4.141 13.902 1.00 98.25 304 ALA A N 1
ATOM 2392 C CA . ALA A 1 304 ? -0.333 -4.298 13.245 1.00 98.25 304 ALA A CA 1
ATOM 2393 C C . ALA A 1 304 ? -0.212 -4.331 11.712 1.00 98.25 304 ALA A C 1
ATOM 2395 O O . ALA A 1 304 ? -0.865 -5.146 11.061 1.00 98.25 304 ALA A O 1
ATOM 2396 N N . ARG A 1 305 ? 0.665 -3.514 11.112 1.00 97.88 305 ARG A N 1
ATOM 2397 C CA . ARG A 1 305 ? 0.844 -3.478 9.646 1.00 97.88 305 ARG A CA 1
ATOM 2398 C C . ARG A 1 305 ? 1.425 -4.781 9.061 1.00 97.88 305 ARG A C 1
ATOM 2400 O O . ARG A 1 305 ? 1.213 -5.090 7.884 1.00 97.88 305 ARG A O 1
ATOM 2407 N N . PHE A 1 306 ? 2.100 -5.590 9.881 1.00 98.56 306 PHE A N 1
ATOM 2408 C CA . PHE A 1 306 ? 2.584 -6.930 9.518 1.00 98.56 306 PHE A CA 1
ATOM 2409 C C . PHE A 1 306 ? 1.617 -8.061 9.902 1.00 98.56 306 PHE A C 1
ATOM 2411 O O . PHE A 1 306 ? 1.880 -9.222 9.589 1.00 98.56 306 PHE A O 1
ATOM 2418 N N . ALA A 1 307 ? 0.478 -7.751 10.529 1.00 98.44 307 ALA A N 1
ATOM 2419 C CA . ALA A 1 307 ? -0.511 -8.751 10.907 1.00 98.44 307 ALA A CA 1
ATOM 2420 C C . ALA A 1 307 ? -1.195 -9.363 9.674 1.00 98.44 307 ALA A C 1
ATOM 2422 O O . ALA A 1 307 ? -1.626 -8.646 8.771 1.00 98.44 307 ALA A O 1
ATOM 2423 N N . ARG A 1 308 ? -1.339 -10.686 9.621 1.00 98.12 308 ARG A N 1
ATOM 2424 C CA . ARG A 1 308 ? -2.036 -11.413 8.551 1.00 98.12 308 ARG A CA 1
ATOM 2425 C C . ARG A 1 308 ? -2.919 -12.501 9.150 1.00 98.12 308 ARG A C 1
ATOM 2427 O O . ARG A 1 308 ? -2.464 -13.281 9.987 1.00 98.12 308 ARG A O 1
ATOM 2434 N N . LYS A 1 309 ? -4.172 -12.586 8.693 1.00 97.50 309 LYS A N 1
ATOM 2435 C CA . LYS A 1 309 ? -5.034 -13.746 8.957 1.00 97.50 309 LYS A CA 1
ATOM 2436 C C . LYS A 1 309 ? -4.819 -14.777 7.853 1.00 97.50 309 LYS A C 1
ATOM 2438 O O . LYS A 1 309 ? -5.267 -14.578 6.730 1.00 97.50 309 LYS A O 1
ATOM 2443 N N . LEU A 1 310 ? -4.121 -15.864 8.170 1.00 96.81 310 LEU A N 1
ATOM 2444 C CA . LEU A 1 310 ? -3.789 -16.938 7.230 1.00 96.81 310 LEU A CA 1
ATOM 2445 C C . LEU A 1 310 ? -4.410 -18.241 7.737 1.00 96.81 310 LEU A C 1
ATOM 2447 O O . LEU A 1 310 ? -4.152 -18.654 8.866 1.00 96.81 310 LEU A O 1
ATOM 2451 N N . SER A 1 311 ? -5.274 -18.861 6.928 1.00 93.56 311 SER A N 1
ATOM 2452 C CA . SER A 1 311 ? -5.985 -20.107 7.270 1.00 93.56 311 SER A CA 1
ATOM 2453 C C . SER A 1 311 ? -6.636 -20.093 8.661 1.00 93.56 311 SER A C 1
ATOM 2455 O O . SER A 1 311 ? -6.507 -21.031 9.443 1.00 93.56 311 SER A O 1
ATOM 2457 N N . GLY A 1 312 ? -7.320 -18.991 8.985 1.00 94.06 312 GLY A N 1
ATOM 2458 C CA . GLY A 1 312 ? -8.063 -18.834 10.238 1.00 94.06 312 GLY A CA 1
ATOM 2459 C C . GLY A 1 312 ? -7.218 -18.502 11.472 1.00 94.06 312 GLY A C 1
ATOM 2460 O O . GLY A 1 312 ? -7.786 -18.347 12.544 1.00 94.06 312 GLY A O 1
ATOM 2461 N N . ARG A 1 313 ? -5.895 -18.346 11.351 1.00 97.12 313 ARG A N 1
ATOM 2462 C CA . ARG A 1 313 ? -5.009 -17.938 12.456 1.00 97.12 313 ARG A CA 1
ATOM 2463 C C . ARG A 1 313 ? -4.426 -16.552 12.208 1.00 97.12 313 ARG A C 1
ATOM 2465 O O . ARG A 1 313 ? -4.308 -16.131 11.059 1.00 97.12 313 ARG A O 1
ATOM 2472 N N . LEU A 1 314 ? -4.057 -15.855 13.281 1.00 98.44 314 LEU A N 1
ATOM 2473 C CA . LEU A 1 314 ? -3.399 -14.551 13.211 1.00 98.44 314 LEU A CA 1
ATOM 2474 C C . LEU A 1 314 ? -1.884 -14.712 13.362 1.00 98.44 314 LEU A C 1
ATOM 2476 O O . LEU A 1 314 ? -1.416 -15.269 14.356 1.00 98.44 314 LEU A O 1
ATOM 2480 N N . TYR A 1 315 ? -1.149 -14.187 12.387 1.00 98.62 315 TYR A N 1
ATOM 2481 C CA . TYR A 1 315 ? 0.309 -14.139 12.353 1.00 98.62 315 TYR A CA 1
ATOM 2482 C C . TYR A 1 315 ? 0.779 -12.690 12.286 1.00 98.62 315 TYR A C 1
ATOM 2484 O O . TYR A 1 315 ? 0.097 -11.858 11.693 1.00 98.62 315 TYR A O 1
ATOM 2492 N N . ILE A 1 316 ? 1.946 -12.391 12.845 1.00 98.69 316 ILE A N 1
ATOM 2493 C CA . ILE A 1 316 ? 2.611 -11.090 12.739 1.00 98.69 316 ILE A CA 1
ATOM 2494 C C . ILE A 1 316 ? 4.063 -11.362 12.368 1.00 98.69 316 ILE A C 1
ATOM 2496 O O . ILE A 1 316 ? 4.790 -11.963 13.153 1.00 98.69 316 ILE A O 1
ATOM 2500 N N . GLY A 1 317 ? 4.486 -10.954 11.174 1.00 98.50 317 GLY A N 1
ATOM 2501 C CA . GLY A 1 317 ? 5.890 -11.081 10.786 1.00 98.50 317 GLY A CA 1
ATOM 2502 C C . GLY A 1 317 ? 6.770 -10.091 11.542 1.00 98.50 317 GLY A C 1
ATOM 2503 O O . GLY A 1 317 ? 6.394 -8.930 11.714 1.00 98.50 317 GLY A O 1
ATOM 2504 N N . ASP A 1 318 ? 7.950 -10.530 11.973 1.00 97.38 318 ASP A N 1
ATOM 2505 C CA . ASP A 1 318 ? 8.972 -9.630 12.505 1.00 97.38 318 ASP A CA 1
ATOM 2506 C C . ASP A 1 318 ? 9.671 -8.946 11.330 1.00 97.38 318 ASP A C 1
ATOM 2508 O O . ASP A 1 318 ? 10.536 -9.523 10.669 1.00 97.38 318 ASP A O 1
ATOM 2512 N N . ASN A 1 319 ? 9.204 -7.740 10.999 1.00 95.31 319 ASN A N 1
ATOM 2513 C CA . ASN A 1 319 ? 9.689 -6.945 9.869 1.00 95.31 319 ASN A CA 1
ATOM 2514 C C . ASN A 1 319 ? 9.654 -7.676 8.512 1.00 95.31 319 ASN A C 1
ATOM 2516 O O . ASN A 1 319 ? 10.372 -7.309 7.578 1.00 95.31 319 ASN A O 1
ATOM 2520 N N . CYS A 1 320 ? 8.786 -8.681 8.384 1.00 97.38 320 CYS A N 1
ATOM 2521 C CA . CYS A 1 320 ? 8.613 -9.466 7.172 1.00 97.38 320 CYS A CA 1
ATOM 2522 C C . CYS A 1 320 ? 7.135 -9.673 6.816 1.00 97.38 320 CYS A C 1
ATOM 2524 O O . CYS A 1 320 ? 6.253 -9.738 7.670 1.00 97.38 320 CYS A O 1
ATOM 2526 N N . ASP A 1 321 ? 6.853 -9.755 5.521 1.00 98.31 321 ASP A N 1
ATOM 2527 C CA . ASP A 1 321 ? 5.519 -9.963 4.978 1.00 98.31 321 ASP A CA 1
ATOM 2528 C C . ASP A 1 321 ? 5.281 -11.460 4.784 1.00 98.31 321 ASP A C 1
ATOM 2530 O O . ASP A 1 321 ? 5.922 -12.104 3.948 1.00 98.31 321 ASP A O 1
ATOM 2534 N N . LEU A 1 322 ? 4.355 -12.007 5.573 1.00 98.19 322 LEU A N 1
ATOM 2535 C CA . LEU A 1 322 ? 4.068 -13.437 5.597 1.00 98.19 322 LEU A CA 1
ATOM 2536 C C . LEU A 1 322 ? 3.003 -13.837 4.577 1.00 98.19 322 LEU A C 1
ATOM 2538 O O . LEU A 1 322 ? 2.023 -13.121 4.354 1.00 98.19 322 LEU A O 1
ATOM 2542 N N . TYR A 1 323 ? 3.157 -15.038 4.032 1.00 97.12 323 TYR A N 1
ATOM 2543 C CA . TYR A 1 323 ? 2.151 -15.736 3.238 1.00 97.12 323 TYR A CA 1
ATOM 2544 C C . TYR A 1 323 ? 2.171 -17.234 3.561 1.00 97.12 323 TYR A C 1
ATOM 2546 O O . TYR A 1 323 ? 3.088 -17.730 4.216 1.00 97.12 323 TYR A O 1
ATOM 2554 N N . MET A 1 324 ? 1.132 -17.955 3.141 1.00 96.12 324 MET A N 1
ATOM 2555 C CA . MET A 1 324 ? 1.002 -19.391 3.391 1.00 96.12 324 MET A CA 1
ATOM 2556 C C . MET A 1 324 ? 1.069 -20.179 2.082 1.00 96.12 324 MET A C 1
ATOM 2558 O O . MET A 1 324 ? 0.393 -19.837 1.111 1.00 96.12 324 MET A O 1
ATOM 2562 N N . CYS A 1 325 ? 1.854 -21.252 2.095 1.00 95.12 325 CYS A N 1
ATOM 2563 C CA . CYS A 1 325 ? 1.910 -22.293 1.074 1.00 95.12 325 CYS A CA 1
ATOM 2564 C C . CYS A 1 325 ? 1.512 -23.646 1.684 1.00 95.12 325 CYS A C 1
ATOM 2566 O O . CYS A 1 325 ? 1.255 -23.745 2.885 1.00 95.12 325 CYS A O 1
ATOM 2568 N N . GLU A 1 326 ? 1.446 -24.694 0.860 1.00 93.75 326 GLU A N 1
ATOM 2569 C CA . GLU A 1 326 ? 1.076 -26.050 1.305 1.00 93.75 326 GLU A CA 1
ATOM 2570 C C . GLU A 1 326 ? 2.013 -26.606 2.392 1.00 93.75 326 GLU A C 1
ATOM 2572 O O . GLU A 1 326 ? 1.582 -27.373 3.249 1.00 93.75 326 GLU A O 1
ATOM 2577 N N . ASP A 1 327 ? 3.280 -26.199 2.374 1.00 94.06 327 ASP A N 1
ATOM 2578 C CA . ASP A 1 327 ? 4.337 -26.608 3.301 1.00 94.06 327 ASP A CA 1
ATOM 2579 C C . ASP A 1 327 ? 4.479 -25.693 4.533 1.00 94.06 327 ASP A C 1
ATOM 2581 O O . ASP A 1 327 ? 5.256 -26.008 5.434 1.00 94.06 327 ASP A O 1
ATOM 2585 N N . GLY A 1 328 ? 3.711 -24.599 4.623 1.00 95.50 328 GLY A N 1
ATOM 2586 C CA . GLY A 1 328 ? 3.635 -23.763 5.822 1.00 95.50 328 GLY A CA 1
ATOM 2587 C C . GLY A 1 328 ? 3.716 -22.257 5.575 1.00 95.50 328 GLY A C 1
ATOM 2588 O O . GLY A 1 328 ? 3.301 -21.743 4.536 1.00 95.50 328 GLY A O 1
ATOM 2589 N N . ILE A 1 329 ? 4.194 -21.537 6.593 1.00 97.75 329 ILE A N 1
ATOM 2590 C CA . ILE A 1 329 ? 4.369 -20.079 6.569 1.00 97.75 329 ILE A CA 1
ATOM 2591 C C . ILE A 1 329 ? 5.705 -19.729 5.921 1.00 97.75 329 ILE A C 1
ATOM 2593 O O . ILE A 1 329 ? 6.739 -20.274 6.301 1.00 97.75 329 ILE A O 1
ATOM 2597 N N . HIS A 1 330 ? 5.675 -18.763 5.007 1.00 97.44 330 HIS A N 1
ATOM 2598 C CA . HIS A 1 330 ? 6.838 -18.206 4.319 1.00 97.44 330 HIS A CA 1
ATOM 2599 C C . HIS A 1 330 ? 6.864 -16.685 4.446 1.00 97.44 330 HIS A C 1
ATOM 2601 O O . HIS A 1 330 ? 5.828 -16.058 4.669 1.00 97.44 330 HIS A O 1
ATOM 2607 N N . ALA A 1 331 ? 8.040 -16.092 4.247 1.00 97.62 331 ALA A N 1
ATOM 2608 C CA . ALA A 1 331 ? 8.226 -14.647 4.146 1.00 97.62 331 ALA A CA 1
ATOM 2609 C C . ALA A 1 331 ? 8.645 -14.227 2.733 1.00 97.62 331 ALA A C 1
ATOM 2611 O O . ALA A 1 331 ? 9.366 -14.960 2.041 1.00 97.62 331 ALA A O 1
ATOM 2612 N N . VAL A 1 332 ? 8.192 -13.039 2.316 1.00 96.88 332 VAL A N 1
ATOM 2613 C CA . VAL A 1 332 ? 8.581 -12.434 1.031 1.00 96.88 332 VAL A CA 1
ATOM 2614 C C . VAL A 1 332 ? 10.028 -11.947 1.047 1.00 96.88 332 VAL A C 1
ATOM 2616 O O . VAL A 1 332 ? 10.734 -12.122 0.059 1.00 96.88 332 VAL A O 1
ATOM 2619 N N . GLN A 1 333 ? 10.471 -11.335 2.147 1.00 95.56 333 GLN A N 1
ATOM 2620 C CA . GLN A 1 333 ? 11.859 -10.896 2.327 1.00 95.56 333 GLN A CA 1
ATOM 2621 C C . GLN A 1 333 ? 12.782 -12.098 2.255 1.00 95.56 333 GLN A C 1
ATOM 2623 O O . GLN A 1 333 ? 12.373 -13.165 2.683 1.00 95.56 333 GLN A O 1
ATOM 2628 N N . ASP A 1 334 ? 13.997 -11.929 1.744 1.00 94.38 334 ASP A N 1
ATOM 2629 C CA . ASP A 1 334 ? 14.988 -12.995 1.620 1.00 94.38 334 ASP A CA 1
ATOM 2630 C C . ASP A 1 334 ? 15.619 -13.392 2.970 1.00 94.38 334 ASP A C 1
ATOM 2632 O O . ASP A 1 334 ? 15.681 -12.592 3.900 1.00 94.38 334 ASP A O 1
ATOM 2636 N N . GLY A 1 335 ? 16.156 -14.615 3.052 1.00 95.44 335 GLY A N 1
ATOM 2637 C CA . GLY A 1 335 ? 16.895 -15.100 4.226 1.00 95.44 335 GLY A CA 1
ATOM 2638 C C . GLY A 1 335 ? 16.022 -15.649 5.349 1.00 95.44 335 GLY A C 1
ATOM 2639 O O . GLY A 1 335 ? 14.851 -15.981 5.126 1.00 95.44 335 GLY A O 1
ATOM 2640 N N . ASP A 1 336 ? 16.626 -15.785 6.527 1.00 96.88 336 ASP A N 1
ATOM 2641 C CA . ASP A 1 336 ? 15.940 -16.178 7.756 1.00 96.88 336 ASP A CA 1
ATOM 2642 C C . ASP A 1 336 ? 14.826 -15.182 8.075 1.00 96.88 336 ASP A C 1
ATOM 2644 O O . ASP A 1 336 ? 14.943 -13.981 7.819 1.00 96.88 336 ASP A O 1
ATOM 2648 N N . PHE A 1 337 ? 13.743 -15.678 8.653 1.00 98.25 337 PHE A N 1
ATOM 2649 C CA . PHE A 1 337 ? 12.641 -14.831 9.082 1.00 98.25 337 PHE A CA 1
ATOM 2650 C C . PHE A 1 337 ? 12.020 -15.382 10.356 1.00 98.25 337 PHE A C 1
ATOM 2652 O O . PHE A 1 337 ? 12.144 -16.564 10.682 1.00 98.25 337 PHE A O 1
ATOM 2659 N N . SER A 1 338 ? 11.330 -14.516 11.080 1.00 98.44 338 SER A N 1
ATOM 2660 C CA . SER A 1 338 ? 10.609 -14.888 12.284 1.00 98.44 338 SER A CA 1
ATOM 2661 C C . SER A 1 338 ? 9.237 -14.238 12.303 1.00 98.44 338 SER A C 1
ATOM 2663 O O . SER A 1 338 ? 8.955 -13.266 11.596 1.00 98.44 338 SER A O 1
ATOM 2665 N N . TYR A 1 339 ? 8.342 -14.833 13.075 1.00 98.62 339 TYR A N 1
ATOM 2666 C CA . TYR A 1 339 ? 6.985 -14.349 13.218 1.00 98.62 339 TYR A CA 1
ATOM 2667 C C . TYR A 1 339 ? 6.381 -14.781 14.541 1.00 98.62 339 TYR A C 1
ATOM 2669 O O . TYR A 1 339 ? 6.749 -15.797 15.123 1.00 98.62 339 TYR A O 1
ATOM 2677 N N . ASP A 1 340 ? 5.389 -14.022 14.969 1.00 98.50 340 ASP A N 1
ATOM 2678 C CA . ASP A 1 340 ? 4.543 -14.343 16.099 1.00 98.50 340 ASP A CA 1
ATOM 2679 C C . ASP A 1 340 ? 3.226 -14.943 15.598 1.00 98.50 340 ASP A C 1
ATOM 2681 O O . ASP A 1 340 ? 2.624 -14.436 14.650 1.00 98.50 340 ASP A O 1
ATOM 2685 N N . VAL A 1 341 ? 2.746 -16.009 16.235 1.00 98.31 341 VAL A N 1
ATOM 2686 C CA . VAL A 1 341 ? 1.439 -16.611 15.944 1.00 98.31 341 VAL A CA 1
ATOM 2687 C C . VAL A 1 341 ? 0.559 -16.616 17.184 1.00 98.31 341 VAL A C 1
ATOM 2689 O O . VAL A 1 341 ? 0.991 -16.984 18.274 1.00 98.31 341 VAL A O 1
ATOM 2692 N N . TRP A 1 342 ? -0.697 -16.206 17.032 1.00 98.12 342 TRP A N 1
ATOM 2693 C CA . TRP A 1 342 ? -1.656 -16.238 18.130 1.00 98.12 342 TRP A CA 1
ATOM 2694 C C . TRP A 1 342 ? -2.084 -17.678 18.450 1.00 98.12 342 TRP A C 1
ATOM 2696 O O . TRP A 1 342 ? -2.503 -18.423 17.555 1.00 98.12 342 TRP A O 1
ATOM 2706 N N . ASN A 1 343 ? -2.005 -18.062 19.728 1.00 96.12 343 ASN A N 1
ATOM 2707 C CA . ASN A 1 343 ? -2.379 -19.398 20.212 1.00 96.12 343 ASN A CA 1
ATOM 2708 C C . ASN A 1 343 ? -3.716 -19.445 20.986 1.00 96.12 343 ASN A C 1
ATOM 2710 O O . ASN A 1 343 ? -4.061 -20.489 21.532 1.00 96.12 343 ASN A O 1
ATOM 2714 N N . GLY A 1 344 ? -4.448 -18.325 21.071 1.00 95.69 344 GLY A N 1
ATOM 2715 C CA . GLY A 1 344 ? -5.675 -18.183 21.878 1.00 95.69 344 GLY A CA 1
ATOM 2716 C C . GLY A 1 344 ? -5.473 -17.485 23.232 1.00 95.69 344 GLY A C 1
ATOM 2717 O O . GLY A 1 344 ? -6.436 -17.115 23.904 1.00 95.69 344 GLY A O 1
ATOM 2718 N N . SER A 1 345 ? -4.223 -17.288 23.656 1.00 94.94 345 SER A N 1
ATOM 2719 C CA . SER A 1 345 ? -3.901 -16.659 24.945 1.00 94.94 345 SER A CA 1
ATOM 2720 C C . SER A 1 345 ? -2.683 -15.740 24.926 1.00 94.94 345 SER A C 1
ATOM 2722 O O . SER A 1 345 ? -2.613 -14.826 25.745 1.00 94.94 345 SER A O 1
ATOM 2724 N N . ALA A 1 346 ? -1.734 -15.982 24.025 1.00 96.12 346 ALA A N 1
ATOM 2725 C CA . ALA A 1 346 ? -0.534 -15.189 23.821 1.00 96.12 346 ALA A CA 1
ATOM 2726 C C . ALA A 1 346 ? -0.016 -15.378 22.386 1.00 96.12 346 ALA A C 1
ATOM 2728 O O . ALA A 1 346 ? -0.473 -16.253 21.641 1.00 96.12 346 ALA A O 1
ATOM 2729 N N . PHE A 1 347 ? 0.962 -14.556 22.017 1.00 97.38 347 PHE A N 1
ATOM 2730 C CA . PHE A 1 347 ? 1.757 -14.756 20.813 1.00 97.38 347 PHE A CA 1
ATOM 2731 C C . PHE A 1 347 ? 2.912 -15.723 21.089 1.00 97.38 347 PHE A C 1
ATOM 2733 O O . PHE A 1 347 ? 3.674 -15.534 22.037 1.00 97.38 347 PHE A O 1
ATOM 2740 N N . GLU A 1 348 ? 3.040 -16.747 20.252 1.00 97.62 348 GLU A N 1
ATOM 2741 C CA . GLU A 1 348 ? 4.177 -17.665 20.227 1.00 97.62 348 GLU A CA 1
ATOM 2742 C C . GLU A 1 348 ? 5.141 -17.252 19.119 1.00 97.62 348 GLU A C 1
ATOM 2744 O O . GLU A 1 348 ? 4.736 -17.122 17.964 1.00 97.62 348 GLU A O 1
ATOM 2749 N N . HIS A 1 349 ? 6.411 -17.064 19.472 1.00 98.25 349 HIS A N 1
ATOM 2750 C CA . HIS A 1 349 ? 7.446 -16.671 18.525 1.00 98.25 349 HIS A CA 1
ATOM 2751 C C . HIS A 1 349 ? 8.031 -17.890 17.807 1.00 98.25 349 HIS A C 1
ATOM 2753 O O . HIS A 1 349 ? 8.415 -18.874 18.445 1.00 98.25 349 HIS A O 1
ATOM 2759 N N . VAL A 1 350 ? 8.142 -17.806 16.486 1.00 98.44 350 VAL A N 1
ATOM 2760 C CA . VAL A 1 350 ? 8.701 -18.841 15.616 1.00 98.44 350 VAL A CA 1
ATOM 2761 C C . VAL A 1 350 ? 9.813 -18.235 14.775 1.00 98.44 350 VAL A C 1
ATOM 2763 O O . VAL A 1 350 ? 9.651 -17.162 14.202 1.00 98.44 350 VAL A O 1
ATOM 2766 N N . VAL A 1 351 ? 10.929 -18.953 14.664 1.00 98.06 351 VAL A N 1
ATOM 2767 C CA . VAL A 1 351 ? 12.058 -18.603 13.796 1.00 98.06 351 VAL A CA 1
ATOM 2768 C C . VAL A 1 351 ? 12.194 -19.677 12.727 1.00 98.06 351 VAL A C 1
ATOM 2770 O O . VAL A 1 351 ? 12.114 -20.869 13.027 1.00 98.06 351 VAL A O 1
ATOM 2773 N N . VAL A 1 352 ? 12.394 -19.253 11.484 1.00 97.56 352 VAL A N 1
ATOM 2774 C CA . VAL A 1 352 ? 12.590 -20.128 10.332 1.00 97.56 352 VAL A CA 1
ATOM 2775 C C . VAL A 1 352 ? 13.935 -19.800 9.700 1.00 97.56 352 VAL A C 1
ATOM 2777 O O . VAL A 1 352 ? 14.147 -18.701 9.186 1.00 97.56 352 VAL A O 1
ATOM 2780 N N . GLU A 1 353 ? 14.836 -20.779 9.728 1.00 96.31 353 GLU A N 1
ATOM 2781 C CA . GLU A 1 353 ? 16.120 -20.699 9.039 1.00 96.31 353 GLU A CA 1
ATOM 2782 C C . GLU A 1 353 ? 15.921 -20.977 7.547 1.00 96.31 353 GLU A C 1
ATOM 2784 O O . GLU A 1 353 ? 15.386 -22.017 7.150 1.00 96.31 353 GLU A O 1
ATOM 2789 N N . ARG A 1 354 ? 16.369 -20.049 6.705 1.00 94.06 354 ARG A N 1
ATOM 2790 C CA . ARG A 1 354 ? 16.327 -20.177 5.251 1.00 94.06 354 ARG A CA 1
ATOM 2791 C C . ARG A 1 354 ? 17.577 -19.547 4.661 1.00 94.06 354 ARG A C 1
ATOM 2793 O O . ARG A 1 354 ? 17.681 -18.333 4.502 1.00 94.06 354 ARG A O 1
ATOM 2800 N N . SER A 1 355 ? 18.508 -20.414 4.267 1.00 91.81 355 SER A N 1
ATOM 2801 C CA . SER A 1 355 ? 19.759 -19.992 3.644 1.00 91.81 355 SER A CA 1
ATOM 2802 C C . SER A 1 355 ? 19.497 -19.124 2.414 1.00 91.81 355 SER A C 1
ATOM 2804 O O . SER A 1 355 ? 18.740 -19.493 1.515 1.00 91.81 355 SER A O 1
ATOM 2806 N N . PHE A 1 356 ? 20.154 -17.970 2.377 1.00 95.38 356 PHE A N 1
ATOM 2807 C CA . PHE A 1 356 ? 20.071 -17.025 1.280 1.00 95.38 356 PHE A CA 1
ATOM 2808 C C . PHE A 1 356 ? 21.442 -16.424 0.994 1.00 95.38 356 PHE A C 1
ATOM 2810 O O . PHE A 1 356 ? 22.241 -16.171 1.894 1.00 95.38 356 PHE A O 1
ATOM 2817 N N . THR A 1 357 ? 21.726 -16.184 -0.283 1.00 96.06 357 THR A N 1
ATOM 2818 C CA . THR A 1 357 ? 22.921 -15.465 -0.718 1.00 96.06 357 THR A CA 1
ATOM 2819 C C . THR A 1 357 ? 22.520 -14.441 -1.766 1.00 96.06 357 THR A C 1
ATOM 2821 O O . THR A 1 357 ? 22.155 -14.795 -2.886 1.00 96.06 357 THR A O 1
ATOM 2824 N N . GLN A 1 358 ? 22.616 -13.166 -1.393 1.00 96.44 358 GLN A N 1
ATOM 2825 C CA . GLN A 1 358 ? 22.382 -12.039 -2.287 1.00 96.44 358 GLN A CA 1
ATOM 2826 C C . GLN A 1 358 ? 23.385 -12.063 -3.448 1.00 96.44 358 GLN A C 1
ATOM 2828 O O . GLN A 1 358 ? 24.604 -12.099 -3.235 1.00 96.44 358 GLN A O 1
ATOM 2833 N N . ALA A 1 359 ? 22.879 -12.008 -4.679 1.00 96.81 359 ALA A N 1
ATOM 2834 C CA . ALA A 1 359 ? 23.712 -11.913 -5.864 1.00 96.81 359 ALA A CA 1
ATOM 2835 C C . ALA A 1 359 ? 24.478 -10.587 -5.888 1.00 96.81 359 ALA A C 1
ATOM 2837 O O . ALA A 1 359 ? 23.969 -9.535 -5.488 1.00 96.81 359 ALA A O 1
ATOM 2838 N N . LYS A 1 360 ? 25.704 -10.631 -6.413 1.00 96.62 360 LYS A N 1
ATOM 2839 C CA . LYS A 1 360 ? 26.509 -9.432 -6.684 1.00 96.62 360 LYS A CA 1
ATOM 2840 C C . LYS A 1 360 ? 26.435 -9.091 -8.163 1.00 96.62 360 LYS A C 1
ATOM 2842 O O . LYS A 1 360 ? 26.462 -9.994 -8.994 1.00 96.62 360 LYS A O 1
ATOM 2847 N N . ALA A 1 361 ? 26.408 -7.807 -8.498 1.00 97.06 361 ALA A N 1
ATOM 2848 C CA . ALA A 1 361 ? 26.475 -7.348 -9.879 1.00 97.06 361 ALA A CA 1
ATOM 2849 C C . ALA A 1 361 ? 27.702 -6.462 -10.093 1.00 97.06 361 ALA A C 1
ATOM 2851 O O . ALA A 1 361 ? 28.037 -5.632 -9.249 1.00 97.06 361 ALA A O 1
ATOM 2852 N N . VAL A 1 362 ? 28.368 -6.643 -11.229 1.00 97.81 362 VAL A N 1
ATOM 2853 C CA . VAL A 1 362 ? 29.468 -5.794 -11.687 1.00 97.81 362 VAL A CA 1
ATOM 2854 C C . VAL A 1 362 ? 29.023 -5.085 -12.955 1.00 97.81 362 VAL A C 1
ATOM 2856 O O . VAL A 1 362 ? 28.501 -5.719 -13.873 1.00 97.81 362 VAL A O 1
ATOM 2859 N N . PHE A 1 363 ? 29.254 -3.776 -13.000 1.00 98.12 363 PHE A N 1
ATOM 2860 C CA . PHE A 1 363 ? 28.893 -2.924 -14.121 1.00 98.12 363 PHE A CA 1
ATOM 2861 C C . PHE A 1 363 ? 30.150 -2.355 -14.778 1.00 98.12 363 PHE A C 1
ATOM 2863 O O . PHE A 1 363 ? 30.931 -1.657 -14.134 1.00 98.12 363 PHE A O 1
ATOM 2870 N N . GLU A 1 364 ? 30.330 -2.624 -16.068 1.00 98.25 364 GLU A N 1
ATOM 2871 C CA . GLU A 1 364 ? 31.462 -2.133 -16.857 1.00 98.25 364 GLU A CA 1
ATOM 2872 C C . GLU A 1 364 ? 30.956 -1.213 -17.968 1.00 98.25 364 GLU A C 1
ATOM 2874 O O . GLU A 1 364 ? 30.147 -1.630 -18.793 1.00 98.25 364 GLU A O 1
ATOM 2879 N N . THR A 1 365 ? 31.425 0.035 -18.016 1.00 98.31 365 THR A N 1
ATOM 2880 C CA . THR A 1 365 ? 31.086 0.953 -19.112 1.00 98.31 365 THR A CA 1
ATOM 2881 C C . THR A 1 365 ? 31.665 0.443 -20.426 1.00 98.31 365 THR A C 1
ATOM 2883 O O . THR A 1 365 ? 32.866 0.206 -20.533 1.00 98.31 365 THR A O 1
ATOM 2886 N N . VAL A 1 366 ? 30.826 0.345 -21.454 1.00 98.56 366 VAL A N 1
ATOM 2887 C CA . VAL A 1 366 ? 31.223 -0.127 -22.785 1.00 98.56 366 VAL A CA 1
ATOM 2888 C C . VAL A 1 366 ? 30.782 0.854 -23.869 1.00 98.56 366 VAL A C 1
ATOM 2890 O O . VAL A 1 366 ? 29.936 1.721 -23.650 1.00 98.56 366 VAL A O 1
ATOM 2893 N N . LYS A 1 367 ? 31.372 0.734 -25.062 1.00 97.44 367 LYS A N 1
ATOM 2894 C CA . LYS A 1 367 ? 30.806 1.361 -26.266 1.00 97.44 367 LYS A CA 1
ATOM 2895 C C . LYS A 1 367 ? 29.534 0.622 -26.671 1.00 97.44 367 LYS A C 1
ATOM 2897 O O . LYS A 1 367 ? 29.351 -0.521 -26.267 1.00 97.44 367 LYS A O 1
ATOM 2902 N N . GLU A 1 368 ? 28.707 1.269 -27.488 1.00 97.12 368 GLU A N 1
ATOM 2903 C CA . GLU A 1 368 ? 27.490 0.675 -28.047 1.00 97.12 368 GLU A CA 1
ATOM 2904 C C . GLU A 1 368 ? 27.800 -0.690 -28.691 1.00 97.12 368 GLU A C 1
ATOM 2906 O O . GLU A 1 368 ? 28.492 -0.733 -29.712 1.00 97.12 368 GLU A O 1
ATOM 2911 N N . PRO A 1 369 ? 27.357 -1.802 -28.075 1.00 97.06 369 PRO A N 1
ATOM 2912 C CA . PRO A 1 369 ? 27.705 -3.142 -28.531 1.00 97.06 369 PRO A CA 1
ATOM 2913 C C . PRO A 1 369 ? 26.810 -3.599 -29.690 1.00 97.06 369 PRO A C 1
ATOM 2915 O O . PRO A 1 369 ? 27.219 -4.446 -30.480 1.00 97.06 369 PRO A O 1
ATOM 2918 N N . PHE A 1 370 ? 25.601 -3.041 -29.791 1.00 97.44 370 PHE A N 1
ATOM 2919 C CA . PHE A 1 370 ? 24.624 -3.283 -30.849 1.00 97.44 370 PHE A CA 1
ATOM 2920 C C . PHE A 1 370 ? 23.616 -2.126 -30.914 1.00 97.44 370 PHE A C 1
ATOM 2922 O O . PHE A 1 370 ? 23.456 -1.377 -29.949 1.00 97.44 370 PHE A O 1
ATOM 2929 N N . ALA A 1 371 ? 22.905 -2.011 -32.037 1.00 96.88 371 ALA A N 1
ATOM 2930 C CA . ALA A 1 371 ? 21.764 -1.108 -32.153 1.00 96.88 371 ALA A CA 1
ATOM 2931 C C . ALA A 1 371 ? 20.559 -1.698 -31.386 1.00 96.88 371 ALA A C 1
ATOM 2933 O O . ALA A 1 371 ? 20.145 -2.811 -31.722 1.00 96.88 371 ALA A O 1
ATOM 2934 N N . PRO A 1 372 ? 19.996 -1.009 -30.372 1.00 95.69 372 PRO A N 1
ATOM 2935 C CA . PRO A 1 372 ? 18.843 -1.504 -29.622 1.00 95.69 372 PRO A CA 1
ATOM 2936 C C . PRO A 1 372 ? 17.642 -1.752 -30.545 1.00 95.69 372 PRO A C 1
ATOM 2938 O O . PRO A 1 372 ? 17.296 -0.848 -31.307 1.00 95.69 372 PRO A O 1
ATOM 2941 N N . PRO A 1 373 ? 16.982 -2.920 -30.458 1.00 95.75 373 PRO A N 1
ATOM 2942 C CA . PRO A 1 373 ? 15.736 -3.192 -31.173 1.00 95.75 373 PRO A CA 1
ATOM 2943 C C . PRO A 1 373 ? 14.625 -2.162 -30.934 1.00 95.75 373 PRO A C 1
ATOM 2945 O O . PRO A 1 373 ? 13.849 -1.922 -31.848 1.00 95.75 373 PRO A O 1
ATOM 2948 N N . TYR A 1 374 ? 14.583 -1.554 -29.743 1.00 96.56 374 TYR A N 1
ATOM 2949 C CA . TYR A 1 374 ? 13.577 -0.565 -29.330 1.00 96.56 374 TYR A CA 1
ATOM 2950 C C . TYR A 1 374 ? 14.223 0.803 -29.068 1.00 96.56 374 TYR A C 1
ATOM 2952 O O . TYR A 1 374 ? 14.114 1.380 -27.981 1.00 96.56 374 TYR A O 1
ATOM 2960 N N . ALA A 1 375 ? 15.021 1.278 -30.026 1.00 96.38 375 ALA A N 1
ATOM 2961 C CA . ALA A 1 375 ? 15.797 2.511 -29.889 1.00 96.38 375 ALA A CA 1
ATOM 2962 C C . ALA A 1 375 ? 14.927 3.778 -29.821 1.00 96.38 375 ALA A C 1
ATOM 2964 O O . ALA A 1 375 ? 15.365 4.782 -29.257 1.00 96.38 375 ALA A O 1
ATOM 2965 N N . GLU A 1 376 ? 13.727 3.727 -30.390 1.00 95.50 376 GLU A N 1
ATOM 2966 C CA . GLU A 1 376 ? 12.712 4.776 -30.368 1.00 95.50 376 GLU A CA 1
ATOM 2967 C C . GLU A 1 376 ? 12.303 5.159 -28.941 1.00 95.50 376 GLU A C 1
ATOM 2969 O O . GLU A 1 376 ? 12.252 6.350 -28.634 1.00 95.50 376 GLU A O 1
ATOM 2974 N N . GLU A 1 377 ? 12.155 4.183 -28.041 1.00 97.06 377 GLU A N 1
ATOM 2975 C CA . GLU A 1 377 ? 11.808 4.430 -26.635 1.00 97.06 377 GLU A CA 1
ATOM 2976 C C . GLU A 1 377 ? 12.921 5.187 -25.898 1.00 97.06 377 GLU A C 1
ATOM 2978 O O . GLU A 1 377 ? 12.675 6.063 -25.075 1.00 97.06 377 GLU A O 1
ATOM 2983 N N . LEU A 1 378 ? 14.184 4.930 -26.251 1.00 97.75 378 LEU A N 1
ATOM 2984 C CA . LEU A 1 378 ? 15.335 5.658 -25.699 1.00 97.75 378 LEU A CA 1
ATOM 2985 C C . LEU A 1 378 ? 15.415 7.112 -26.207 1.00 97.75 378 LEU A C 1
ATOM 2987 O O . LEU A 1 378 ? 16.280 7.867 -25.759 1.00 97.75 378 LEU A O 1
ATOM 2991 N N . CYS A 1 379 ? 14.547 7.495 -27.147 1.00 96.31 379 CYS A N 1
ATOM 2992 C CA . CYS A 1 379 ? 14.482 8.811 -27.781 1.00 96.31 379 CYS A CA 1
ATOM 2993 C C . CYS A 1 379 ? 13.113 9.491 -27.593 1.00 96.31 379 CYS A C 1
ATOM 2995 O O . CYS A 1 379 ? 12.774 10.409 -28.348 1.00 96.31 379 CYS A O 1
ATOM 2997 N N . LEU A 1 380 ? 12.319 9.069 -26.605 1.00 94.81 380 LEU A N 1
ATOM 2998 C CA . LEU A 1 380 ? 11.104 9.787 -26.224 1.00 94.81 380 LEU A CA 1
ATOM 2999 C C . LEU A 1 380 ? 11.446 11.231 -25.807 1.00 94.81 380 LEU A C 1
ATOM 3001 O O . LEU A 1 380 ? 12.432 11.498 -25.111 1.00 94.81 380 LEU A O 1
ATOM 3005 N N . GLY A 1 381 ? 10.665 12.194 -26.303 1.00 91.81 381 GLY A N 1
ATOM 3006 C CA . GLY A 1 381 ? 10.971 13.630 -26.181 1.00 91.81 381 GLY A CA 1
ATOM 3007 C C . GLY A 1 381 ? 12.082 14.136 -27.121 1.00 91.81 381 GLY A C 1
ATOM 3008 O O . GLY A 1 381 ? 12.472 15.300 -27.053 1.00 91.81 381 GLY A O 1
ATOM 3009 N N . GLY A 1 382 ? 12.591 13.296 -28.029 1.00 94.69 382 GLY A N 1
ATOM 3010 C CA . GLY A 1 382 ? 13.588 13.653 -29.040 1.00 94.69 382 GLY A CA 1
ATOM 3011 C C . GLY A 1 382 ? 14.921 12.920 -28.872 1.00 94.69 382 GLY A C 1
ATOM 3012 O O . GLY A 1 382 ? 15.122 12.123 -27.961 1.00 94.69 382 GLY A O 1
ATOM 3013 N N . ALA A 1 383 ? 15.873 13.192 -29.769 1.00 95.94 383 ALA A N 1
ATOM 3014 C CA . ALA A 1 383 ? 17.164 12.502 -29.771 1.00 95.94 383 ALA A CA 1
ATOM 3015 C C . ALA A 1 383 ? 17.922 12.706 -28.446 1.00 95.94 383 ALA A C 1
ATOM 3017 O O . ALA A 1 383 ? 18.154 13.849 -28.038 1.00 95.94 383 ALA A O 1
ATOM 3018 N N . ARG A 1 384 ? 18.345 11.609 -27.802 1.00 95.81 384 ARG A N 1
ATOM 3019 C CA . ARG A 1 384 ? 19.081 11.588 -26.524 1.00 95.81 384 ARG A CA 1
ATOM 3020 C C . ARG A 1 384 ? 20.408 10.855 -26.651 1.00 95.81 384 ARG A C 1
ATOM 3022 O O . ARG A 1 384 ? 20.542 9.895 -27.410 1.00 95.81 384 ARG A O 1
ATOM 3029 N N . LYS A 1 385 ? 21.408 11.294 -25.881 1.00 96.94 385 LYS A N 1
ATOM 3030 C CA . LYS A 1 385 ? 22.673 10.559 -25.765 1.00 96.94 385 LYS A CA 1
ATOM 3031 C C . LYS A 1 385 ? 22.427 9.248 -25.020 1.00 96.94 385 LYS A C 1
ATOM 3033 O O . LYS A 1 385 ? 21.740 9.243 -24.003 1.00 96.94 385 LYS A O 1
ATOM 3038 N N . ARG A 1 386 ? 23.031 8.159 -25.500 1.00 97.94 386 ARG A N 1
ATOM 3039 C CA . ARG A 1 386 ? 22.983 6.847 -24.844 1.00 97.94 386 ARG A CA 1
ATOM 3040 C C . ARG A 1 386 ? 24.284 6.536 -24.119 1.00 97.94 386 ARG A C 1
ATOM 3042 O O . ARG A 1 386 ? 25.370 6.835 -24.621 1.00 97.94 386 ARG A O 1
ATOM 3049 N N . THR A 1 387 ? 24.172 5.903 -22.962 1.00 98.38 387 THR A N 1
ATOM 3050 C CA . THR A 1 387 ? 25.288 5.300 -22.229 1.00 98.38 387 THR A CA 1
ATOM 3051 C C . THR A 1 387 ? 25.038 3.806 -22.073 1.00 98.38 387 THR A C 1
ATOM 3053 O O . THR A 1 387 ? 23.894 3.362 -21.994 1.00 98.38 387 THR A O 1
ATOM 3056 N N . TRP A 1 388 ? 26.117 3.023 -22.083 1.00 98.75 388 TRP A N 1
ATOM 3057 C CA . TRP A 1 388 ? 26.047 1.567 -22.078 1.00 98.75 388 TRP A CA 1
ATOM 3058 C C . TRP A 1 388 ? 26.908 0.977 -20.976 1.00 98.75 388 TRP A C 1
ATOM 3060 O O . TRP A 1 388 ? 28.050 1.400 -20.768 1.00 98.75 388 TRP A O 1
ATOM 3070 N N . LYS A 1 389 ? 26.375 -0.049 -20.316 1.00 98.75 389 LYS A N 1
ATOM 3071 C CA . LYS A 1 389 ? 27.112 -0.872 -19.362 1.00 98.75 389 LYS A CA 1
ATOM 3072 C C . LYS A 1 389 ? 26.897 -2.350 -19.654 1.00 98.75 389 LYS A C 1
ATOM 3074 O O . LYS A 1 389 ? 25.778 -2.774 -19.924 1.00 98.75 389 LYS A O 1
ATOM 3079 N N . LYS A 1 390 ? 27.952 -3.152 -19.567 1.00 98.62 390 LYS A N 1
ATOM 3080 C CA . LYS A 1 390 ? 27.841 -4.608 -19.461 1.00 98.62 390 LYS A CA 1
ATOM 3081 C C . LYS A 1 390 ? 27.560 -4.963 -18.003 1.00 98.62 390 LYS A C 1
ATOM 3083 O O . LYS A 1 390 ? 28.262 -4.473 -17.118 1.00 98.62 390 LYS A O 1
ATOM 3088 N N . ILE A 1 391 ? 26.556 -5.803 -17.760 1.00 98.50 391 ILE A N 1
ATOM 3089 C CA . ILE A 1 391 ? 26.218 -6.306 -16.423 1.00 98.50 391 ILE A CA 1
ATOM 3090 C C . ILE A 1 391 ? 26.734 -7.740 -16.303 1.00 98.50 391 ILE A C 1
ATOM 3092 O O . ILE A 1 391 ? 26.432 -8.585 -17.143 1.00 98.50 391 ILE A O 1
ATOM 3096 N N . THR A 1 392 ? 27.491 -8.028 -15.248 1.00 98.25 392 THR A N 1
ATOM 3097 C CA . THR A 1 392 ? 27.862 -9.398 -14.868 1.00 98.25 392 THR A CA 1
ATOM 3098 C C . THR A 1 392 ? 27.272 -9.706 -13.501 1.00 98.25 392 THR A C 1
ATOM 3100 O O . THR A 1 392 ? 27.663 -9.081 -12.517 1.00 98.25 392 THR A O 1
ATOM 3103 N N . VAL A 1 393 ? 26.337 -10.654 -13.438 1.00 97.94 393 VAL A N 1
ATOM 3104 C CA . VAL A 1 393 ? 25.662 -11.054 -12.195 1.00 97.94 393 VAL A CA 1
ATOM 3105 C C . VAL A 1 393 ? 26.261 -12.359 -11.673 1.00 97.94 393 VAL A C 1
ATOM 3107 O O . VAL A 1 393 ? 26.431 -13.320 -12.421 1.00 97.94 393 VAL A O 1
ATOM 3110 N N . LEU A 1 394 ? 26.603 -12.380 -10.388 1.00 96.69 394 LEU A N 1
ATOM 3111 C CA . LEU A 1 394 ? 27.263 -13.473 -9.680 1.00 96.69 394 LEU A CA 1
ATOM 3112 C C . LEU A 1 394 ? 26.280 -14.087 -8.673 1.00 96.69 394 LEU A C 1
ATOM 3114 O O . LEU A 1 394 ? 26.261 -13.703 -7.503 1.00 96.69 394 LEU A O 1
ATOM 3118 N N . GLY A 1 395 ? 25.458 -15.020 -9.155 1.00 96.69 395 GLY A N 1
ATOM 3119 C CA . GLY A 1 395 ? 24.398 -15.696 -8.402 1.00 96.69 395 GLY A CA 1
ATOM 3120 C C . GLY A 1 395 ? 22.994 -15.287 -8.854 1.00 96.69 395 GLY A C 1
ATOM 3121 O O . GLY A 1 395 ? 22.818 -14.281 -9.534 1.00 96.69 395 GLY A O 1
ATOM 3122 N N . GLU A 1 396 ? 21.989 -16.072 -8.475 1.00 96.00 396 GLU A N 1
ATOM 3123 C CA . GLU A 1 396 ? 20.581 -15.837 -8.841 1.00 96.00 396 GLU A CA 1
ATOM 3124 C C . GLU A 1 396 ? 19.729 -15.232 -7.713 1.00 96.00 396 GLU A C 1
ATOM 3126 O O . GLU A 1 396 ? 18.590 -14.833 -7.959 1.00 96.00 396 GLU A O 1
ATOM 3131 N N . GLY A 1 397 ? 20.271 -15.162 -6.493 1.00 96.06 397 GLY A N 1
ATOM 3132 C CA . GLY A 1 397 ? 19.542 -14.740 -5.298 1.00 96.06 397 GLY A CA 1
ATOM 3133 C C . GLY A 1 397 ? 19.267 -13.237 -5.244 1.00 96.06 397 GLY A C 1
ATOM 3134 O O . GLY A 1 397 ? 20.158 -12.423 -5.493 1.00 96.06 397 GLY A O 1
ATOM 3135 N N . GLY A 1 398 ? 18.040 -12.876 -4.871 1.00 96.38 398 GLY A N 1
ATOM 3136 C CA . GLY A 1 398 ? 17.630 -11.498 -4.619 1.00 96.38 398 GLY A CA 1
ATOM 3137 C C . GLY A 1 398 ? 17.577 -10.630 -5.877 1.00 96.38 398 GLY A C 1
ATOM 3138 O O . GLY A 1 398 ? 17.258 -11.087 -6.980 1.00 96.38 398 GLY A O 1
ATOM 3139 N N . PHE A 1 399 ? 17.889 -9.347 -5.699 1.00 97.31 399 PHE A N 1
ATOM 3140 C CA . PHE A 1 399 ? 17.765 -8.315 -6.731 1.00 97.31 399 PHE A CA 1
ATOM 3141 C C . PHE A 1 399 ? 19.107 -7.657 -7.048 1.00 97.31 399 PHE A C 1
ATOM 3143 O O . PHE A 1 399 ? 19.938 -7.458 -6.169 1.00 97.31 399 PHE A O 1
ATOM 3150 N N . VAL A 1 400 ? 19.302 -7.279 -8.307 1.00 97.31 400 VAL A N 1
ATOM 3151 C CA . VAL A 1 400 ? 20.368 -6.375 -8.739 1.00 97.31 400 VAL A CA 1
ATOM 3152 C C . VAL A 1 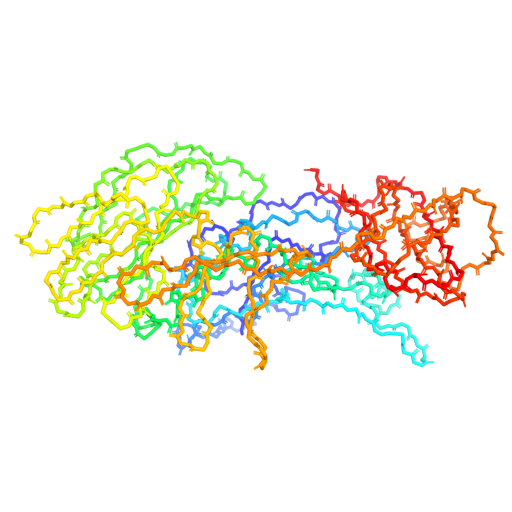400 ? 19.828 -4.952 -8.709 1.00 97.31 400 VAL A C 1
ATOM 3154 O O . VAL A 1 400 ? 18.807 -4.665 -9.333 1.00 97.31 400 VAL A O 1
ATOM 3157 N N . GLU A 1 401 ? 20.525 -4.073 -7.997 1.00 97.06 401 GLU A N 1
ATOM 3158 C CA . GLU A 1 401 ? 20.223 -2.645 -7.949 1.00 97.06 401 GLU A CA 1
ATOM 3159 C C . GLU A 1 401 ? 21.048 -1.880 -8.992 1.00 97.06 401 GLU A C 1
ATOM 3161 O O . GLU A 1 401 ? 22.260 -2.074 -9.121 1.00 97.06 401 GLU A O 1
ATOM 3166 N N . ILE A 1 402 ? 20.373 -1.013 -9.741 1.00 97.44 402 ILE A N 1
ATOM 3167 C CA . ILE A 1 402 ? 20.933 -0.119 -10.751 1.00 97.44 402 ILE A CA 1
ATOM 3168 C C . ILE A 1 402 ? 20.762 1.310 -10.218 1.00 97.44 402 ILE A C 1
ATOM 3170 O O . ILE A 1 402 ? 19.667 1.870 -10.317 1.00 97.44 402 ILE A O 1
ATOM 3174 N N . PRO A 1 403 ? 21.820 1.903 -9.635 1.00 95.50 403 PRO A N 1
ATOM 3175 C CA . PRO A 1 403 ? 21.743 3.208 -8.977 1.00 95.50 403 PRO A CA 1
ATOM 3176 C C . PRO A 1 403 ? 21.840 4.391 -9.954 1.00 95.50 403 PRO A C 1
ATOM 3178 O O . PRO A 1 403 ? 21.741 5.546 -9.545 1.00 95.50 403 PRO A O 1
ATOM 3181 N N . ASP A 1 404 ? 22.104 4.124 -11.235 1.00 97.38 404 ASP A N 1
ATOM 3182 C CA . ASP A 1 404 ? 22.254 5.150 -12.260 1.00 97.38 404 ASP A CA 1
ATOM 3183 C C . ASP A 1 404 ? 20.965 5.949 -12.480 1.00 97.38 404 ASP A C 1
ATOM 3185 O O . ASP A 1 404 ? 19.860 5.410 -12.450 1.00 97.38 404 ASP A O 1
ATOM 3189 N N . GLN A 1 405 ? 21.127 7.236 -12.788 1.00 96.62 405 GLN A N 1
ATOM 3190 C CA . GLN A 1 405 ? 20.038 8.089 -13.253 1.00 96.62 405 GLN A CA 1
ATOM 3191 C C . GLN A 1 405 ? 19.990 8.084 -14.781 1.00 96.62 405 GLN A C 1
ATOM 3193 O O . GLN A 1 405 ? 21.023 8.182 -15.448 1.00 96.62 405 GLN A O 1
ATOM 3198 N N . TYR A 1 406 ? 18.788 7.997 -15.335 1.00 97.62 406 TYR A N 1
ATOM 3199 C CA . TYR A 1 406 ? 18.547 7.864 -16.770 1.00 97.62 406 TYR A CA 1
ATOM 3200 C C . TYR A 1 406 ? 17.161 8.391 -17.112 1.00 97.62 406 TYR A C 1
ATOM 3202 O O . TYR A 1 406 ? 16.301 8.424 -16.249 1.00 97.62 406 TYR A O 1
ATOM 3210 N N . ASP A 1 407 ? 16.901 8.788 -18.350 1.00 97.88 407 ASP A N 1
ATOM 3211 C CA . ASP A 1 407 ? 15.521 9.054 -18.760 1.00 97.88 407 ASP A CA 1
ATOM 3212 C C . ASP A 1 407 ? 14.751 7.733 -18.907 1.00 97.88 407 ASP A C 1
ATOM 3214 O O . ASP A 1 407 ? 13.829 7.454 -18.137 1.00 97.88 407 ASP A O 1
ATOM 3218 N N . VAL A 1 408 ? 15.230 6.881 -19.814 1.00 98.25 408 VAL A N 1
ATOM 3219 C CA . VAL A 1 408 ? 14.746 5.523 -20.083 1.00 98.25 408 VAL A CA 1
ATOM 3220 C C . VAL A 1 408 ? 15.918 4.553 -19.961 1.00 98.25 408 VAL A C 1
ATOM 3222 O O . VAL A 1 408 ? 17.017 4.844 -20.440 1.00 98.25 408 VAL A O 1
ATOM 3225 N N . ALA A 1 409 ? 15.699 3.398 -19.342 1.00 98.62 409 ALA A N 1
ATOM 3226 C CA . ALA A 1 409 ? 16.668 2.311 -19.289 1.00 98.62 409 ALA A CA 1
ATOM 3227 C C . ALA A 1 409 ? 16.086 1.039 -19.898 1.00 98.62 409 ALA A C 1
ATOM 3229 O O . ALA A 1 409 ? 14.919 0.724 -19.690 1.00 98.62 409 ALA A O 1
ATOM 3230 N N . GLN A 1 410 ? 16.921 0.288 -20.610 1.00 98.81 410 GLN A N 1
ATOM 3231 C CA . GLN A 1 410 ? 16.596 -1.034 -21.138 1.00 98.81 410 GLN A CA 1
ATOM 3232 C C . GLN A 1 410 ? 17.732 -2.001 -20.805 1.00 98.81 410 GLN A C 1
ATOM 3234 O O . GLN A 1 410 ? 18.908 -1.695 -21.022 1.00 98.81 410 GLN A O 1
ATOM 3239 N N . ILE A 1 411 ? 17.385 -3.184 -20.308 1.00 98.81 411 ILE A N 1
ATOM 3240 C CA . ILE A 1 411 ? 18.311 -4.298 -20.122 1.00 98.81 411 ILE A CA 1
ATOM 3241 C C . ILE A 1 411 ? 18.039 -5.333 -21.200 1.00 98.81 411 ILE A C 1
ATOM 3243 O O . ILE A 1 411 ? 16.929 -5.847 -21.320 1.00 98.81 411 ILE A O 1
ATOM 3247 N N . TYR A 1 412 ? 19.083 -5.685 -21.937 1.00 98.75 412 TYR A N 1
ATOM 3248 C CA . TYR A 1 412 ? 19.077 -6.778 -22.895 1.00 98.75 412 TYR A CA 1
ATOM 3249 C C . TYR A 1 412 ? 19.854 -7.956 -22.324 1.00 98.75 412 TYR A C 1
ATOM 3251 O O . TYR A 1 412 ? 21.024 -7.799 -21.976 1.00 98.75 412 TYR A O 1
ATOM 3259 N N . ALA A 1 413 ? 19.226 -9.127 -22.258 1.00 98.38 413 ALA A N 1
ATOM 3260 C CA . ALA A 1 413 ? 19.857 -10.378 -21.859 1.00 98.38 413 ALA A CA 1
ATOM 3261 C C . ALA A 1 413 ? 19.851 -11.343 -23.050 1.00 98.38 413 ALA A C 1
ATOM 3263 O O . ALA A 1 413 ? 18.796 -11.631 -23.612 1.00 98.38 413 ALA A O 1
ATOM 3264 N N . ASP A 1 414 ? 21.038 -11.781 -23.475 1.00 97.75 414 ASP A N 1
ATOM 3265 C CA . ASP A 1 414 ? 21.250 -12.585 -24.691 1.00 97.75 414 ASP A CA 1
ATOM 3266 C C . ASP A 1 414 ? 20.612 -11.961 -25.949 1.00 97.75 414 ASP A C 1
ATOM 3268 O O . ASP A 1 414 ? 20.082 -12.642 -26.824 1.00 97.75 414 ASP A O 1
ATOM 3272 N N . GLY A 1 415 ? 20.658 -10.627 -26.030 1.00 96.44 415 GLY A N 1
ATOM 3273 C CA . GLY A 1 415 ? 20.123 -9.846 -27.150 1.00 96.44 415 GLY A CA 1
ATOM 3274 C C . GLY A 1 415 ? 18.612 -9.596 -27.110 1.00 96.44 415 GLY A C 1
ATOM 3275 O O . GLY A 1 415 ? 18.101 -8.896 -27.980 1.00 96.44 415 GLY A O 1
ATOM 3276 N N . VAL A 1 416 ? 17.895 -10.106 -26.104 1.00 97.00 416 VAL A N 1
ATOM 3277 C CA . VAL A 1 416 ? 16.444 -9.911 -25.938 1.00 97.00 416 VAL A CA 1
ATOM 3278 C C . VAL A 1 416 ? 16.175 -8.893 -24.835 1.00 97.00 416 VAL A C 1
ATOM 3280 O O . VAL A 1 416 ? 16.822 -8.939 -23.789 1.00 97.00 416 VAL A O 1
ATOM 3283 N N . LEU A 1 417 ? 15.218 -7.983 -25.049 1.00 98.44 417 LEU A N 1
ATOM 3284 C CA . LEU A 1 417 ? 14.774 -7.050 -24.011 1.00 98.44 417 LEU A CA 1
ATOM 3285 C C . LEU A 1 417 ? 14.223 -7.847 -22.820 1.00 98.44 417 LEU A C 1
ATOM 3287 O O . LEU A 1 417 ? 13.252 -8.589 -22.959 1.00 98.44 417 LEU A O 1
ATOM 3291 N N . ALA A 1 418 ? 14.877 -7.716 -21.672 1.00 98.19 418 ALA A N 1
ATOM 3292 C CA . ALA A 1 418 ? 14.576 -8.467 -20.461 1.00 98.19 418 ALA A CA 1
ATOM 3293 C C . ALA A 1 418 ? 13.835 -7.620 -19.423 1.00 98.19 418 ALA A C 1
ATOM 3295 O O . ALA A 1 418 ? 12.992 -8.150 -18.707 1.00 98.19 418 ALA A O 1
ATOM 3296 N N . ALA A 1 419 ? 14.154 -6.328 -19.342 1.00 98.56 419 ALA A N 1
ATOM 3297 C CA . ALA A 1 419 ? 13.485 -5.367 -18.476 1.00 98.56 419 ALA A CA 1
ATOM 3298 C C . ALA A 1 419 ? 13.703 -3.948 -19.014 1.00 98.56 419 ALA A C 1
ATOM 3300 O O . ALA A 1 419 ? 14.714 -3.682 -19.669 1.00 98.56 419 ALA A O 1
ATOM 3301 N N . ASP A 1 420 ? 12.796 -3.033 -18.708 1.00 98.62 420 ASP A N 1
ATOM 3302 C CA . ASP A 1 420 ? 12.931 -1.612 -19.002 1.00 98.62 420 ASP A CA 1
ATOM 3303 C C . ASP A 1 420 ? 12.222 -0.756 -17.952 1.00 98.62 420 ASP A C 1
ATOM 3305 O O . ASP A 1 420 ? 11.375 -1.246 -17.208 1.00 98.62 420 ASP A O 1
ATOM 3309 N N . ASN A 1 421 ? 12.619 0.509 -17.832 1.00 98.12 421 ASN A N 1
ATOM 3310 C CA . ASN A 1 421 ? 12.058 1.402 -16.827 1.00 98.12 421 ASN A CA 1
ATOM 3311 C C . ASN A 1 421 ? 12.262 2.882 -17.175 1.00 98.12 421 ASN A C 1
ATOM 3313 O O . ASN A 1 421 ? 13.210 3.250 -17.874 1.00 98.12 421 ASN A O 1
ATOM 3317 N N . PHE A 1 422 ? 11.422 3.733 -16.589 1.00 97.94 422 PHE A N 1
ATOM 3318 C CA . PHE A 1 422 ? 11.642 5.172 -16.489 1.00 97.94 422 PHE A CA 1
ATOM 3319 C C . PHE A 1 422 ? 12.175 5.515 -15.100 1.00 97.94 422 PHE A C 1
ATOM 3321 O O . PHE A 1 422 ? 11.625 5.082 -14.087 1.00 97.94 422 PHE A O 1
ATOM 3328 N N . TYR A 1 423 ? 13.218 6.337 -15.017 1.00 97.31 423 TYR A N 1
ATOM 3329 C CA . TYR A 1 423 ? 13.706 6.780 -13.713 1.00 97.31 423 TYR A CA 1
ATOM 3330 C C . TYR A 1 423 ? 12.723 7.772 -13.093 1.00 97.31 423 TYR A C 1
ATOM 3332 O O . TYR A 1 423 ? 12.486 8.849 -13.646 1.00 97.31 423 TYR A O 1
ATOM 3340 N N . TYR A 1 424 ? 12.191 7.436 -11.923 1.00 95.62 424 TYR A N 1
ATOM 3341 C CA . TYR A 1 424 ? 11.279 8.289 -11.153 1.00 95.62 424 TYR A CA 1
ATOM 3342 C C . TYR A 1 424 ? 11.896 8.772 -9.831 1.00 95.62 424 TYR A C 1
ATOM 3344 O O . TYR A 1 424 ? 11.209 9.340 -8.990 1.00 95.62 424 TYR A O 1
ATOM 3352 N N . GLY A 1 425 ? 13.211 8.588 -9.661 1.00 93.94 425 GLY A N 1
ATOM 3353 C CA . GLY A 1 425 ? 13.968 9.062 -8.502 1.00 93.94 425 GLY A CA 1
ATOM 3354 C C . GLY A 1 425 ? 14.570 7.951 -7.639 1.00 93.94 425 GLY A C 1
ATOM 3355 O O . GLY A 1 425 ? 15.475 8.247 -6.864 1.00 93.94 425 GLY A O 1
ATOM 3356 N N . GLU A 1 426 ? 14.119 6.706 -7.776 1.00 93.56 426 GLU A N 1
ATOM 3357 C CA . GLU A 1 426 ? 14.617 5.556 -7.008 1.00 93.56 426 GLU A CA 1
ATOM 3358 C C . GLU A 1 426 ? 15.579 4.681 -7.829 1.00 93.56 426 GLU A C 1
ATOM 3360 O O . GLU A 1 426 ? 15.426 4.602 -9.055 1.00 93.56 426 GLU A O 1
ATOM 3365 N N . PRO A 1 427 ? 16.554 4.004 -7.188 1.00 95.69 427 PRO A N 1
ATOM 3366 C CA . PRO A 1 427 ? 17.344 2.966 -7.838 1.00 95.69 427 PRO A CA 1
ATOM 3367 C C . PRO A 1 427 ? 16.444 1.893 -8.449 1.00 95.69 427 PRO A C 1
ATOM 3369 O O . PRO A 1 427 ? 15.469 1.445 -7.842 1.00 95.69 427 PRO A O 1
ATOM 3372 N N . TRP A 1 428 ? 16.781 1.446 -9.654 1.00 97.62 428 TRP A N 1
ATOM 3373 C CA . TRP A 1 428 ? 15.996 0.413 -10.318 1.00 97.62 428 TRP A CA 1
ATOM 3374 C C . TRP A 1 428 ? 16.447 -0.969 -9.886 1.00 97.62 428 TRP A C 1
ATOM 3376 O O . TRP A 1 428 ? 17.632 -1.292 -9.933 1.00 97.62 428 TRP A O 1
ATOM 3386 N N . ARG A 1 429 ? 15.492 -1.792 -9.465 1.00 96.94 429 ARG A N 1
ATOM 3387 C CA . ARG A 1 429 ? 15.747 -3.135 -8.958 1.00 96.94 429 ARG A CA 1
ATOM 3388 C C . ARG A 1 429 ? 15.151 -4.162 -9.906 1.00 96.94 429 ARG A C 1
ATOM 3390 O O . ARG A 1 429 ? 13.981 -4.080 -10.264 1.00 96.94 429 ARG A O 1
ATOM 3397 N N . VAL A 1 430 ? 15.964 -5.140 -10.298 1.00 97.88 430 VAL A N 1
ATOM 3398 C CA . VAL A 1 430 ? 15.556 -6.263 -11.157 1.00 97.88 430 VAL A CA 1
ATOM 3399 C C . VAL A 1 430 ? 15.998 -7.590 -10.537 1.00 97.88 430 VAL A C 1
ATOM 3401 O O . VAL A 1 430 ? 17.068 -7.635 -9.928 1.00 97.88 430 VAL A O 1
ATOM 3404 N N . PRO A 1 431 ? 15.234 -8.689 -10.660 1.00 97.88 431 PRO A N 1
ATOM 3405 C CA . PRO A 1 431 ? 15.625 -9.969 -10.078 1.00 97.88 431 PRO A CA 1
ATOM 3406 C C . PRO A 1 431 ? 16.965 -10.445 -10.640 1.00 97.88 431 PRO A C 1
ATOM 3408 O O . PRO A 1 431 ? 17.145 -10.489 -11.857 1.00 97.88 431 PRO A O 1
ATOM 3411 N N . ALA A 1 432 ? 17.893 -10.872 -9.785 1.00 98.12 432 ALA A N 1
ATOM 3412 C CA . ALA A 1 432 ? 19.199 -11.357 -10.230 1.00 98.12 432 ALA A CA 1
ATOM 3413 C C . ALA A 1 432 ? 19.066 -12.561 -11.176 1.00 98.12 432 ALA A C 1
ATOM 3415 O O . ALA A 1 432 ? 19.732 -12.613 -12.212 1.00 98.12 432 ALA A O 1
ATOM 3416 N N . LYS A 1 433 ? 18.115 -13.464 -10.898 1.00 97.31 433 LYS A N 1
ATOM 3417 C CA . LYS A 1 433 ? 17.747 -14.596 -11.769 1.00 97.31 433 LYS A CA 1
ATOM 3418 C C . LYS A 1 433 ? 17.350 -14.211 -13.200 1.00 97.31 433 LYS A C 1
ATOM 3420 O O . LYS A 1 433 ? 17.426 -15.043 -14.098 1.00 97.31 433 LYS A O 1
ATOM 3425 N N . LEU A 1 434 ? 16.912 -12.970 -13.437 1.00 97.25 434 LEU A N 1
ATOM 3426 C CA . LEU A 1 434 ? 16.577 -12.501 -14.784 1.00 97.25 434 LEU A CA 1
ATOM 3427 C C . LEU A 1 434 ? 17.832 -12.389 -15.665 1.00 97.25 434 LEU A C 1
ATOM 3429 O O . LEU A 1 434 ? 17.749 -12.585 -16.881 1.00 97.25 434 LEU A O 1
ATOM 3433 N N . LEU A 1 435 ? 18.976 -12.105 -15.034 1.00 98.44 435 LEU A N 1
ATOM 3434 C CA . LEU A 1 435 ? 20.245 -11.734 -15.661 1.00 98.44 435 LEU A CA 1
ATOM 3435 C C . LEU A 1 435 ? 21.349 -12.787 -15.471 1.00 98.44 435 LEU A C 1
ATOM 3437 O O . LEU A 1 435 ? 22.272 -12.875 -16.281 1.00 98.44 435 LEU A O 1
ATOM 3441 N N . TYR A 1 436 ? 21.284 -13.569 -14.392 1.00 98.25 436 TYR A N 1
ATOM 3442 C CA . TYR A 1 436 ? 22.299 -14.562 -14.052 1.00 98.25 436 TYR A CA 1
ATOM 3443 C C . TYR A 1 436 ? 22.497 -15.585 -15.178 1.00 98.25 436 TYR A C 1
ATOM 3445 O O . TYR A 1 436 ? 21.538 -16.102 -15.748 1.00 98.25 436 TYR A O 1
ATOM 3453 N N . GLY A 1 437 ? 23.762 -15.860 -15.508 1.00 97.69 437 GLY A N 1
ATOM 3454 C CA . GLY A 1 437 ? 24.139 -16.802 -16.566 1.00 97.69 437 GLY A CA 1
ATOM 3455 C C . GLY A 1 437 ? 23.970 -16.286 -18.002 1.00 97.69 437 GLY A C 1
ATOM 3456 O O . GLY A 1 437 ? 24.253 -17.041 -18.928 1.00 97.69 437 GLY A O 1
ATOM 3457 N N . LYS A 1 438 ? 23.554 -15.027 -18.202 1.00 98.38 438 LYS A N 1
ATOM 3458 C CA . LYS A 1 438 ? 23.295 -14.435 -19.526 1.00 98.38 438 LYS A CA 1
ATOM 3459 C C . LYS A 1 438 ? 24.276 -13.322 -19.871 1.00 98.38 438 LYS A C 1
ATOM 3461 O O . LYS A 1 438 ? 24.838 -12.663 -18.992 1.00 98.38 438 LYS A O 1
ATOM 3466 N N . THR A 1 439 ? 24.436 -13.045 -21.161 1.00 98.31 439 THR A N 1
ATOM 3467 C CA . THR A 1 439 ? 25.165 -11.859 -21.625 1.00 98.31 439 THR A CA 1
ATOM 3468 C C . THR A 1 439 ? 24.259 -10.638 -21.514 1.00 98.31 439 THR A C 1
ATOM 3470 O O . THR A 1 439 ? 23.354 -10.462 -22.329 1.00 98.31 439 THR A O 1
ATOM 3473 N N . CYS A 1 440 ? 24.499 -9.798 -20.505 1.00 98.69 440 CYS A N 1
ATOM 3474 C CA . CYS A 1 440 ? 23.619 -8.678 -20.179 1.00 98.69 440 CYS A CA 1
ATOM 3475 C C . CYS A 1 440 ? 24.233 -7.313 -20.516 1.00 98.69 440 CYS A C 1
ATOM 3477 O O . CYS A 1 440 ? 25.368 -7.014 -20.132 1.00 98.69 440 CYS A O 1
ATOM 3479 N N . TYR A 1 441 ? 23.445 -6.455 -21.164 1.00 98.75 441 TYR A N 1
ATOM 3480 C CA . TYR A 1 441 ? 23.786 -5.061 -21.441 1.00 98.75 441 TYR A CA 1
ATOM 3481 C C . TYR A 1 441 ? 22.660 -4.130 -20.991 1.00 98.75 441 TYR A C 1
ATOM 3483 O O . TYR A 1 441 ? 21.504 -4.335 -21.343 1.00 98.75 441 TYR A O 1
ATOM 3491 N N . LEU A 1 442 ? 23.021 -3.095 -20.242 1.00 98.81 442 LEU A N 1
ATOM 3492 C CA . LEU A 1 442 ? 22.174 -1.967 -19.876 1.00 98.81 442 LEU A CA 1
ATOM 3493 C C . LEU A 1 442 ? 22.452 -0.815 -20.836 1.00 98.81 442 LEU A C 1
ATOM 3495 O O . LEU A 1 442 ? 23.604 -0.395 -20.969 1.00 98.81 442 LEU A O 1
ATOM 3499 N N . VAL A 1 443 ? 21.405 -0.280 -21.451 1.00 98.75 443 VAL A N 1
ATOM 3500 C CA . VAL A 1 443 ? 21.442 0.997 -22.165 1.00 98.75 443 VAL A CA 1
ATOM 3501 C C . VAL A 1 443 ? 20.548 1.997 -21.453 1.00 98.75 443 VAL A C 1
ATOM 3503 O O . VAL A 1 443 ? 19.451 1.659 -21.016 1.00 98.75 443 VAL A O 1
ATOM 3506 N N . MET A 1 444 ? 21.035 3.225 -21.326 1.00 98.69 444 MET A N 1
ATOM 3507 C CA . MET A 1 444 ? 20.348 4.321 -20.653 1.00 98.69 444 MET A CA 1
ATOM 3508 C C . MET A 1 444 ? 20.363 5.557 -21.541 1.00 98.69 444 MET A C 1
ATOM 3510 O O . MET A 1 444 ? 21.402 5.886 -22.124 1.00 98.69 444 MET A O 1
ATOM 3514 N N . SER A 1 445 ? 19.233 6.250 -21.642 1.00 98.38 445 SER A N 1
ATOM 3515 C CA . SER A 1 445 ? 19.156 7.557 -22.289 1.00 98.38 445 SER A CA 1
ATOM 3516 C C . SER A 1 445 ? 19.411 8.695 -21.297 1.00 98.38 445 SER A C 1
ATOM 3518 O O . SER A 1 445 ? 19.172 8.586 -20.095 1.00 98.38 445 SER A O 1
ATOM 3520 N N . GLU A 1 446 ? 19.946 9.797 -21.815 1.00 97.81 446 GLU A N 1
ATOM 3521 C CA . GLU A 1 446 ? 20.203 11.035 -21.078 1.00 97.81 446 GLU A CA 1
ATOM 3522 C C . GLU A 1 446 ? 18.940 11.571 -20.390 1.00 97.81 446 GLU A C 1
ATOM 3524 O O . GLU A 1 446 ? 17.931 11.824 -21.050 1.00 97.81 446 GLU A O 1
ATOM 3529 N N . LEU A 1 447 ? 19.034 11.808 -19.079 1.00 96.31 447 LEU A N 1
ATOM 3530 C CA . LEU A 1 447 ? 18.018 12.496 -18.283 1.00 96.31 447 LEU A CA 1
ATOM 3531 C C . LEU A 1 447 ? 17.946 13.987 -18.657 1.00 96.31 447 LEU A C 1
ATOM 3533 O O . LEU A 1 447 ? 18.981 14.645 -18.738 1.00 96.31 447 LEU A O 1
ATOM 3537 N N . ARG A 1 448 ? 16.736 14.520 -18.867 1.00 94.44 448 ARG A N 1
ATOM 3538 C CA . ARG A 1 448 ? 16.472 15.939 -19.180 1.00 94.44 448 ARG A CA 1
ATOM 3539 C C . ARG A 1 448 ? 15.307 16.464 -18.344 1.00 94.44 448 ARG A C 1
ATOM 3541 O O . ARG A 1 448 ? 14.581 15.675 -17.755 1.00 94.44 448 ARG A O 1
ATOM 3548 N N . ASP A 1 449 ? 15.115 17.778 -18.350 1.00 91.38 449 ASP A N 1
ATOM 3549 C CA . ASP A 1 449 ? 14.030 18.456 -17.632 1.00 91.38 449 ASP A CA 1
ATOM 3550 C C . ASP A 1 449 ? 12.798 18.670 -18.536 1.00 91.38 449 ASP A C 1
ATOM 3552 O O . ASP A 1 449 ? 12.353 19.796 -18.748 1.00 91.38 449 ASP A O 1
ATOM 3556 N N . ASP A 1 450 ? 12.276 17.594 -19.133 1.00 93.75 450 ASP A N 1
ATOM 3557 C CA . ASP A 1 450 ? 11.139 17.627 -20.070 1.00 93.75 450 ASP A CA 1
ATOM 3558 C C . ASP A 1 450 ? 9.954 16.737 -19.653 1.00 93.75 450 ASP A C 1
ATOM 3560 O O . ASP A 1 450 ? 9.070 16.434 -20.454 1.00 93.75 450 ASP A O 1
ATOM 3564 N N . PHE A 1 451 ? 9.911 16.345 -18.380 1.00 94.56 451 PHE A N 1
ATOM 3565 C CA . PHE A 1 451 ? 8.827 15.574 -17.775 1.00 94.56 451 PHE A CA 1
ATOM 3566 C C . PHE A 1 451 ? 8.582 16.016 -16.326 1.00 94.56 451 PHE A C 1
ATOM 3568 O O . PHE A 1 451 ? 9.447 16.604 -15.676 1.00 94.56 451 PHE A O 1
ATOM 3575 N N . TYR A 1 452 ? 7.396 15.714 -15.795 1.00 95.81 452 TYR A N 1
ATOM 3576 C CA . TYR A 1 452 ? 7.108 15.887 -14.374 1.00 95.81 452 TYR A CA 1
ATOM 3577 C C . TYR A 1 452 ? 7.807 14.797 -13.562 1.00 95.81 452 TYR A C 1
ATOM 3579 O O . TYR A 1 452 ? 7.551 13.609 -13.777 1.00 95.81 452 TYR A O 1
ATOM 3587 N N . ARG A 1 453 ? 8.626 15.192 -12.585 1.00 93.69 453 ARG A N 1
ATOM 3588 C CA . ARG A 1 453 ? 9.192 14.288 -11.580 1.00 93.69 453 ARG A CA 1
ATOM 3589 C C . ARG A 1 453 ? 8.906 14.821 -10.193 1.00 93.69 453 ARG A C 1
ATOM 3591 O O . ARG A 1 453 ? 9.259 15.958 -9.881 1.00 93.69 453 ARG A O 1
ATOM 3598 N N . GLU A 1 454 ? 8.309 13.984 -9.364 1.00 91.94 454 GLU A N 1
ATOM 3599 C CA . GLU A 1 454 ? 8.175 14.288 -7.948 1.00 91.94 454 GLU A CA 1
ATOM 3600 C C . GLU A 1 454 ? 9.527 14.134 -7.245 1.00 91.94 454 GLU A C 1
ATOM 3602 O O . GLU A 1 454 ? 10.270 13.188 -7.520 1.00 91.94 454 GLU A O 1
ATOM 3607 N N . VAL A 1 455 ? 9.867 15.111 -6.402 1.00 81.00 455 VAL A N 1
ATOM 3608 C CA . VAL A 1 455 ? 11.148 15.176 -5.682 1.00 81.00 455 VAL A CA 1
ATOM 3609 C C . VAL A 1 455 ? 10.995 14.577 -4.300 1.00 81.00 455 VAL A C 1
ATOM 3611 O O . VAL A 1 455 ? 10.021 14.966 -3.618 1.00 81.00 455 VAL A O 1
#